Protein AF-S9V8L3-F1 (afdb_monomer_lite)

Radius of gyration: 63.77 Å; chains: 1; bounding box: 145×126×245 Å

Structure (mmCIF, N/CA/C/O backbone):
data_AF-S9V8L3-F1
#
_entry.id   AF-S9V8L3-F1
#
loop_
_atom_site.group_PDB
_atom_site.id
_atom_site.type_symbol
_atom_site.label_atom_id
_atom_site.label_alt_id
_atom_site.label_comp_id
_atom_site.label_asym_id
_atom_site.label_entity_id
_atom_site.label_seq_id
_atom_site.pdbx_PDB_ins_code
_atom_site.Cartn_x
_atom_site.Cartn_y
_atom_site.Cartn_z
_atom_site.occupancy
_atom_site.B_iso_or_equiv
_atom_site.auth_seq_id
_atom_site.auth_comp_id
_atom_site.auth_asym_id
_atom_site.auth_atom_id
_atom_site.pdbx_PDB_model_num
ATOM 1 N N . MET A 1 1 ? -52.171 -8.498 130.594 1.00 60.09 1 MET A N 1
ATOM 2 C CA . MET A 1 1 ? -52.641 -7.481 129.625 1.00 60.09 1 MET A CA 1
ATOM 3 C C . MET A 1 1 ? -51.566 -7.137 128.595 1.00 60.09 1 MET A C 1
ATOM 5 O O . MET A 1 1 ? -51.932 -6.661 127.529 1.00 60.09 1 MET A O 1
ATOM 9 N N . ASP A 1 2 ? -50.291 -7.448 128.848 1.00 73.19 2 ASP A N 1
ATOM 10 C CA . ASP A 1 2 ? -49.177 -7.130 127.939 1.00 73.19 2 ASP A CA 1
ATOM 11 C C . ASP A 1 2 ? -49.149 -7.964 126.644 1.00 73.19 2 ASP A C 1
ATOM 13 O O . ASP A 1 2 ? -48.785 -7.444 125.590 1.00 73.19 2 ASP A O 1
ATOM 17 N N . ASP A 1 3 ? -49.644 -9.205 126.673 1.00 79.44 3 ASP A N 1
ATOM 18 C CA . ASP A 1 3 ? -49.675 -10.078 125.485 1.00 79.44 3 ASP A CA 1
ATOM 19 C C . ASP A 1 3 ? -50.538 -9.516 124.343 1.00 79.44 3 ASP A C 1
ATOM 21 O O . ASP A 1 3 ? -50.217 -9.681 123.167 1.00 79.44 3 ASP A O 1
ATOM 25 N N . ASN A 1 4 ? -51.617 -8.797 124.675 1.00 85.38 4 ASN A N 1
ATOM 26 C CA . ASN A 1 4 ? -52.506 -8.203 123.674 1.00 85.38 4 ASN A CA 1
ATOM 27 C C . ASN A 1 4 ? -51.854 -6.989 122.982 1.00 85.38 4 ASN A C 1
ATOM 29 O O . ASN A 1 4 ? -52.051 -6.763 121.789 1.00 85.38 4 ASN A O 1
ATOM 33 N N . MET A 1 5 ? -51.032 -6.226 123.711 1.00 88.06 5 MET A N 1
ATOM 34 C CA . MET A 1 5 ? -50.281 -5.090 123.165 1.00 88.06 5 MET A CA 1
ATOM 35 C C . MET A 1 5 ? -49.140 -5.566 122.255 1.00 88.06 5 MET A C 1
ATOM 37 O O . MET A 1 5 ? -48.928 -5.001 121.184 1.00 88.06 5 MET A O 1
ATOM 41 N N . TYR A 1 6 ? -48.459 -6.650 122.638 1.00 90.56 6 TYR A N 1
ATOM 42 C CA . TYR A 1 6 ? -47.437 -7.289 121.809 1.00 90.56 6 TYR A CA 1
ATOM 43 C C . TYR A 1 6 ? -48.021 -7.841 120.498 1.00 90.56 6 TYR A C 1
ATOM 45 O O . TYR A 1 6 ? -47.479 -7.574 119.427 1.00 90.56 6 TYR A O 1
ATOM 53 N N . LEU A 1 7 ? -49.173 -8.523 120.557 1.00 92.44 7 LEU A N 1
ATOM 54 C CA . LEU A 1 7 ? -49.862 -9.022 119.363 1.00 92.44 7 LEU A CA 1
ATOM 55 C C . LEU A 1 7 ? -50.299 -7.880 118.430 1.00 92.44 7 LEU A C 1
ATOM 57 O O . LEU A 1 7 ? -50.124 -7.978 117.220 1.00 92.44 7 LEU A O 1
ATOM 61 N N . THR A 1 8 ? -50.812 -6.777 118.986 1.00 91.81 8 THR A N 1
ATOM 62 C CA . THR A 1 8 ? -51.234 -5.603 118.200 1.00 91.81 8 THR A CA 1
ATOM 63 C C . THR A 1 8 ? -50.052 -4.947 117.475 1.00 91.81 8 THR A C 1
ATOM 65 O O . THR A 1 8 ? -50.183 -4.584 116.308 1.00 91.81 8 THR A O 1
ATOM 68 N N . ASN A 1 9 ? -48.883 -4.856 118.123 1.00 93.50 9 ASN A N 1
ATOM 69 C CA . ASN A 1 9 ? -47.655 -4.356 117.493 1.00 93.50 9 ASN A CA 1
ATOM 70 C C . ASN A 1 9 ? -47.146 -5.280 116.378 1.00 93.50 9 ASN A C 1
ATOM 72 O O . ASN A 1 9 ? -46.738 -4.800 115.327 1.00 93.50 9 ASN A O 1
ATOM 76 N N . ILE A 1 10 ? -47.209 -6.602 116.568 1.00 95.25 10 ILE A N 1
ATOM 77 C CA . ILE A 1 10 ? -46.844 -7.560 115.513 1.00 95.25 10 ILE A CA 1
ATOM 78 C C . ILE A 1 10 ? -47.782 -7.424 114.309 1.00 95.25 10 ILE A C 1
ATOM 80 O O . ILE A 1 10 ? -47.334 -7.505 113.166 1.00 95.25 10 ILE A O 1
ATOM 84 N N . VAL A 1 11 ? -49.084 -7.242 114.540 1.00 95.25 11 VAL A N 1
ATOM 85 C CA . VAL A 1 11 ? -50.062 -7.076 113.456 1.00 95.25 11 VAL A CA 1
ATOM 86 C C . VAL A 1 11 ? -49.788 -5.791 112.672 1.00 95.25 11 VAL A C 1
ATOM 88 O O . VAL A 1 11 ? -49.725 -5.851 111.447 1.00 95.25 11 VAL A O 1
ATOM 91 N N . SER A 1 12 ? -49.550 -4.662 113.348 1.00 94.62 12 SER A N 1
ATOM 92 C CA . SER A 1 12 ? -49.260 -3.391 112.669 1.00 94.62 12 SER A CA 1
ATOM 93 C C . SER A 1 12 ? -47.930 -3.411 111.907 1.00 94.62 12 SER A C 1
ATOM 95 O O . SER A 1 12 ? -47.851 -2.881 110.799 1.00 94.62 12 SER A O 1
ATOM 97 N N . GLU A 1 13 ? -46.900 -4.068 112.447 1.00 96.31 13 GLU A N 1
ATOM 98 C CA . GLU A 1 13 ? -45.625 -4.267 111.753 1.00 96.31 13 GLU A CA 1
ATOM 99 C C . GLU A 1 13 ? -45.793 -5.148 110.507 1.00 96.31 13 GLU A C 1
ATOM 101 O O . GLU A 1 13 ? -45.316 -4.789 109.431 1.00 96.31 13 GLU A O 1
ATOM 106 N N . ASN A 1 14 ? -46.535 -6.256 110.609 1.00 96.31 14 ASN A N 1
ATOM 107 C CA . ASN A 1 14 ? -46.834 -7.105 109.454 1.00 96.31 14 ASN A CA 1
ATOM 108 C C . ASN A 1 14 ? -47.638 -6.367 108.378 1.00 96.31 14 ASN A C 1
ATOM 110 O O . ASN A 1 14 ? -47.398 -6.576 107.192 1.00 96.31 14 ASN A O 1
ATOM 114 N N . GLU A 1 15 ? -48.583 -5.511 108.765 1.00 96.31 15 GLU A N 1
ATOM 115 C CA . GLU A 1 15 ? -49.376 -4.723 107.820 1.00 96.31 15 GLU A CA 1
ATOM 116 C C . GLU A 1 15 ? -48.527 -3.640 107.134 1.00 96.31 15 GLU A C 1
ATOM 118 O O . GLU A 1 15 ? -48.609 -3.477 105.919 1.00 96.31 15 GLU A O 1
ATOM 123 N N . SER A 1 16 ? -47.608 -2.997 107.864 1.00 96.69 16 SER A N 1
ATOM 124 C CA . SER A 1 16 ? -46.602 -2.088 107.291 1.00 96.69 16 SER A CA 1
ATOM 125 C C . SER A 1 16 ? -45.673 -2.797 106.298 1.00 96.69 16 SER A C 1
ATOM 127 O O . SER A 1 16 ? -45.453 -2.303 105.192 1.00 96.69 16 SER A O 1
ATOM 129 N N . LEU A 1 17 ? -45.164 -3.984 106.649 1.00 97.38 17 LEU A N 1
ATOM 130 C CA . LEU A 1 17 ? -44.337 -4.792 105.749 1.00 97.38 17 LEU A CA 1
ATOM 131 C C . LEU A 1 17 ? -45.116 -5.235 104.507 1.00 97.38 17 LEU A C 1
ATOM 133 O O . LEU A 1 17 ? -44.565 -5.206 103.410 1.00 97.38 17 LEU A O 1
ATOM 137 N N . ARG A 1 18 ? -46.398 -5.597 104.646 1.00 97.38 18 ARG A N 1
ATOM 138 C CA . ARG A 1 18 ? -47.271 -5.901 103.501 1.00 97.38 18 ARG A CA 1
ATOM 139 C C . ARG A 1 18 ? -47.416 -4.704 102.569 1.00 97.38 18 ARG A C 1
ATOM 141 O O . ARG A 1 18 ? -47.180 -4.869 101.379 1.00 97.38 18 ARG A O 1
ATOM 148 N N . MET A 1 19 ? -47.700 -3.518 103.107 1.00 96.56 19 MET A N 1
ATOM 149 C CA . MET A 1 19 ? -47.793 -2.285 102.315 1.00 96.56 19 MET A CA 1
ATOM 150 C C . MET A 1 19 ? -46.472 -1.955 101.602 1.00 96.56 19 MET A C 1
ATOM 152 O O . MET A 1 19 ? -46.487 -1.546 100.447 1.00 96.56 19 MET A O 1
ATOM 156 N N . GLN A 1 20 ? -45.321 -2.159 102.255 1.00 97.12 20 GLN A N 1
ATOM 157 C CA . GLN A 1 20 ? -44.008 -1.977 101.619 1.00 97.12 20 GLN A CA 1
ATOM 158 C C . GLN A 1 20 ? -43.763 -2.989 100.495 1.00 97.12 20 GLN A C 1
ATOM 160 O O . GLN A 1 20 ? -43.216 -2.625 99.458 1.00 97.12 20 GLN A O 1
ATOM 165 N N . ILE A 1 21 ? -44.163 -4.251 100.681 1.00 97.06 21 ILE A N 1
ATOM 166 C CA . ILE A 1 21 ? -44.086 -5.276 99.633 1.00 97.06 21 ILE A CA 1
ATOM 167 C C . ILE A 1 21 ? -44.990 -4.901 98.455 1.00 97.06 21 ILE A C 1
ATOM 169 O O . ILE A 1 21 ? -44.571 -5.045 97.311 1.00 97.06 21 ILE A O 1
ATOM 173 N N . GLU A 1 22 ? -46.195 -4.393 98.715 1.00 96.81 22 GLU A N 1
ATOM 174 C CA . GLU A 1 22 ? -47.118 -3.924 97.677 1.00 96.81 22 GLU A CA 1
ATOM 175 C C . GLU A 1 22 ? -46.565 -2.718 96.908 1.00 96.81 22 GLU A C 1
ATOM 177 O O . GLU A 1 22 ? -46.539 -2.766 95.684 1.00 96.81 22 GLU A O 1
ATOM 182 N N . ASP A 1 23 ? -46.021 -1.701 97.585 1.00 96.50 23 ASP A N 1
ATOM 183 C CA . ASP A 1 23 ? -45.391 -0.535 96.937 1.00 96.50 23 ASP A CA 1
ATOM 184 C C . ASP A 1 23 ? -44.147 -0.932 96.118 1.00 96.50 23 ASP A C 1
ATOM 186 O O . ASP A 1 23 ? -43.914 -0.432 95.015 1.00 96.50 23 ASP A O 1
ATOM 190 N N . LEU A 1 24 ? -43.343 -1.877 96.620 1.00 96.69 24 LEU A N 1
ATOM 191 C CA . LEU A 1 24 ? -42.215 -2.428 95.867 1.00 96.69 24 LEU A CA 1
ATOM 192 C C . LEU A 1 24 ? -42.676 -3.233 94.649 1.00 96.69 24 LEU A C 1
ATOM 194 O O . LEU A 1 24 ? -42.066 -3.103 93.587 1.00 96.69 24 LEU A O 1
ATOM 198 N N . ASN A 1 25 ? -43.742 -4.025 94.775 1.00 95.81 25 ASN A N 1
ATOM 199 C CA . ASN A 1 25 ? -44.328 -4.755 93.653 1.00 95.81 25 ASN A CA 1
ATOM 200 C C . ASN A 1 25 ? -44.914 -3.794 92.615 1.00 95.81 25 ASN A C 1
ATOM 202 O O . ASN A 1 25 ? -44.633 -3.953 91.432 1.00 95.81 25 ASN A O 1
ATOM 206 N N . GLU A 1 26 ? -45.635 -2.753 93.030 1.00 96.19 26 GLU A N 1
ATOM 207 C CA . GLU A 1 26 ? -46.188 -1.752 92.118 1.00 96.19 26 GLU A CA 1
ATOM 208 C C . GLU A 1 26 ? -45.075 -1.001 91.379 1.00 96.19 26 GLU A C 1
ATOM 210 O O . GLU A 1 26 ? -45.161 -0.804 90.168 1.00 96.19 26 GLU A O 1
ATOM 215 N N . LYS A 1 27 ? -43.976 -0.635 92.052 1.00 96.19 27 LYS A N 1
ATOM 216 C CA . LYS A 1 27 ? -42.798 -0.040 91.392 1.00 96.19 27 LYS A CA 1
ATOM 217 C C . LYS A 1 27 ? -42.132 -1.009 90.421 1.00 96.19 27 LYS A C 1
ATOM 219 O O . LYS A 1 27 ? -41.770 -0.601 89.312 1.00 96.19 27 LYS A O 1
ATOM 224 N N . LEU A 1 28 ? -41.973 -2.272 90.817 1.00 95.81 28 LEU A N 1
ATOM 225 C CA . LEU A 1 28 ? -41.406 -3.317 89.968 1.00 95.81 28 LEU A CA 1
ATOM 226 C C . LEU A 1 28 ? -42.248 -3.505 88.699 1.00 95.81 28 LEU A C 1
ATOM 228 O O . LEU A 1 28 ? -41.690 -3.544 87.603 1.00 95.81 28 LEU A O 1
ATOM 232 N N . GLU A 1 29 ? -43.572 -3.561 88.840 1.00 94.56 29 GLU A N 1
ATOM 233 C CA . GLU A 1 29 ? -44.512 -3.762 87.737 1.00 94.56 29 GLU A CA 1
ATOM 234 C C . GLU A 1 29 ? -44.653 -2.521 86.846 1.00 94.56 29 GLU A C 1
ATOM 236 O O . GLU A 1 29 ? -44.535 -2.625 85.625 1.00 94.56 29 GLU A O 1
ATOM 241 N N . SER A 1 30 ? -44.853 -1.338 87.430 1.00 93.12 30 SER A N 1
ATOM 242 C CA . SER A 1 30 ? -45.132 -0.108 86.674 1.00 93.12 30 SER A CA 1
ATOM 243 C C . SER A 1 30 ? -43.897 0.489 86.002 1.00 93.12 30 SER A C 1
ATOM 245 O O . SER A 1 30 ? -43.986 0.960 84.869 1.00 93.12 30 SER A O 1
ATOM 247 N N . THR A 1 31 ? -42.737 0.473 86.667 1.00 95.06 31 THR A N 1
ATOM 248 C CA . THR A 1 31 ? -41.523 1.125 86.149 1.00 95.06 31 THR A CA 1
ATOM 249 C C . THR A 1 31 ? -40.494 0.121 85.655 1.00 95.06 31 THR A C 1
ATOM 251 O O . THR A 1 31 ? -40.031 0.245 84.524 1.00 95.06 31 THR A O 1
ATOM 254 N N . GLY A 1 32 ? -40.178 -0.905 86.451 1.00 95.94 32 GLY A N 1
ATOM 255 C CA . GLY A 1 32 ? -39.143 -1.883 86.111 1.00 95.94 32 GLY A CA 1
ATOM 256 C C . GLY A 1 32 ? -39.499 -2.717 84.880 1.00 95.94 32 GLY A C 1
ATOM 257 O O . GLY A 1 32 ? -38.751 -2.738 83.901 1.00 95.94 32 GLY A O 1
ATOM 258 N N . LEU A 1 33 ? -40.662 -3.374 84.898 1.00 96.19 33 LEU A N 1
ATOM 259 C CA . LEU A 1 33 ? -41.113 -4.192 83.769 1.00 96.19 33 LEU A CA 1
ATOM 260 C C . LEU A 1 33 ? -41.421 -3.338 82.535 1.00 96.19 33 LEU A C 1
ATOM 262 O O . LEU A 1 33 ? -41.019 -3.714 81.436 1.00 96.19 33 LEU A O 1
ATOM 266 N N . SER A 1 34 ? -42.062 -2.174 82.697 1.00 94.75 34 SER A N 1
ATOM 267 C CA . SER A 1 34 ? -42.350 -1.280 81.565 1.00 94.75 34 SER A CA 1
ATOM 268 C C . SER A 1 34 ? -41.077 -0.786 80.867 1.00 94.75 34 SER A C 1
ATOM 270 O O . SER A 1 34 ? -41.034 -0.768 79.638 1.00 94.75 34 SER A O 1
ATOM 272 N N . GLN A 1 35 ? -40.030 -0.416 81.614 1.00 96.81 35 GLN A N 1
ATOM 273 C CA . GLN A 1 35 ? -38.742 -0.020 81.029 1.00 96.81 35 GLN A CA 1
ATOM 274 C C . GLN A 1 35 ? -38.059 -1.191 80.317 1.00 96.81 35 GLN A C 1
ATOM 276 O O . GLN A 1 35 ? -37.501 -1.010 79.239 1.00 96.81 35 GLN A O 1
ATOM 281 N N . LEU A 1 36 ? -38.131 -2.405 80.876 1.00 97.00 36 LEU A N 1
ATOM 282 C CA . LEU A 1 36 ? -37.598 -3.598 80.214 1.00 97.00 36 LEU A CA 1
ATOM 283 C C . LEU A 1 36 ? -38.331 -3.919 78.906 1.00 97.00 36 LEU A C 1
ATOM 285 O O . LEU A 1 36 ? -37.679 -4.326 77.945 1.00 97.00 36 LEU A O 1
ATOM 289 N N . TYR A 1 37 ? -39.653 -3.728 78.846 1.00 96.94 37 TYR A N 1
ATOM 290 C CA . TYR A 1 37 ? -40.411 -3.883 77.601 1.00 96.94 37 TYR A CA 1
ATOM 291 C C . TYR A 1 37 ? -39.998 -2.842 76.556 1.00 96.94 37 TYR A C 1
ATOM 293 O O . TYR A 1 37 ? -39.694 -3.226 75.431 1.00 96.94 37 TYR A O 1
ATOM 301 N N . GLN A 1 38 ? -39.881 -1.565 76.935 1.00 97.06 38 GLN A N 1
ATOM 302 C CA . GLN A 1 38 ? -39.418 -0.503 76.030 1.00 97.06 38 GLN A CA 1
ATOM 303 C C . GLN A 1 38 ? -38.005 -0.776 75.500 1.00 97.06 38 GLN A C 1
ATOM 305 O O . GLN A 1 38 ? -37.781 -0.755 74.295 1.00 97.06 38 GLN A O 1
ATOM 310 N N . LEU A 1 39 ? -37.062 -1.132 76.377 1.00 97.81 39 LEU A N 1
ATOM 311 C CA . LEU A 1 39 ? -35.697 -1.479 75.971 1.00 97.81 39 LEU A CA 1
ATOM 312 C C . LEU A 1 39 ? -35.649 -2.722 75.074 1.00 97.81 39 LEU A C 1
ATOM 314 O O . LEU A 1 39 ? -34.752 -2.839 74.237 1.00 97.81 39 LEU A O 1
ATOM 318 N N . ARG A 1 40 ? -36.578 -3.673 75.241 1.00 98.00 40 ARG A N 1
ATOM 319 C CA . ARG A 1 40 ? -36.691 -4.827 74.342 1.00 98.00 40 ARG A CA 1
ATOM 320 C C . ARG A 1 40 ? -37.183 -4.395 72.961 1.00 98.00 40 ARG A C 1
ATOM 322 O O . ARG A 1 40 ? -36.559 -4.784 71.980 1.00 98.00 40 ARG A O 1
ATOM 329 N N . GLU A 1 41 ? -38.229 -3.576 72.888 1.00 97.81 41 GLU A N 1
ATOM 330 C CA . GLU A 1 41 ? -38.748 -3.036 71.622 1.00 97.81 41 GLU A CA 1
ATOM 331 C C . GLU A 1 41 ? -37.689 -2.198 70.886 1.00 97.81 41 GLU A C 1
ATOM 333 O O . GLU A 1 41 ? -37.483 -2.372 69.685 1.00 97.81 41 GLU A O 1
ATOM 338 N N . GLU A 1 42 ? -36.947 -1.350 71.603 1.00 98.12 42 GLU A N 1
ATOM 339 C CA . GLU A 1 42 ? -35.836 -0.574 71.040 1.00 98.12 42 GLU A CA 1
ATOM 340 C C . GLU A 1 42 ? -34.701 -1.474 70.529 1.00 98.12 42 GLU A C 1
ATOM 342 O O . GLU A 1 42 ? -34.185 -1.253 69.433 1.00 98.12 42 GLU A O 1
ATOM 347 N N . ASN A 1 43 ? -34.325 -2.524 71.271 1.00 97.19 43 ASN A N 1
ATOM 348 C CA . ASN A 1 43 ? -33.323 -3.490 70.807 1.00 97.19 43 ASN A CA 1
ATOM 349 C C . ASN A 1 43 ? -33.786 -4.258 69.564 1.00 97.19 43 ASN A C 1
ATOM 351 O O . ASN A 1 43 ? -32.983 -4.502 68.661 1.00 97.19 43 ASN A O 1
ATOM 355 N N . GLU A 1 44 ? -35.062 -4.640 69.494 1.00 97.88 44 GLU A N 1
ATOM 356 C CA . GLU A 1 44 ? -35.639 -5.281 68.309 1.00 97.88 44 GLU A CA 1
ATOM 357 C C . GLU A 1 44 ? -35.617 -4.325 67.108 1.00 97.88 44 GLU A C 1
ATOM 359 O O . GLU A 1 44 ? -35.158 -4.712 66.030 1.00 97.88 44 GLU A O 1
ATOM 364 N N . HIS A 1 45 ? -35.999 -3.059 67.300 1.00 98.00 45 HIS A N 1
ATOM 365 C CA . HIS A 1 45 ? -35.915 -2.024 66.268 1.00 98.00 45 HIS A CA 1
ATOM 366 C C . HIS A 1 45 ? -34.476 -1.819 65.770 1.00 98.00 45 HIS A C 1
ATOM 368 O O . HIS A 1 45 ? -34.227 -1.862 64.565 1.00 98.00 45 HIS A O 1
ATOM 374 N N . LEU A 1 46 ? -33.510 -1.656 66.680 1.00 98.12 46 LEU A N 1
ATOM 375 C CA . LEU A 1 46 ? -32.095 -1.494 66.330 1.00 98.12 46 LEU A CA 1
ATOM 376 C C . LEU A 1 46 ? -31.539 -2.729 65.615 1.00 98.12 46 LEU A C 1
ATOM 378 O O . LEU A 1 46 ? -30.760 -2.599 64.674 1.00 98.12 46 LEU A O 1
ATOM 382 N N . THR A 1 47 ? -31.963 -3.932 66.006 1.00 97.88 47 THR A N 1
ATOM 383 C CA . THR A 1 47 ? -31.570 -5.173 65.321 1.00 97.88 47 THR A CA 1
ATOM 384 C C . THR A 1 47 ? -32.071 -5.182 63.876 1.00 97.88 47 THR A C 1
ATOM 386 O O . THR A 1 47 ? -31.326 -5.545 62.960 1.00 97.88 47 THR A O 1
ATOM 389 N N . ILE A 1 48 ? -33.310 -4.736 63.647 1.00 96.81 48 ILE A N 1
ATOM 390 C CA . ILE A 1 48 ? -33.877 -4.596 62.302 1.00 96.81 48 ILE A CA 1
ATOM 391 C C . ILE A 1 48 ? -33.094 -3.547 61.501 1.00 96.81 48 ILE A C 1
ATOM 393 O O . ILE A 1 48 ? -32.692 -3.833 60.374 1.00 96.81 48 ILE A O 1
ATOM 397 N N . GLU A 1 49 ? -32.815 -2.374 62.068 1.00 97.81 49 GLU A N 1
ATOM 398 C CA . GLU A 1 49 ? -32.064 -1.307 61.394 1.00 97.81 49 GLU A CA 1
ATOM 399 C C . GLU A 1 49 ? -30.640 -1.749 61.014 1.00 97.81 49 GLU A C 1
ATOM 401 O O . GLU A 1 49 ? -30.221 -1.583 59.867 1.00 97.81 49 GLU A O 1
ATOM 406 N N . VAL A 1 50 ? -29.923 -2.414 61.926 1.00 97.44 50 VAL A N 1
ATOM 407 C CA . VAL A 1 50 ? -28.591 -2.980 61.655 1.00 97.44 50 VAL A CA 1
ATOM 408 C C . VAL A 1 50 ? -28.653 -4.008 60.527 1.00 97.44 50 VAL A C 1
ATOM 410 O O . VAL A 1 50 ? -27.798 -3.992 59.641 1.00 97.44 50 VAL A O 1
ATOM 413 N N . SER A 1 51 ? -29.674 -4.872 60.510 1.00 96.69 51 SER A N 1
ATOM 414 C CA . SER A 1 51 ? -29.841 -5.851 59.430 1.00 96.69 51 SER A CA 1
ATOM 415 C C . SER A 1 51 ? -30.084 -5.183 58.069 1.00 96.69 51 SER A C 1
ATOM 417 O O . SER A 1 51 ? -29.510 -5.608 57.066 1.00 96.69 51 SER A O 1
ATOM 419 N N . GLN A 1 52 ? -30.854 -4.089 58.027 1.00 97.38 52 GLN A N 1
ATOM 420 C CA . GLN A 1 52 ? -31.100 -3.323 56.803 1.00 97.38 52 GLN A CA 1
ATOM 421 C C . GLN A 1 52 ? -29.833 -2.622 56.305 1.00 97.38 52 GLN A C 1
ATOM 423 O O . GLN A 1 52 ? -29.528 -2.685 55.113 1.00 97.38 52 GLN A O 1
ATOM 428 N N . LEU A 1 53 ? -29.067 -1.996 57.204 1.00 97.38 53 LEU A N 1
ATOM 429 C CA . LEU A 1 53 ? -27.786 -1.375 56.863 1.00 97.38 53 LEU A CA 1
ATOM 430 C C . LEU A 1 53 ? -26.776 -2.406 56.349 1.00 97.38 53 LEU A C 1
ATOM 432 O O . LEU A 1 53 ? -26.018 -2.105 55.428 1.00 97.38 53 LEU A O 1
ATOM 436 N N . HIS A 1 54 ? -26.789 -3.628 56.889 1.00 97.44 54 HIS A N 1
ATOM 437 C CA . HIS A 1 54 ? -25.928 -4.707 56.407 1.00 97.44 54 HIS A CA 1
ATOM 438 C C . HIS A 1 54 ? -26.249 -5.087 54.958 1.00 97.44 54 HIS A C 1
ATOM 440 O O . HIS A 1 54 ? -25.349 -5.118 54.123 1.00 97.44 54 HIS A O 1
ATOM 446 N N . VAL A 1 55 ? -27.533 -5.273 54.632 1.00 96.50 55 VAL A N 1
ATOM 447 C CA . VAL A 1 55 ? -27.976 -5.560 53.256 1.00 96.50 55 VAL A CA 1
ATOM 448 C C . VAL A 1 55 ? -27.602 -4.417 52.309 1.00 96.50 55 VAL A C 1
ATOM 450 O O . VAL A 1 55 ? -27.080 -4.659 51.223 1.00 96.50 55 VAL A O 1
ATOM 453 N N . GLN A 1 56 ? -27.793 -3.161 52.723 1.00 96.81 56 GLN A N 1
ATOM 454 C CA . GLN A 1 56 ? -27.381 -2.010 51.913 1.00 96.81 56 GLN A CA 1
ATOM 455 C C . GLN A 1 56 ? -25.866 -1.985 51.675 1.00 96.81 56 GLN A C 1
ATOM 457 O O . GLN A 1 56 ? -25.420 -1.661 50.573 1.00 96.81 56 GLN A O 1
ATOM 462 N N . LEU A 1 57 ? -25.063 -2.332 52.682 1.00 97.75 57 LEU A N 1
ATOM 463 C CA . LEU A 1 57 ? -23.609 -2.394 52.559 1.00 97.75 57 LEU A CA 1
ATOM 464 C C . LEU A 1 57 ? -23.172 -3.511 51.601 1.00 97.75 57 LEU A C 1
ATOM 466 O O . LEU A 1 57 ? -22.301 -3.286 50.761 1.00 97.75 57 LEU A O 1
ATOM 470 N N . GLU A 1 58 ? -23.810 -4.680 51.662 1.00 97.25 58 GLU A N 1
ATOM 471 C CA . GLU A 1 58 ? -23.591 -5.778 50.713 1.00 97.25 58 GLU A CA 1
ATOM 472 C C . GLU A 1 58 ? -23.952 -5.377 49.274 1.00 97.25 58 GLU A C 1
ATOM 474 O O . GLU A 1 58 ? -23.158 -5.596 48.357 1.00 97.25 58 GLU A O 1
ATOM 479 N N . GLU A 1 59 ? -25.092 -4.710 49.064 1.00 96.69 59 GLU A N 1
ATOM 480 C CA . GLU A 1 59 ? -25.492 -4.200 47.747 1.00 96.69 59 GLU A CA 1
ATOM 481 C C . GLU A 1 59 ? -24.485 -3.186 47.190 1.00 96.69 59 GLU A C 1
ATOM 483 O O . GLU A 1 59 ? -24.141 -3.230 46.005 1.00 96.69 59 GLU A O 1
ATOM 488 N N . ARG A 1 60 ? -23.980 -2.272 48.030 1.00 97.81 60 ARG A N 1
ATOM 489 C CA . ARG A 1 60 ? -22.976 -1.281 47.611 1.00 97.81 60 ARG A CA 1
ATOM 490 C C . ARG A 1 60 ? -21.631 -1.925 47.310 1.00 97.81 60 ARG A C 1
ATOM 492 O O . ARG A 1 60 ? -21.019 -1.567 46.307 1.00 97.81 60 ARG A O 1
ATOM 499 N N . ASN A 1 61 ? -21.205 -2.904 48.103 1.00 97.31 61 ASN A N 1
ATOM 500 C CA . ASN A 1 61 ? -19.997 -3.678 47.818 1.00 97.31 61 ASN A CA 1
ATOM 501 C C . ASN A 1 61 ? -20.115 -4.424 46.486 1.00 97.31 61 ASN A C 1
ATOM 503 O O . ASN A 1 61 ? -19.186 -4.390 45.681 1.00 97.31 61 ASN A O 1
ATOM 507 N N . HIS A 1 62 ? -21.277 -5.015 46.203 1.00 96.94 62 HIS A N 1
ATOM 508 C CA . HIS A 1 62 ? -21.522 -5.670 44.922 1.00 96.94 62 HIS A CA 1
ATOM 509 C C . HIS A 1 62 ? -21.490 -4.681 43.742 1.00 96.94 62 HIS A C 1
ATOM 511 O O . HIS A 1 62 ? -20.904 -4.970 42.699 1.00 96.94 62 HIS A O 1
ATOM 517 N N . GLN A 1 63 ? -22.056 -3.479 43.903 1.00 96.88 63 GLN A N 1
ATOM 518 C CA . GLN A 1 63 ? -21.963 -2.420 42.889 1.00 96.88 63 GLN A CA 1
ATOM 519 C C . GLN A 1 63 ? -20.512 -1.987 42.636 1.00 96.88 63 GLN A C 1
ATOM 521 O O . GLN A 1 63 ? -20.122 -1.821 41.480 1.00 96.88 63 GLN A O 1
ATOM 526 N N . ILE A 1 64 ? -19.706 -1.838 43.692 1.00 97.06 64 ILE A N 1
ATOM 527 C CA . ILE A 1 64 ? -18.274 -1.525 43.576 1.00 97.06 64 ILE A CA 1
ATOM 528 C C . ILE A 1 64 ? -17.548 -2.634 42.811 1.00 97.06 64 ILE A C 1
ATOM 530 O O . ILE A 1 64 ? -16.774 -2.336 41.906 1.00 97.06 64 ILE A O 1
ATOM 534 N N . GLU A 1 65 ? -17.832 -3.902 43.105 1.00 97.19 65 GLU A N 1
ATOM 535 C CA . GLU A 1 65 ? -17.217 -5.034 42.409 1.00 97.19 65 GLU A CA 1
ATOM 536 C C . GLU A 1 65 ? -17.527 -5.023 40.903 1.00 97.19 65 GLU A C 1
ATOM 538 O O . GLU A 1 65 ? -16.617 -5.168 40.082 1.00 97.19 65 GLU A O 1
ATOM 543 N N . ILE A 1 66 ? -18.784 -4.770 40.520 1.00 96.12 66 ILE A N 1
ATOM 544 C CA . ILE A 1 66 ? -19.183 -4.628 39.111 1.00 96.12 66 ILE A CA 1
ATOM 545 C C . ILE A 1 66 ? -18.432 -3.466 38.448 1.00 96.12 66 ILE A C 1
ATOM 547 O O . ILE A 1 66 ? -17.938 -3.609 37.325 1.00 96.12 66 ILE A O 1
ATOM 551 N N . LEU A 1 67 ? -18.311 -2.323 39.131 1.00 96.38 67 LEU A N 1
ATOM 552 C CA . LEU A 1 67 ? -17.570 -1.170 38.616 1.00 96.38 67 LEU A CA 1
ATOM 553 C C . LEU A 1 67 ? -16.081 -1.491 38.440 1.00 96.38 67 LEU A C 1
ATOM 555 O O . LEU A 1 67 ? -15.532 -1.195 37.381 1.00 96.38 67 LEU A O 1
ATOM 559 N N . CYS A 1 68 ? -15.445 -2.169 39.396 1.00 96.19 68 CYS A N 1
ATOM 560 C CA . CYS A 1 68 ? -14.061 -2.631 39.275 1.00 96.19 68 CYS A CA 1
ATOM 561 C C . CYS A 1 68 ? -13.881 -3.592 38.090 1.00 96.19 68 CYS A C 1
ATOM 563 O O . CYS A 1 68 ? -12.955 -3.428 37.297 1.00 96.19 68 CYS A O 1
ATOM 565 N N . GLN A 1 69 ? -14.795 -4.551 37.905 1.00 95.06 69 GLN A N 1
ATOM 566 C CA . GLN A 1 69 ? -14.771 -5.445 36.744 1.00 95.06 69 GLN A CA 1
ATOM 567 C C . GLN A 1 69 ? -14.926 -4.676 35.426 1.00 95.06 69 GLN A C 1
ATOM 569 O O . GLN A 1 69 ? -14.258 -4.999 34.442 1.00 95.06 69 GLN A O 1
ATOM 574 N N . SER A 1 70 ? -15.785 -3.653 35.391 1.00 94.62 70 SER A N 1
ATOM 575 C CA . SER A 1 70 ? -15.937 -2.794 34.214 1.00 94.62 70 SER A CA 1
ATOM 576 C C . SER A 1 70 ? -14.671 -1.979 33.935 1.00 94.62 70 SER A C 1
ATOM 578 O O . SER A 1 70 ? -14.239 -1.912 32.787 1.00 94.62 70 SER A O 1
ATOM 580 N N . ASN A 1 71 ? -14.015 -1.457 34.976 1.00 96.12 71 ASN A N 1
ATOM 581 C CA . ASN A 1 71 ? -12.767 -0.710 34.850 1.00 96.12 71 ASN A CA 1
ATOM 582 C C . ASN A 1 71 ? -11.642 -1.584 34.278 1.00 96.12 71 ASN A C 1
ATOM 584 O O . ASN A 1 71 ? -10.966 -1.175 33.340 1.00 96.12 71 ASN A O 1
ATOM 588 N N . ASN A 1 72 ? -11.531 -2.837 34.729 1.00 93.75 72 ASN A N 1
ATOM 589 C CA . ASN A 1 72 ? -10.574 -3.798 34.169 1.00 93.75 72 ASN A CA 1
ATOM 590 C C . ASN A 1 72 ? -10.825 -4.069 32.673 1.00 93.75 72 ASN A C 1
ATOM 592 O O . ASN A 1 72 ? -9.888 -4.262 31.900 1.00 93.75 72 ASN A O 1
ATOM 596 N N . ARG A 1 73 ? -12.090 -4.065 32.226 1.00 94.44 73 ARG A N 1
ATOM 597 C CA . ARG A 1 73 ? -12.411 -4.180 30.792 1.00 94.44 73 ARG A CA 1
ATOM 598 C C . ARG A 1 73 ? -11.952 -2.946 30.017 1.00 94.44 73 ARG A C 1
ATOM 600 O O . ARG A 1 73 ? -11.408 -3.107 28.929 1.00 94.44 73 ARG A O 1
ATOM 607 N N . PHE A 1 74 ? -12.135 -1.745 30.566 1.00 95.50 74 PHE A N 1
ATOM 608 C CA . PHE A 1 74 ? -11.635 -0.514 29.949 1.00 95.50 74 PHE A CA 1
ATOM 609 C C . PHE A 1 74 ? -10.105 -0.482 29.875 1.00 95.50 74 PHE A C 1
ATOM 611 O O . PHE A 1 74 ? -9.565 -0.084 28.847 1.00 95.50 74 PHE A O 1
ATOM 618 N N . GLU A 1 75 ? -9.401 -0.962 30.900 1.00 95.19 75 GLU A N 1
ATOM 619 C CA . GLU A 1 75 ? -7.940 -1.103 30.867 1.00 95.19 75 GLU A CA 1
ATOM 620 C C . GLU A 1 75 ? -7.483 -2.053 29.754 1.00 95.19 75 GLU A C 1
ATOM 622 O O . GLU A 1 75 ? -6.612 -1.692 28.966 1.00 95.19 75 GLU A O 1
ATOM 627 N N . ASN A 1 76 ? -8.129 -3.213 29.601 1.00 92.75 76 ASN A N 1
ATOM 628 C CA . ASN A 1 76 ? -7.821 -4.145 28.510 1.00 92.75 76 ASN A CA 1
ATOM 629 C C . ASN A 1 76 ? -8.071 -3.532 27.121 1.00 92.75 76 ASN A C 1
ATOM 631 O O . ASN A 1 76 ? -7.285 -3.745 26.194 1.00 92.75 76 ASN A O 1
ATOM 635 N N . ILE A 1 77 ? -9.147 -2.751 26.970 1.00 95.31 77 ILE A N 1
ATOM 636 C CA . ILE A 1 77 ? -9.429 -2.011 25.731 1.00 95.31 77 ILE A CA 1
ATOM 637 C C . ILE A 1 77 ? -8.343 -0.957 25.480 1.00 95.31 77 ILE A C 1
ATOM 639 O O . ILE A 1 77 ? -7.872 -0.837 24.353 1.00 95.31 77 ILE A O 1
ATOM 643 N N . ASN A 1 78 ? -7.902 -0.234 26.512 1.00 95.12 78 ASN A N 1
ATOM 644 C CA . ASN A 1 78 ? -6.831 0.757 26.394 1.00 95.12 78 ASN A CA 1
ATOM 645 C C . ASN A 1 78 ? -5.498 0.123 25.982 1.00 95.12 78 ASN A C 1
ATOM 647 O O . ASN A 1 78 ? -4.814 0.674 25.121 1.00 95.12 78 ASN A O 1
ATOM 651 N N . VAL A 1 79 ? -5.146 -1.039 26.542 1.00 95.12 79 VAL A N 1
ATOM 652 C CA . VAL A 1 79 ? -3.952 -1.798 26.131 1.00 95.12 79 VAL A CA 1
ATOM 653 C C . VAL A 1 79 ? -4.071 -2.217 24.664 1.00 95.12 79 VAL A C 1
ATOM 655 O O . VAL A 1 79 ? -3.175 -1.927 23.875 1.00 95.12 79 VAL A O 1
ATOM 658 N N . SER A 1 80 ? -5.214 -2.784 24.267 1.00 94.88 80 SER A N 1
ATOM 659 C CA . SER A 1 80 ? -5.463 -3.187 22.872 1.00 94.88 80 SER A CA 1
ATOM 660 C C . SER A 1 80 ? -5.384 -1.995 21.903 1.00 94.88 80 SER A C 1
ATOM 662 O O . SER A 1 80 ? -4.857 -2.107 20.798 1.00 94.88 80 SER A O 1
ATOM 664 N N . LEU A 1 81 ? -5.878 -0.821 22.314 1.00 96.56 81 LEU A N 1
ATOM 665 C CA . LEU A 1 81 ? -5.801 0.411 21.528 1.00 96.56 81 LEU A CA 1
ATOM 666 C C . LEU A 1 81 ? -4.356 0.913 21.396 1.00 96.56 81 LEU A C 1
ATOM 668 O O . LEU A 1 81 ? -3.963 1.357 20.318 1.00 96.56 81 LEU A O 1
ATOM 672 N N . GLN A 1 82 ? -3.556 0.836 22.463 1.00 96.12 82 GLN A N 1
ATOM 673 C CA . GLN A 1 82 ? -2.134 1.187 22.415 1.00 96.12 82 GLN A CA 1
ATOM 674 C C . GLN A 1 82 ? -1.346 0.253 21.491 1.00 96.12 82 GLN A C 1
ATOM 676 O O . GLN A 1 82 ? -0.532 0.733 20.703 1.00 96.12 82 GLN A O 1
ATOM 681 N N . GLU A 1 83 ? -1.617 -1.053 21.529 1.00 96.12 83 GLU A N 1
ATOM 682 C CA . GLU A 1 83 ? -1.018 -2.030 20.612 1.00 96.12 83 GLU A CA 1
ATOM 683 C C . GLU A 1 83 ? -1.372 -1.719 19.151 1.00 96.12 83 GLU A C 1
ATOM 685 O O . GLU A 1 83 ? -0.489 -1.689 18.291 1.00 96.12 83 GLU A O 1
ATOM 690 N N . LEU A 1 84 ? -2.639 -1.389 18.874 1.00 97.06 84 LEU A N 1
ATOM 691 C CA . LEU A 1 84 ? -3.085 -0.997 17.536 1.00 97.06 84 LEU A CA 1
ATOM 692 C C . LEU A 1 84 ? -2.404 0.298 17.060 1.00 97.06 84 LEU A C 1
ATOM 694 O O . LEU A 1 84 ? -1.948 0.381 15.920 1.00 97.06 84 LEU A O 1
ATOM 698 N N . LEU A 1 85 ? -2.284 1.307 17.928 1.00 96.69 85 LEU A N 1
ATOM 699 C CA . LEU A 1 85 ? -1.573 2.551 17.612 1.00 96.69 85 LEU A CA 1
ATOM 700 C C . LEU A 1 85 ? -0.087 2.303 17.326 1.00 96.69 85 LEU A C 1
ATOM 702 O O . LEU A 1 85 ? 0.460 2.884 16.386 1.00 96.69 85 LEU A O 1
ATOM 706 N N . GLN A 1 86 ? 0.552 1.413 18.087 1.00 96.62 86 GLN A N 1
ATOM 707 C CA . GLN A 1 86 ? 1.937 1.014 17.858 1.00 96.62 86 GLN A CA 1
ATOM 708 C C . GLN A 1 86 ? 2.098 0.286 16.515 1.00 96.62 86 GLN A C 1
ATOM 710 O O . GLN A 1 86 ? 3.051 0.553 15.779 1.00 96.62 86 GLN A O 1
ATOM 715 N N . GLN A 1 87 ? 1.152 -0.584 16.153 1.00 96.31 87 GLN A N 1
ATOM 716 C CA . GLN A 1 87 ? 1.144 -1.267 14.860 1.00 96.31 87 GLN A CA 1
ATOM 717 C C . GLN A 1 87 ? 0.984 -0.277 13.697 1.00 96.31 87 GLN A C 1
ATOM 719 O O . GLN A 1 87 ? 1.741 -0.343 12.727 1.00 96.31 87 GLN A O 1
ATOM 724 N N . VAL A 1 88 ? 0.067 0.690 13.811 1.00 97.00 88 VAL A N 1
ATOM 725 C CA . VAL A 1 88 ? -0.110 1.760 12.813 1.00 97.00 88 VAL A CA 1
ATOM 726 C C . VAL A 1 88 ? 1.161 2.606 12.681 1.00 97.00 88 VAL A C 1
ATOM 728 O O . VAL A 1 88 ? 1.541 2.976 11.569 1.00 97.00 88 VAL A O 1
ATOM 731 N N . ALA A 1 89 ? 1.851 2.900 13.786 1.00 95.75 89 ALA A N 1
ATOM 732 C CA . ALA A 1 89 ? 3.126 3.614 13.751 1.00 95.75 89 ALA A CA 1
ATOM 733 C C . ALA A 1 89 ? 4.220 2.815 13.017 1.00 95.75 89 ALA A C 1
ATOM 735 O O . ALA A 1 89 ? 4.918 3.388 12.179 1.00 95.75 89 ALA A O 1
ATOM 736 N N . SER A 1 90 ? 4.322 1.501 13.261 1.00 96.38 90 SER A N 1
ATOM 737 C CA . SER A 1 90 ? 5.250 0.608 12.543 1.00 96.38 90 SER A CA 1
ATOM 738 C C . SER A 1 90 ? 4.970 0.590 11.041 1.00 96.38 90 SER A C 1
ATOM 740 O O . SER A 1 90 ? 5.869 0.821 10.237 1.00 96.38 90 SER A O 1
ATOM 742 N N . GLN A 1 91 ? 3.705 0.417 10.650 1.00 97.00 91 GLN A N 1
ATOM 743 C CA . GLN A 1 91 ? 3.305 0.404 9.240 1.00 97.00 91 GLN A CA 1
ATOM 744 C C . GLN A 1 91 ? 3.592 1.738 8.539 1.00 97.00 91 GLN A C 1
ATOM 746 O O . GLN A 1 91 ? 3.993 1.761 7.378 1.00 97.00 91 GLN A O 1
ATOM 751 N N . ARG A 1 92 ? 3.422 2.871 9.234 1.00 96.69 92 ARG A N 1
ATOM 752 C CA . ARG A 1 92 ? 3.782 4.192 8.692 1.00 96.69 92 ARG A CA 1
ATOM 753 C C . ARG A 1 92 ? 5.286 4.336 8.458 1.00 96.69 92 ARG A C 1
ATOM 755 O O . ARG A 1 92 ? 5.661 4.962 7.469 1.00 96.69 92 ARG A O 1
ATOM 762 N N . ALA A 1 93 ? 6.120 3.771 9.330 1.00 95.12 93 ALA A N 1
ATOM 763 C CA . ALA A 1 93 ? 7.569 3.751 9.143 1.00 95.12 93 ALA A CA 1
ATOM 764 C C . ALA A 1 93 ? 7.963 2.869 7.945 1.00 95.12 93 ALA A C 1
ATOM 766 O O . ALA A 1 93 ? 8.661 3.337 7.052 1.00 95.12 93 ALA A O 1
ATOM 767 N N . GLU A 1 94 ? 7.412 1.656 7.848 1.00 96.56 94 GLU A N 1
ATOM 768 C CA . GLU A 1 94 ? 7.647 0.750 6.711 1.00 96.56 94 GLU A CA 1
ATOM 769 C C . GLU A 1 94 ? 7.221 1.375 5.370 1.00 96.56 94 GLU A C 1
ATOM 771 O O . GLU A 1 94 ? 7.935 1.281 4.372 1.00 96.56 94 GLU A O 1
ATOM 776 N N . LEU A 1 95 ? 6.081 2.077 5.333 1.00 95.75 95 LEU A N 1
ATOM 777 C CA . LEU A 1 95 ? 5.644 2.814 4.143 1.00 95.75 95 LEU A CA 1
ATOM 778 C C . LEU A 1 95 ? 6.575 3.982 3.790 1.00 95.75 95 LEU A C 1
ATOM 780 O O . LEU A 1 95 ? 6.718 4.302 2.609 1.00 95.75 95 LEU A O 1
ATOM 784 N N . ALA A 1 96 ? 7.188 4.640 4.776 1.00 95.88 96 ALA A N 1
ATOM 785 C CA . ALA A 1 96 ? 8.169 5.693 4.526 1.00 95.88 96 ALA A CA 1
ATOM 786 C C . ALA A 1 96 ? 9.453 5.120 3.904 1.00 95.88 96 ALA A C 1
ATOM 788 O O . ALA A 1 96 ? 9.948 5.672 2.920 1.00 95.88 96 ALA A O 1
ATOM 789 N N . ASP A 1 97 ? 9.925 3.976 4.400 1.00 96.19 97 ASP A N 1
ATOM 790 C CA . ASP A 1 97 ? 11.090 3.278 3.849 1.00 96.19 97 ASP A CA 1
ATOM 791 C C . ASP A 1 97 ? 10.826 2.789 2.418 1.00 96.19 97 ASP A C 1
ATOM 793 O O . ASP A 1 97 ? 11.646 2.993 1.520 1.00 96.19 97 ASP A O 1
ATOM 797 N N . LEU A 1 98 ? 9.645 2.217 2.156 1.00 96.50 98 LEU A N 1
ATOM 798 C CA . LEU A 1 98 ? 9.248 1.803 0.806 1.00 96.50 98 LEU A CA 1
ATOM 799 C C . LEU A 1 98 ? 9.176 2.984 -0.170 1.00 96.50 98 LEU A C 1
ATOM 801 O O . LEU A 1 98 ? 9.585 2.840 -1.322 1.00 96.50 98 LEU A O 1
ATOM 805 N N . LYS A 1 99 ? 8.707 4.158 0.274 1.00 97.19 99 LYS A N 1
ATOM 806 C CA . LYS A 1 99 ? 8.728 5.381 -0.547 1.00 97.19 99 LYS A CA 1
ATOM 807 C C . LYS A 1 99 ? 10.150 5.800 -0.905 1.00 97.19 99 LYS A C 1
ATOM 809 O O . LYS A 1 99 ? 10.387 6.179 -2.048 1.00 97.19 99 LYS A O 1
ATOM 814 N N . PHE A 1 100 ? 11.086 5.709 0.036 1.00 97.00 100 PHE A N 1
ATOM 815 C CA . PHE A 1 100 ? 12.490 6.018 -0.226 1.00 97.00 100 PHE A CA 1
ATOM 816 C C . PHE A 1 100 ? 13.101 5.051 -1.251 1.00 97.00 100 PHE A C 1
ATOM 818 O O . PHE A 1 100 ? 13.712 5.487 -2.224 1.00 97.00 100 PHE A O 1
ATOM 825 N N . VAL A 1 101 ? 12.866 3.743 -1.094 1.00 96.44 101 VAL A N 1
ATOM 826 C CA . VAL A 1 101 ? 13.327 2.731 -2.062 1.00 96.44 101 VAL A CA 1
ATOM 827 C C . VAL A 1 101 ? 12.724 2.979 -3.445 1.00 96.44 101 VAL A C 1
ATOM 829 O O . VAL A 1 101 ? 13.422 2.865 -4.450 1.00 96.44 101 VAL A O 1
ATOM 832 N N . LEU A 1 102 ? 11.442 3.340 -3.519 1.00 96.94 102 LEU A N 1
ATOM 833 C CA . LEU A 1 102 ? 10.777 3.647 -4.783 1.00 96.94 102 LEU A CA 1
ATOM 834 C C . LEU A 1 102 ? 11.417 4.862 -5.472 1.00 96.94 102 LEU A C 1
ATOM 836 O O . LEU A 1 102 ? 11.738 4.770 -6.654 1.00 96.94 102 LEU A O 1
ATOM 840 N N . GLN A 1 103 ? 11.712 5.935 -4.732 1.00 97.31 103 GLN A N 1
ATOM 841 C CA . GLN A 1 103 ? 12.437 7.100 -5.258 1.00 97.31 103 GLN A CA 1
ATOM 842 C C . GLN A 1 103 ? 13.844 6.741 -5.760 1.00 97.31 103 GLN A C 1
ATOM 844 O O . GLN A 1 103 ? 14.270 7.219 -6.811 1.00 97.31 103 GLN A O 1
ATOM 849 N N . GLU A 1 104 ? 14.567 5.867 -5.054 1.00 97.69 104 GLU A N 1
ATOM 850 C CA . GLU A 1 104 ? 15.879 5.379 -5.497 1.00 97.69 104 GLU A CA 1
ATOM 851 C C . GLU A 1 104 ? 15.772 4.589 -6.813 1.00 97.69 104 GLU A C 1
ATOM 853 O O . GLU A 1 104 ? 16.591 4.757 -7.721 1.00 97.69 104 GLU A O 1
ATOM 858 N N . LYS A 1 105 ? 14.737 3.749 -6.958 1.00 96.81 105 LYS A N 1
ATOM 859 C CA . LYS A 1 105 ? 14.482 3.008 -8.202 1.00 96.81 105 LYS A CA 1
ATOM 860 C C . LYS A 1 105 ? 14.059 3.921 -9.346 1.00 96.81 105 LYS A C 1
ATOM 862 O O . LYS A 1 105 ? 14.541 3.724 -10.458 1.00 96.81 105 LYS A O 1
ATOM 867 N N . GLU A 1 106 ? 13.222 4.922 -9.096 1.00 97.75 106 GLU A N 1
ATOM 868 C CA . GLU A 1 106 ? 12.860 5.934 -10.094 1.00 97.75 106 GLU A CA 1
ATOM 869 C C . GLU A 1 106 ? 14.096 6.702 -10.576 1.00 97.75 106 GLU A C 1
ATOM 871 O O . GLU A 1 106 ? 14.315 6.819 -11.782 1.00 97.75 106 GLU A O 1
ATOM 876 N N . ALA A 1 107 ? 14.967 7.133 -9.658 1.00 97.25 107 ALA A N 1
ATOM 877 C CA . ALA A 1 107 ? 16.231 7.776 -10.006 1.00 97.25 107 ALA A CA 1
ATOM 878 C C . ALA A 1 107 ? 17.138 6.857 -10.848 1.00 97.25 107 ALA A C 1
ATOM 880 O O . ALA A 1 107 ? 17.735 7.302 -11.831 1.00 97.25 107 ALA A O 1
ATOM 881 N N . ALA A 1 108 ? 17.206 5.564 -10.515 1.00 97.19 108 ALA A N 1
ATOM 882 C CA . ALA A 1 108 ? 17.956 4.581 -11.294 1.00 97.19 108 ALA A CA 1
ATOM 883 C C . ALA A 1 108 ? 17.371 4.369 -12.704 1.00 97.19 108 ALA A C 1
ATOM 885 O O . ALA A 1 108 ? 18.127 4.262 -13.670 1.00 97.19 108 ALA A O 1
ATOM 886 N N . ILE A 1 109 ? 16.041 4.344 -12.845 1.00 96.56 109 ILE A N 1
ATOM 887 C CA . ILE A 1 109 ? 15.366 4.246 -14.148 1.00 96.56 109 ILE A CA 1
ATOM 888 C C . ILE A 1 109 ? 15.693 5.469 -15.009 1.00 96.56 109 ILE A C 1
ATOM 890 O O . ILE A 1 109 ? 16.073 5.302 -16.167 1.00 96.56 109 ILE A O 1
ATOM 894 N N . VAL A 1 110 ? 15.619 6.680 -14.449 1.00 97.75 110 VAL A N 1
ATOM 895 C CA . VAL A 1 110 ? 15.972 7.919 -15.163 1.00 97.75 110 VAL A CA 1
ATOM 896 C C . VAL A 1 110 ? 17.435 7.894 -15.619 1.00 97.75 110 VAL A C 1
ATOM 898 O O . VAL A 1 110 ? 17.731 8.237 -16.765 1.00 97.75 110 VAL A O 1
ATOM 901 N N . ALA A 1 111 ? 18.354 7.427 -14.770 1.00 97.81 111 ALA A N 1
ATOM 902 C CA . ALA A 1 111 ? 19.764 7.289 -15.133 1.00 97.81 111 ALA A CA 1
ATOM 903 C C . ALA A 1 111 ? 19.981 6.287 -16.283 1.00 97.81 111 ALA A C 1
ATOM 905 O O . ALA A 1 111 ? 20.727 6.573 -17.221 1.00 97.81 111 ALA A O 1
ATOM 906 N N . LEU A 1 112 ? 19.296 5.138 -16.254 1.00 97.06 112 LEU A N 1
ATOM 907 C CA . LEU A 1 112 ? 19.356 4.142 -17.328 1.00 97.06 112 LEU A CA 1
ATOM 908 C C . LEU A 1 112 ? 18.745 4.659 -18.636 1.00 97.06 112 LEU A C 1
ATOM 910 O O . LEU A 1 112 ? 19.297 4.409 -19.706 1.00 97.06 112 LEU A O 1
ATOM 914 N N . GLN A 1 113 ? 17.648 5.415 -18.571 1.00 97.25 113 GLN A N 1
ATOM 915 C CA . GLN A 1 113 ? 17.053 6.064 -19.742 1.00 97.25 113 GLN A CA 1
ATOM 916 C C . GLN A 1 113 ? 18.007 7.093 -20.361 1.00 97.25 113 GLN A C 1
ATOM 918 O O . GLN A 1 113 ? 18.183 7.106 -21.580 1.00 97.25 113 GLN A O 1
ATOM 923 N N . ALA A 1 114 ? 18.684 7.902 -19.540 1.00 97.00 114 ALA A N 1
ATOM 924 C CA . ALA A 1 114 ? 19.704 8.835 -20.014 1.00 97.00 114 ALA A CA 1
ATOM 925 C C . ALA A 1 114 ? 20.888 8.103 -20.670 1.00 97.00 114 ALA A C 1
ATOM 927 O O . ALA A 1 114 ? 21.374 8.522 -21.722 1.00 97.00 114 ALA A O 1
ATOM 928 N N . GLN A 1 115 ? 21.320 6.974 -20.099 1.00 97.06 115 GLN A N 1
ATOM 929 C CA . GLN A 1 115 ? 22.374 6.142 -20.679 1.00 97.06 115 GLN A CA 1
ATOM 930 C C . GLN A 1 115 ? 21.950 5.519 -22.016 1.00 97.06 115 GLN A C 1
ATOM 932 O O . GLN A 1 115 ? 22.737 5.516 -22.962 1.00 97.06 115 GLN A O 1
ATOM 937 N N . ALA A 1 116 ? 20.712 5.032 -22.124 1.00 95.69 116 ALA A N 1
ATOM 938 C CA . ALA A 1 116 ? 20.166 4.496 -23.368 1.00 95.69 116 ALA A CA 1
ATOM 939 C C . ALA A 1 116 ? 20.066 5.577 -24.458 1.00 95.69 116 ALA A C 1
ATOM 941 O O . ALA A 1 116 ? 20.442 5.327 -25.602 1.00 95.69 116 ALA A O 1
ATOM 942 N N . ALA A 1 117 ? 19.640 6.793 -24.102 1.00 97.19 117 ALA A N 1
ATOM 943 C CA . ALA A 1 117 ? 19.609 7.929 -25.022 1.00 97.19 117 ALA A CA 1
ATOM 944 C C . ALA A 1 117 ? 21.018 8.320 -25.502 1.00 97.19 117 ALA A C 1
ATOM 946 O O . ALA A 1 117 ? 21.226 8.535 -26.696 1.00 97.19 117 ALA A O 1
ATOM 947 N N . ALA A 1 118 ? 22.004 8.347 -24.600 1.00 96.94 118 ALA A N 1
ATOM 948 C CA . ALA A 1 118 ? 23.398 8.605 -24.956 1.00 96.94 118 ALA A CA 1
ATOM 949 C C . ALA A 1 118 ? 23.972 7.512 -25.877 1.00 96.94 118 ALA A C 1
ATOM 951 O O . ALA A 1 118 ? 24.666 7.823 -26.844 1.00 96.94 118 ALA A O 1
ATOM 952 N N . ALA A 1 119 ? 23.652 6.240 -25.620 1.00 96.25 119 ALA A N 1
ATOM 953 C CA . ALA A 1 119 ? 24.053 5.129 -26.480 1.00 96.25 119 ALA A CA 1
ATOM 954 C C . ALA A 1 119 ? 23.400 5.214 -27.871 1.00 96.25 119 ALA A C 1
ATOM 956 O O . ALA A 1 119 ? 24.077 5.013 -28.876 1.00 96.25 119 ALA A O 1
ATOM 957 N N . ALA A 1 120 ? 22.118 5.581 -27.949 1.00 96.19 120 ALA A N 1
ATOM 958 C CA . ALA A 1 120 ? 21.428 5.803 -29.218 1.00 96.19 120 ALA A CA 1
ATOM 959 C C . ALA A 1 120 ? 22.044 6.964 -30.020 1.00 96.19 120 ALA A C 1
ATOM 961 O O . ALA A 1 120 ? 22.236 6.838 -31.228 1.00 96.19 120 ALA A O 1
ATOM 962 N N . GLN A 1 121 ? 22.419 8.066 -29.361 1.00 95.50 121 GLN A N 1
ATOM 963 C CA . GLN A 1 121 ? 23.140 9.166 -30.012 1.00 95.50 121 GLN A CA 1
ATOM 964 C C . GLN A 1 121 ? 24.519 8.733 -30.524 1.00 95.50 121 GLN A C 1
ATOM 966 O O . GLN A 1 121 ? 24.895 9.087 -31.640 1.00 95.50 121 GLN A O 1
ATOM 971 N N . GLN A 1 122 ? 25.266 7.943 -29.745 1.00 94.94 122 GLN A N 1
ATOM 972 C CA . GLN A 1 122 ? 26.539 7.381 -30.205 1.00 94.94 122 GLN A CA 1
ATOM 973 C C . GLN A 1 122 ? 26.343 6.471 -31.420 1.00 94.94 122 GLN A C 1
ATOM 975 O O . GLN A 1 122 ? 27.107 6.570 -32.376 1.00 94.94 122 GLN A O 1
ATOM 980 N N . GLN A 1 123 ? 25.300 5.637 -31.430 1.00 95.00 123 GLN A N 1
ATOM 981 C CA . GLN A 1 123 ? 24.986 4.793 -32.582 1.00 95.00 123 GLN A CA 1
ATOM 982 C C . GLN A 1 123 ? 24.682 5.630 -33.829 1.00 95.00 123 GLN A C 1
ATOM 984 O O . GLN A 1 123 ? 25.252 5.369 -34.881 1.00 95.00 123 GLN A O 1
ATOM 989 N N . GLN A 1 124 ? 23.883 6.695 -33.708 1.00 94.88 124 GLN A N 1
ATOM 990 C CA . GLN A 1 124 ? 23.616 7.610 -34.825 1.00 94.88 124 GLN A CA 1
ATOM 991 C C . GLN A 1 124 ? 24.896 8.263 -35.371 1.00 94.88 124 GLN A C 1
ATOM 993 O O . GLN A 1 124 ? 25.040 8.417 -36.582 1.00 94.88 124 GLN A O 1
ATOM 998 N N . GLN A 1 125 ? 25.850 8.622 -34.505 1.00 95.19 125 GLN A N 1
ATOM 999 C CA . GLN A 1 125 ? 27.158 9.136 -34.931 1.00 95.19 125 GLN A CA 1
ATOM 1000 C C . GLN A 1 125 ? 27.988 8.066 -35.658 1.00 95.19 125 GLN A C 1
ATOM 1002 O O . GLN A 1 125 ? 28.640 8.362 -36.664 1.00 95.19 125 GLN A O 1
ATOM 1007 N N . HIS A 1 126 ? 27.950 6.818 -35.190 1.00 93.94 126 HIS A N 1
ATOM 1008 C CA . HIS A 1 126 ? 28.603 5.698 -35.866 1.00 93.94 126 HIS A CA 1
ATOM 1009 C C . HIS A 1 126 ? 27.974 5.408 -37.234 1.00 93.94 126 HIS A C 1
ATOM 1011 O O . HIS A 1 126 ? 28.699 5.250 -38.211 1.00 93.94 126 HIS A O 1
ATOM 1017 N N . ASP A 1 127 ? 26.649 5.430 -37.340 1.00 94.06 127 ASP A N 1
ATOM 1018 C CA . ASP A 1 127 ? 25.948 5.211 -38.606 1.00 94.06 127 ASP A CA 1
ATOM 1019 C C . ASP A 1 127 ? 26.221 6.356 -39.599 1.00 94.06 127 ASP A C 1
ATOM 1021 O O . ASP A 1 127 ? 26.469 6.112 -40.779 1.00 94.06 127 ASP A O 1
ATOM 1025 N N . ALA A 1 128 ? 26.272 7.606 -39.124 1.00 94.62 128 ALA A N 1
ATOM 1026 C CA . ALA A 1 128 ? 26.629 8.761 -39.949 1.00 94.62 128 ALA A CA 1
ATOM 1027 C C . ALA A 1 128 ? 28.076 8.691 -40.467 1.00 94.62 128 ALA A C 1
ATOM 1029 O O . ALA A 1 128 ? 28.326 8.960 -41.642 1.00 94.62 128 ALA A O 1
ATOM 1030 N N . THR A 1 129 ? 29.030 8.294 -39.619 1.00 94.88 129 THR A N 1
ATOM 1031 C CA . THR A 1 129 ? 30.433 8.114 -40.035 1.00 94.88 129 THR A CA 1
ATOM 1032 C C . THR A 1 129 ? 30.599 6.922 -40.981 1.00 94.88 129 THR A C 1
ATOM 1034 O O . THR A 1 129 ? 31.332 7.021 -41.963 1.00 94.88 129 THR A O 1
ATOM 1037 N N . ALA A 1 130 ? 29.872 5.822 -40.766 1.00 94.00 130 ALA A N 1
ATOM 1038 C CA . ALA A 1 130 ? 29.834 4.696 -41.698 1.00 94.00 130 ALA A CA 1
ATOM 1039 C C . ALA A 1 130 ? 29.256 5.097 -43.067 1.00 94.00 130 ALA A C 1
ATOM 1041 O O . ALA A 1 130 ? 29.803 4.711 -44.103 1.00 94.00 130 ALA A O 1
ATOM 1042 N N . ALA A 1 131 ? 28.195 5.910 -43.093 1.00 93.31 131 ALA A N 1
ATOM 1043 C CA . ALA A 1 131 ? 27.623 6.440 -44.328 1.00 93.31 131 ALA A CA 1
ATOM 1044 C C . ALA A 1 131 ? 28.609 7.355 -45.076 1.00 93.31 131 ALA A C 1
ATOM 1046 O O . ALA A 1 131 ? 28.757 7.219 -46.290 1.00 93.31 131 ALA A O 1
ATOM 1047 N N . GLN A 1 132 ? 29.333 8.226 -44.361 1.00 95.69 132 GLN A N 1
ATOM 1048 C CA . GLN A 1 132 ? 30.392 9.063 -44.940 1.00 95.69 132 GLN A CA 1
ATOM 1049 C C . GLN A 1 132 ? 31.509 8.219 -45.564 1.00 95.69 132 GLN A C 1
ATOM 1051 O O . GLN A 1 132 ? 31.831 8.411 -46.732 1.00 95.69 132 GLN A O 1
ATOM 1056 N N . LEU A 1 133 ? 32.038 7.232 -44.834 1.00 95.19 133 LEU A N 1
ATOM 1057 C CA . LEU A 1 133 ? 33.069 6.325 -45.354 1.00 95.19 133 LEU A CA 1
ATOM 1058 C C . LEU A 1 133 ? 32.580 5.528 -46.570 1.00 95.19 133 LEU A C 1
ATOM 1060 O O . LEU A 1 133 ? 33.340 5.290 -47.505 1.00 95.19 133 LEU A O 1
ATOM 1064 N N . THR A 1 134 ? 31.307 5.129 -46.583 1.00 94.38 134 THR A N 1
ATOM 1065 C CA . THR A 1 134 ? 30.707 4.439 -47.733 1.00 94.38 134 THR A CA 1
ATOM 1066 C C . THR A 1 134 ? 30.650 5.354 -48.958 1.00 94.38 134 THR A C 1
ATOM 1068 O O . THR A 1 134 ? 30.969 4.909 -50.059 1.00 94.38 134 THR A O 1
ATOM 1071 N N . ALA A 1 135 ? 30.303 6.632 -48.780 1.00 93.75 135 ALA A N 1
ATOM 1072 C CA . ALA A 1 135 ? 30.312 7.620 -49.858 1.00 93.75 135 ALA A CA 1
ATOM 1073 C C . ALA A 1 135 ? 31.736 7.896 -50.378 1.00 93.75 135 ALA A C 1
ATOM 1075 O O . ALA A 1 135 ? 31.947 7.915 -51.588 1.00 93.75 135 ALA A O 1
ATOM 1076 N N . GLU A 1 136 ? 32.727 8.027 -49.488 1.00 94.12 136 GLU A N 1
ATOM 1077 C CA . GLU A 1 136 ? 34.139 8.182 -49.871 1.00 94.12 136 GLU A CA 1
ATOM 1078 C C . GLU A 1 136 ? 34.658 6.970 -50.660 1.00 94.12 136 GLU A C 1
ATOM 1080 O O . GLU A 1 136 ? 35.372 7.128 -51.652 1.00 94.12 136 GLU A O 1
ATOM 1085 N N . LEU A 1 137 ? 34.288 5.748 -50.256 1.00 93.25 137 LEU A N 1
ATOM 1086 C CA . LEU A 1 137 ? 34.635 4.533 -50.997 1.00 93.25 137 LEU A CA 1
ATOM 1087 C C . LEU A 1 137 ? 34.001 4.520 -52.392 1.00 93.25 137 LEU A C 1
ATOM 1089 O O . LEU A 1 137 ? 34.700 4.238 -53.362 1.00 93.25 137 LEU A O 1
ATOM 1093 N N . GLN A 1 138 ? 32.722 4.887 -52.512 1.00 94.19 138 GLN A N 1
ATOM 1094 C CA . GLN A 1 138 ? 32.047 5.002 -53.809 1.00 94.19 138 GLN A CA 1
ATOM 1095 C C . GLN A 1 138 ? 32.712 6.044 -54.716 1.00 94.19 138 GLN A C 1
ATOM 1097 O O . GLN A 1 138 ? 32.884 5.802 -55.911 1.00 94.19 138 GLN A O 1
ATOM 1102 N N . GLU A 1 139 ? 33.132 7.183 -54.160 1.00 94.62 139 GLU A N 1
ATOM 1103 C CA . GLU A 1 139 ? 33.867 8.201 -54.910 1.00 94.62 139 GLU A CA 1
ATOM 1104 C C . GLU A 1 139 ? 35.224 7.668 -55.389 1.00 94.62 139 GLU A C 1
ATOM 1106 O O . GLU A 1 139 ? 35.575 7.824 -56.560 1.00 94.62 139 GLU A O 1
ATOM 1111 N N . ARG A 1 140 ? 35.977 6.978 -54.521 1.00 92.31 140 ARG A N 1
ATOM 1112 C CA . ARG A 1 140 ? 37.248 6.349 -54.911 1.00 92.31 140 ARG A CA 1
ATOM 1113 C C . ARG A 1 140 ? 37.063 5.281 -55.983 1.00 92.31 140 ARG A C 1
ATOM 1115 O O . ARG A 1 140 ? 37.885 5.210 -56.896 1.00 92.31 140 ARG A O 1
ATOM 1122 N N . ASP A 1 141 ? 36.012 4.473 -55.902 1.00 92.94 141 ASP A N 1
ATOM 1123 C CA . ASP A 1 141 ? 35.704 3.462 -56.914 1.00 92.94 141 ASP A CA 1
ATOM 1124 C C . ASP A 1 141 ? 35.357 4.108 -58.263 1.00 92.94 141 ASP A C 1
ATOM 1126 O O . ASP A 1 141 ? 35.846 3.657 -59.302 1.00 92.94 141 ASP A O 1
ATOM 1130 N N . ALA A 1 142 ? 34.607 5.216 -58.261 1.00 92.38 142 ALA A N 1
ATOM 1131 C CA . ALA A 1 142 ? 34.334 6.000 -59.466 1.00 92.38 142 ALA A CA 1
ATOM 1132 C C . ALA A 1 142 ? 35.615 6.616 -60.059 1.00 92.38 142 ALA A C 1
ATOM 1134 O O . ALA A 1 142 ? 35.840 6.534 -61.268 1.00 92.38 142 ALA A O 1
ATOM 1135 N N . GLN A 1 143 ? 36.501 7.167 -59.221 1.00 92.31 143 GLN A N 1
ATOM 1136 C CA . GLN A 1 143 ? 37.808 7.681 -59.651 1.00 92.31 143 GLN A CA 1
ATOM 1137 C C . GLN A 1 143 ? 38.689 6.571 -60.251 1.00 92.31 143 GLN A C 1
ATOM 1139 O O . GLN A 1 143 ? 39.343 6.783 -61.273 1.00 92.31 143 GLN A O 1
ATOM 1144 N N . LEU A 1 144 ? 38.697 5.372 -59.655 1.00 91.69 144 LEU A N 1
ATOM 1145 C CA . LEU A 1 144 ? 39.423 4.214 -60.183 1.00 91.69 144 LEU A CA 1
ATOM 1146 C C . LEU A 1 144 ? 38.838 3.719 -61.511 1.00 91.69 144 LEU A C 1
ATOM 1148 O O . LEU A 1 144 ? 39.604 3.346 -62.401 1.00 91.69 144 LEU A O 1
ATOM 1152 N N . ALA A 1 145 ? 37.513 3.720 -61.668 1.00 91.12 145 ALA A N 1
ATOM 1153 C CA . ALA A 1 145 ? 36.858 3.388 -62.931 1.00 91.12 145 ALA A CA 1
ATOM 1154 C C . ALA A 1 145 ? 37.241 4.386 -64.036 1.00 91.12 145 ALA A C 1
ATOM 1156 O O . ALA A 1 145 ? 37.722 3.968 -65.088 1.00 91.12 145 ALA A O 1
ATOM 1157 N N . ALA A 1 146 ? 37.160 5.690 -63.756 1.00 92.50 146 ALA A N 1
ATOM 1158 C CA . ALA A 1 146 ? 37.571 6.739 -64.690 1.00 92.50 146 ALA A CA 1
ATOM 1159 C C . ALA A 1 146 ? 39.062 6.635 -65.068 1.00 92.50 146 ALA A C 1
ATOM 1161 O O . ALA A 1 146 ? 39.428 6.771 -66.235 1.00 92.50 146 ALA A O 1
ATOM 1162 N N . ALA A 1 147 ? 39.938 6.330 -64.104 1.00 91.12 147 ALA A N 1
ATOM 1163 C CA . ALA A 1 147 ? 41.359 6.113 -64.370 1.00 91.12 147 ALA A CA 1
ATOM 1164 C C . ALA A 1 147 ? 41.611 4.888 -65.270 1.00 91.12 147 ALA A C 1
ATOM 1166 O O . ALA A 1 147 ? 42.499 4.927 -66.124 1.00 91.12 147 ALA A O 1
ATOM 1167 N N . ARG A 1 148 ? 40.830 3.808 -65.115 1.00 92.69 148 ARG A N 1
ATOM 1168 C CA . ARG A 1 148 ? 40.898 2.622 -65.989 1.00 92.69 148 ARG A CA 1
ATOM 1169 C C . ARG A 1 148 ? 40.425 2.930 -67.406 1.00 92.69 148 ARG A C 1
ATOM 1171 O O . ARG A 1 148 ? 41.072 2.494 -68.353 1.00 92.69 148 ARG A O 1
ATOM 1178 N N . GLU A 1 149 ? 39.346 3.693 -67.561 1.00 91.38 149 GLU A N 1
ATOM 1179 C CA . GLU A 1 149 ? 38.862 4.137 -68.874 1.00 91.38 149 GLU A CA 1
ATOM 1180 C C . GLU A 1 149 ? 39.887 5.034 -69.578 1.00 91.38 149 GLU A C 1
ATOM 1182 O O . GLU A 1 149 ? 40.203 4.812 -70.748 1.00 91.38 149 GLU A O 1
ATOM 1187 N N . ALA A 1 150 ? 40.485 5.987 -68.857 1.00 89.81 150 ALA A N 1
ATOM 1188 C CA . ALA A 1 150 ? 41.554 6.831 -69.387 1.00 89.81 150 ALA A CA 1
ATOM 1189 C C . ALA A 1 150 ? 42.785 6.007 -69.807 1.00 89.81 150 ALA A C 1
ATOM 1191 O O . ALA A 1 150 ? 43.349 6.236 -70.879 1.00 89.81 150 ALA A O 1
ATOM 1192 N N . ALA A 1 151 ? 43.183 5.013 -69.005 1.00 89.19 151 ALA A N 1
ATOM 1193 C CA . ALA A 1 151 ? 44.266 4.097 -69.357 1.00 89.19 151 ALA A CA 1
ATOM 1194 C C . ALA A 1 151 ? 43.938 3.278 -70.618 1.00 89.19 151 ALA A C 1
ATOM 1196 O O . ALA A 1 151 ? 44.766 3.203 -71.525 1.00 89.19 151 ALA A O 1
ATOM 1197 N N . ALA A 1 152 ? 42.720 2.739 -70.728 1.00 90.25 152 ALA A N 1
ATOM 1198 C CA . ALA A 1 152 ? 42.267 2.014 -71.915 1.00 90.25 152 ALA A CA 1
ATOM 1199 C C . ALA A 1 152 ? 42.253 2.905 -73.172 1.00 90.25 152 ALA A C 1
ATOM 1201 O O . ALA A 1 152 ? 42.661 2.464 -74.247 1.00 90.25 152 ALA A O 1
ATOM 1202 N N . HIS A 1 153 ? 41.851 4.175 -73.042 1.00 89.50 153 HIS A N 1
ATOM 1203 C CA . HIS A 1 153 ? 41.905 5.146 -74.136 1.00 89.50 153 HIS A CA 1
ATOM 1204 C C . HIS A 1 153 ? 43.352 5.438 -74.563 1.00 89.50 153 HIS A C 1
ATOM 1206 O O . HIS A 1 153 ? 43.643 5.513 -75.761 1.00 89.50 153 HIS A O 1
ATOM 1212 N N . HIS A 1 154 ? 44.272 5.597 -73.611 1.00 88.00 154 HIS A N 1
ATOM 1213 C CA . HIS A 1 154 ? 45.690 5.779 -73.918 1.00 88.00 154 HIS A CA 1
ATOM 1214 C C . HIS A 1 154 ? 46.295 4.550 -74.606 1.00 88.00 154 HIS A C 1
ATOM 1216 O O . HIS A 1 154 ? 47.041 4.709 -75.571 1.00 88.00 154 HIS A O 1
ATOM 1222 N N . GLU A 1 155 ? 45.944 3.335 -74.177 1.00 88.44 155 GLU A N 1
ATOM 1223 C CA . GLU A 1 155 ? 46.353 2.106 -74.866 1.00 88.44 155 GLU A CA 1
ATOM 1224 C C . GLU A 1 155 ? 45.799 2.030 -76.293 1.00 88.44 155 GLU A C 1
ATOM 1226 O O . GLU A 1 155 ? 46.527 1.657 -77.209 1.00 88.44 155 GLU A O 1
ATOM 1231 N N . ALA A 1 156 ? 44.533 2.399 -76.511 1.00 87.62 156 ALA A N 1
ATOM 1232 C CA . ALA A 1 156 ? 43.937 2.426 -77.845 1.00 87.62 156 ALA A CA 1
ATOM 1233 C C . ALA A 1 156 ? 44.646 3.433 -78.766 1.00 87.62 156 ALA A C 1
ATOM 1235 O O . ALA A 1 156 ? 45.020 3.076 -79.881 1.00 87.62 156 ALA A O 1
ATOM 1236 N N . GLN A 1 157 ? 44.922 4.646 -78.274 1.00 86.81 157 GLN A N 1
ATOM 1237 C CA . GLN A 1 157 ? 45.726 5.640 -78.996 1.00 86.81 157 GLN A CA 1
ATOM 1238 C C . GLN A 1 157 ? 47.140 5.133 -79.294 1.00 86.81 157 GLN A C 1
ATOM 1240 O O . GLN A 1 157 ? 47.696 5.436 -80.347 1.00 86.81 157 GLN A O 1
ATOM 1245 N N . HIS A 1 158 ? 47.750 4.388 -78.369 1.00 85.00 158 HIS A N 1
ATOM 1246 C CA . HIS A 1 158 ? 49.063 3.795 -78.595 1.00 85.00 158 HIS A CA 1
ATOM 1247 C C . HIS A 1 158 ? 49.008 2.751 -79.711 1.00 85.00 158 HIS A C 1
ATOM 1249 O O . HIS A 1 158 ? 49.827 2.811 -80.621 1.00 85.00 158 HIS A O 1
ATOM 1255 N N . ARG A 1 159 ? 48.005 1.862 -79.701 1.00 86.94 159 ARG A N 1
ATOM 1256 C CA . ARG A 1 159 ? 47.790 0.872 -80.769 1.00 86.94 159 ARG A CA 1
ATOM 1257 C C . ARG A 1 159 ? 47.530 1.534 -82.120 1.00 86.94 159 ARG A C 1
ATOM 1259 O O . ARG A 1 159 ? 48.064 1.080 -83.122 1.00 86.94 159 ARG A O 1
ATOM 1266 N N . GLU A 1 160 ? 46.753 2.613 -82.158 1.00 89.44 160 GLU A N 1
ATOM 1267 C CA . GLU A 1 160 ? 46.511 3.386 -83.382 1.00 89.44 160 GLU A CA 1
ATOM 1268 C C . GLU A 1 160 ? 47.807 4.020 -83.906 1.00 89.44 160 GLU A C 1
ATOM 1270 O O . GLU A 1 160 ? 48.124 3.897 -85.086 1.00 89.44 160 GLU A O 1
ATOM 1275 N N . LYS A 1 161 ? 48.615 4.625 -83.025 1.00 85.62 161 LYS A N 1
ATOM 1276 C CA . LYS A 1 161 ? 49.942 5.146 -83.388 1.00 85.62 161 LYS A CA 1
ATOM 1277 C C . LYS A 1 161 ? 50.885 4.042 -83.863 1.00 85.62 161 LYS A C 1
ATOM 1279 O O . LYS A 1 161 ? 51.627 4.258 -84.813 1.00 85.62 161 LYS A O 1
ATOM 1284 N N . GLU A 1 162 ? 50.865 2.870 -83.233 1.00 87.69 162 GLU A N 1
ATOM 1285 C CA . GLU A 1 162 ? 51.638 1.703 -83.670 1.00 87.69 162 GLU A CA 1
ATOM 1286 C C . GLU A 1 162 ? 51.190 1.212 -85.049 1.00 87.69 162 GLU A C 1
ATOM 1288 O O . GLU A 1 162 ? 52.037 0.942 -85.896 1.00 87.69 162 GLU A O 1
ATOM 1293 N N . GLN A 1 163 ? 49.882 1.150 -85.312 1.00 87.94 163 GLN A N 1
ATOM 1294 C CA . GLN A 1 163 ? 49.336 0.804 -86.626 1.00 87.94 163 GLN A CA 1
ATOM 1295 C C . GLN A 1 163 ? 49.699 1.846 -87.687 1.00 87.94 163 GLN A C 1
ATOM 1297 O O . GLN A 1 163 ? 50.135 1.469 -88.769 1.00 87.94 163 GLN A O 1
ATOM 1302 N N . ALA A 1 164 ? 49.604 3.139 -87.373 1.00 86.06 164 ALA A N 1
ATOM 1303 C CA . ALA A 1 164 ? 50.030 4.212 -88.268 1.00 86.06 164 ALA A CA 1
ATOM 1304 C C . ALA A 1 164 ? 51.536 4.137 -88.565 1.00 86.06 164 ALA A C 1
ATOM 1306 O O . ALA A 1 164 ? 51.957 4.317 -89.704 1.00 86.06 164 ALA A O 1
ATOM 1307 N N . LEU A 1 165 ? 52.363 3.817 -87.562 1.00 84.56 165 LEU A N 1
ATOM 1308 C CA . LEU A 1 165 ? 53.795 3.574 -87.754 1.00 84.56 165 LEU A CA 1
ATOM 1309 C C . LEU A 1 165 ? 54.065 2.334 -88.614 1.00 84.56 165 LEU A C 1
ATOM 1311 O O . LEU A 1 165 ? 55.019 2.342 -89.388 1.00 84.56 165 LEU A O 1
ATOM 1315 N N . LEU A 1 166 ? 53.260 1.275 -88.488 1.00 85.75 166 LEU A N 1
ATOM 1316 C CA . LEU A 1 166 ? 53.351 0.096 -89.351 1.00 85.75 166 LEU A CA 1
ATOM 1317 C C . LEU A 1 166 ? 52.956 0.426 -90.793 1.00 85.75 166 LEU A C 1
ATOM 1319 O O . LEU A 1 166 ? 53.716 0.089 -91.692 1.00 85.75 166 LEU A O 1
ATOM 1323 N N . GLN A 1 167 ? 51.862 1.158 -91.011 1.00 85.38 167 GLN A N 1
ATOM 1324 C CA . GLN A 1 167 ? 51.453 1.628 -92.339 1.00 85.38 167 GLN A CA 1
ATOM 1325 C C . GLN A 1 167 ? 52.524 2.516 -92.975 1.00 85.38 167 GLN A C 1
ATOM 1327 O O . GLN A 1 167 ? 52.932 2.262 -94.098 1.00 85.38 167 GLN A O 1
ATOM 1332 N N . LEU A 1 168 ? 53.075 3.483 -92.237 1.00 82.88 168 LEU A N 1
ATOM 1333 C CA . LEU A 1 168 ? 54.202 4.301 -92.703 1.00 82.88 168 LEU A CA 1
ATOM 1334 C C . LEU A 1 168 ? 55.437 3.458 -93.049 1.00 82.88 168 LEU A C 1
ATOM 1336 O O . LEU A 1 168 ? 56.165 3.786 -93.983 1.00 82.88 168 LEU A O 1
ATOM 1340 N N . ARG A 1 169 ? 55.704 2.375 -92.306 1.00 83.75 169 ARG A N 1
ATOM 1341 C CA . ARG A 1 169 ? 56.793 1.434 -92.618 1.00 83.75 169 ARG A CA 1
ATOM 1342 C C . ARG A 1 169 ? 56.500 0.608 -93.866 1.00 83.75 169 ARG A C 1
ATOM 1344 O O . ARG A 1 169 ? 57.424 0.379 -94.638 1.00 83.75 169 ARG A O 1
ATOM 1351 N N . GLU A 1 170 ? 55.261 0.173 -94.064 1.00 81.94 170 GLU A N 1
ATOM 1352 C CA . GLU A 1 170 ? 54.816 -0.533 -95.269 1.00 81.94 170 GLU A CA 1
ATOM 1353 C C . GLU A 1 170 ? 54.866 0.390 -96.490 1.00 81.94 170 GLU A C 1
ATOM 1355 O O . GLU A 1 170 ? 55.480 0.026 -97.484 1.00 81.94 170 GLU A O 1
ATOM 1360 N N . GLU A 1 171 ? 54.364 1.621 -96.388 1.00 79.44 171 GLU A N 1
ATOM 1361 C CA . GLU A 1 171 ? 54.472 2.653 -97.423 1.00 79.44 171 GLU A CA 1
ATOM 1362 C C . GLU A 1 171 ? 55.933 3.000 -97.725 1.00 79.44 171 GLU A C 1
ATOM 1364 O O . GLU A 1 171 ? 56.304 3.134 -98.886 1.00 79.44 171 GLU A O 1
ATOM 1369 N N . ALA A 1 172 ? 56.804 3.104 -96.716 1.00 77.12 172 ALA A N 1
ATOM 1370 C CA . ALA A 1 172 ? 58.237 3.302 -96.929 1.00 77.12 172 ALA A CA 1
ATOM 1371 C C . ALA A 1 172 ? 58.902 2.074 -97.582 1.00 77.12 172 ALA A C 1
ATOM 1373 O O . ALA A 1 172 ? 59.798 2.223 -98.418 1.00 77.12 172 ALA A O 1
ATOM 1374 N N . ALA A 1 173 ? 58.466 0.857 -97.244 1.00 75.88 173 ALA A N 1
ATOM 1375 C CA . ALA A 1 173 ? 58.917 -0.379 -97.879 1.00 75.88 173 ALA A CA 1
ATOM 1376 C C . ALA A 1 173 ? 58.428 -0.480 -99.338 1.00 75.88 173 ALA A C 1
ATOM 1378 O O . ALA A 1 173 ? 59.179 -0.886 -100.221 1.00 75.88 173 ALA A O 1
ATOM 1379 N N . GLU A 1 174 ? 57.201 -0.053 -99.630 1.00 78.25 174 GLU A N 1
ATOM 1380 C CA . GLU A 1 174 ? 56.653 0.029 -100.985 1.00 78.25 174 GLU A CA 1
ATOM 1381 C C . GLU A 1 174 ? 57.321 1.135 -101.796 1.00 78.25 174 GLU A C 1
ATOM 1383 O O . GLU A 1 174 ? 57.723 0.897 -102.931 1.00 78.25 174 GLU A O 1
ATOM 1388 N N . GLN A 1 175 ? 57.531 2.317 -101.216 1.00 73.19 175 GLN A N 1
ATOM 1389 C CA . GLN A 1 175 ? 58.282 3.397 -101.848 1.00 73.19 175 GLN A CA 1
ATOM 1390 C C . GLN A 1 175 ? 59.721 2.978 -102.128 1.00 73.19 175 GLN A C 1
ATOM 1392 O O . GLN A 1 175 ? 60.223 3.303 -103.195 1.00 73.19 175 GLN A O 1
ATOM 1397 N N . SER A 1 176 ? 60.377 2.227 -101.239 1.00 69.31 176 SER A N 1
ATOM 1398 C CA . SER A 1 176 ? 61.720 1.690 -101.494 1.00 69.31 176 SER A CA 1
ATOM 1399 C C . SER A 1 176 ? 61.730 0.551 -102.518 1.00 69.31 176 SER A C 1
ATOM 1401 O O . SER A 1 176 ? 62.669 0.494 -103.310 1.00 69.31 176 SER A O 1
ATOM 1403 N N . ARG A 1 177 ? 60.683 -0.284 -102.614 1.00 69.12 177 ARG A N 1
ATOM 1404 C CA . ARG A 1 177 ? 60.505 -1.235 -103.733 1.00 69.12 177 ARG A CA 1
ATOM 1405 C C . ARG A 1 177 ? 60.276 -0.517 -105.061 1.00 69.12 177 ARG A C 1
ATOM 1407 O O . ARG A 1 177 ? 60.948 -0.846 -106.027 1.00 69.12 177 ARG A O 1
ATOM 1414 N N . LEU A 1 178 ? 59.425 0.509 -105.097 1.00 66.00 178 LEU A N 1
ATOM 1415 C CA . LEU A 1 178 ? 59.203 1.364 -106.270 1.00 66.00 178 LEU A CA 1
ATOM 1416 C C . LEU A 1 178 ? 60.458 2.170 -106.636 1.00 66.00 178 LEU A C 1
ATOM 1418 O O . LEU A 1 178 ? 60.703 2.420 -107.815 1.00 66.00 178 LEU A O 1
ATOM 1422 N N . ARG A 1 179 ? 61.274 2.564 -105.648 1.00 63.12 179 ARG A N 1
ATOM 1423 C CA . ARG A 1 179 ? 62.586 3.190 -105.861 1.00 63.12 179 ARG A CA 1
ATOM 1424 C C . ARG A 1 179 ? 63.570 2.185 -106.454 1.00 63.12 179 ARG A C 1
ATOM 1426 O O . ARG A 1 179 ? 64.160 2.505 -107.471 1.00 63.12 179 ARG A O 1
ATOM 1433 N N . CYS A 1 180 ? 63.636 0.955 -105.937 1.00 56.91 180 CYS A N 1
ATOM 1434 C CA . CYS A 1 180 ? 64.420 -0.136 -106.529 1.00 56.91 180 CYS A CA 1
ATOM 1435 C C . CYS A 1 180 ? 63.944 -0.498 -107.949 1.00 56.91 180 CYS A C 1
ATOM 1437 O O . CYS A 1 180 ? 64.764 -0.754 -108.822 1.00 56.91 180 CYS A O 1
ATOM 1439 N N . GLU A 1 181 ? 62.636 -0.490 -108.223 1.00 56.88 181 GLU A N 1
ATOM 1440 C CA . GLU A 1 181 ? 62.076 -0.739 -109.561 1.00 56.88 181 GLU A CA 1
ATOM 1441 C C . GLU A 1 181 ? 62.362 0.417 -110.537 1.00 56.88 181 GLU A C 1
ATOM 1443 O O . GLU A 1 181 ? 62.649 0.172 -111.710 1.00 56.88 181 GLU A O 1
ATOM 1448 N N . ARG A 1 182 ? 62.367 1.673 -110.064 1.00 53.25 182 ARG A N 1
ATOM 1449 C CA . ARG A 1 182 ? 62.814 2.844 -110.843 1.00 53.25 182 ARG 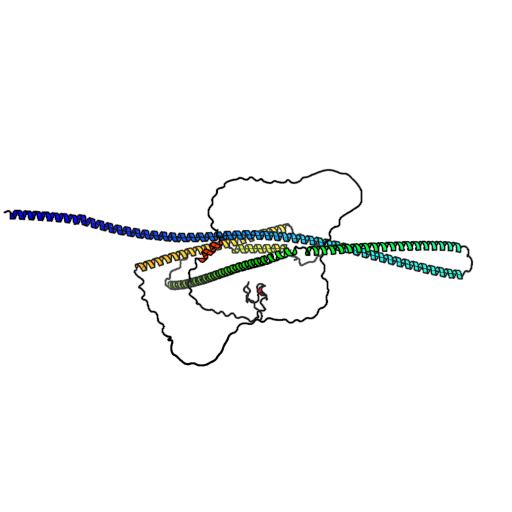A CA 1
ATOM 1450 C C . ARG A 1 182 ? 64.331 2.845 -111.062 1.00 53.25 182 ARG A C 1
ATOM 1452 O O . ARG A 1 182 ? 64.775 3.116 -112.173 1.00 53.25 182 ARG A O 1
ATOM 1459 N N . GLU A 1 183 ? 65.121 2.463 -110.064 1.00 49.53 183 GLU A N 1
ATOM 1460 C CA . GLU A 1 183 ? 66.584 2.331 -110.142 1.00 49.53 183 GLU A CA 1
ATOM 1461 C C . GLU A 1 183 ? 67.017 1.151 -111.038 1.00 49.53 183 GLU A C 1
ATOM 1463 O O . GLU A 1 183 ? 68.055 1.229 -111.693 1.00 49.53 183 GLU A O 1
ATOM 1468 N N . HIS A 1 184 ? 66.189 0.108 -111.182 1.00 44.38 184 HIS A N 1
ATOM 1469 C CA . HIS A 1 184 ? 66.393 -0.967 -112.163 1.00 44.38 184 HIS A CA 1
ATOM 1470 C C . HIS A 1 184 ? 65.940 -0.617 -113.597 1.00 44.38 184 HIS A C 1
ATOM 1472 O O . HIS A 1 184 ? 66.403 -1.261 -114.539 1.00 44.38 184 HIS A O 1
ATOM 1478 N N . ALA A 1 185 ? 65.084 0.395 -113.795 1.00 40.56 185 ALA A N 1
ATOM 1479 C CA . ALA A 1 185 ? 64.616 0.836 -115.118 1.00 40.56 185 ALA A CA 1
ATOM 1480 C C . ALA A 1 185 ? 65.401 2.029 -115.698 1.00 40.56 185 ALA A C 1
ATOM 1482 O O . ALA A 1 185 ? 65.368 2.260 -116.907 1.00 40.56 185 ALA A O 1
ATOM 1483 N N . THR A 1 186 ? 66.141 2.772 -114.877 1.00 42.25 186 THR A N 1
ATOM 1484 C CA . THR A 1 186 ? 66.979 3.886 -115.334 1.00 42.25 186 THR A CA 1
ATOM 1485 C C . THR A 1 186 ? 68.350 3.815 -114.683 1.00 42.25 186 THR A C 1
ATOM 1487 O O . THR A 1 186 ? 68.591 4.379 -113.619 1.00 42.25 186 THR A O 1
ATOM 1490 N N . GLY A 1 187 ? 69.269 3.126 -115.355 1.00 32.72 187 GLY A N 1
ATOM 1491 C CA . GLY A 1 187 ? 70.686 3.254 -115.065 1.00 32.72 187 GLY A CA 1
ATOM 1492 C C . GLY A 1 187 ? 71.204 4.648 -115.436 1.00 32.72 187 GLY A C 1
ATOM 1493 O O . GLY A 1 187 ? 71.038 5.090 -116.569 1.00 32.72 187 GLY A O 1
ATOM 1494 N N . ALA A 1 188 ? 71.908 5.246 -114.471 1.00 36.84 188 ALA A N 1
ATOM 1495 C CA . ALA A 1 188 ? 72.956 6.261 -114.607 1.00 36.84 188 ALA A CA 1
ATOM 1496 C C . ALA A 1 188 ? 72.552 7.706 -114.966 1.00 36.84 188 ALA A C 1
ATOM 1498 O O . ALA A 1 188 ? 72.525 8.078 -116.135 1.00 36.84 188 ALA A O 1
ATOM 1499 N N . ALA A 1 189 ? 72.399 8.552 -113.935 1.00 39.88 189 ALA A N 1
ATOM 1500 C CA . ALA A 1 189 ? 73.184 9.789 -113.751 1.00 39.88 189 ALA A CA 1
ATOM 1501 C C . ALA A 1 189 ? 72.624 10.645 -112.595 1.00 39.88 189 ALA A C 1
ATOM 1503 O O . ALA A 1 189 ? 71.747 11.465 -112.832 1.00 39.88 189 ALA A O 1
ATOM 1504 N N . ALA A 1 190 ? 73.152 10.483 -111.373 1.00 36.81 190 ALA A N 1
ATOM 1505 C CA . ALA A 1 190 ? 73.215 11.543 -110.343 1.00 36.81 190 ALA A CA 1
ATOM 1506 C C . ALA A 1 190 ? 74.011 11.099 -109.092 1.00 36.81 190 ALA A C 1
ATOM 1508 O O . ALA A 1 190 ? 73.628 11.373 -107.961 1.00 36.81 190 ALA A O 1
ATOM 1509 N N . ALA A 1 191 ? 75.146 10.417 -109.266 1.00 45.62 191 ALA A N 1
ATOM 1510 C CA . ALA A 1 191 ? 76.037 10.092 -108.151 1.00 45.62 191 ALA A CA 1
ATOM 1511 C C . ALA A 1 191 ? 77.051 11.231 -107.935 1.00 45.62 191 ALA A C 1
ATOM 1513 O O . ALA A 1 191 ? 78.198 11.130 -108.364 1.00 45.62 191 ALA A O 1
ATOM 1514 N N . ALA A 1 192 ? 76.601 12.335 -107.329 1.00 48.00 192 ALA A N 1
ATOM 1515 C CA . ALA A 1 192 ? 77.478 13.343 -106.715 1.00 48.00 192 ALA A CA 1
ATOM 1516 C C . ALA A 1 192 ? 76.758 14.221 -105.667 1.00 48.00 192 ALA A C 1
ATOM 1518 O O . ALA A 1 192 ? 77.390 14.590 -104.684 1.00 48.00 192 ALA A O 1
ATOM 1519 N N . ASP A 1 193 ? 75.446 14.471 -105.801 1.00 49.53 193 ASP A N 1
ATOM 1520 C CA . ASP A 1 193 ? 74.671 15.268 -104.822 1.00 49.53 193 ASP A CA 1
ATOM 1521 C C . ASP A 1 193 ? 73.941 14.418 -103.755 1.00 49.53 193 ASP A C 1
ATOM 1523 O O . ASP A 1 193 ? 73.573 14.923 -102.694 1.00 49.53 193 ASP A O 1
ATOM 1527 N N . GLU A 1 194 ? 73.781 13.105 -103.971 1.00 51.62 194 GLU A N 1
ATOM 1528 C CA . GLU A 1 194 ? 73.127 12.203 -103.005 1.00 51.62 194 GLU A CA 1
ATOM 1529 C C . GLU A 1 194 ? 74.010 11.863 -101.792 1.00 51.62 194 GLU A C 1
ATOM 1531 O O . GLU A 1 194 ? 73.483 11.523 -100.735 1.00 51.62 194 GLU A O 1
ATOM 1536 N N . VAL A 1 195 ? 75.337 12.018 -101.884 1.00 53.84 195 VAL A N 1
ATOM 1537 C CA . VAL A 1 195 ? 76.261 11.733 -100.767 1.00 53.84 195 VAL A CA 1
ATOM 1538 C C . VAL A 1 195 ? 76.164 12.807 -99.676 1.00 53.84 195 VAL A C 1
ATOM 1540 O O . VAL A 1 195 ? 76.134 12.462 -98.501 1.00 53.84 195 VAL A O 1
ATOM 1543 N N . ALA A 1 196 ? 75.984 14.084 -100.034 1.00 54.94 196 ALA A N 1
ATOM 1544 C CA . ALA A 1 196 ? 75.804 15.163 -99.056 1.00 54.94 196 ALA A CA 1
ATOM 1545 C C . ALA A 1 196 ? 74.422 15.116 -98.371 1.00 54.94 196 ALA A C 1
ATOM 1547 O O . ALA A 1 196 ? 74.304 15.377 -97.173 1.00 54.94 196 ALA A O 1
ATOM 1548 N N . ALA A 1 197 ? 73.370 14.734 -99.107 1.00 57.19 197 ALA A N 1
ATOM 1549 C CA . ALA A 1 197 ? 72.034 14.537 -98.543 1.00 57.19 197 ALA A CA 1
ATOM 1550 C C . ALA A 1 197 ? 71.953 13.272 -97.669 1.00 57.19 197 ALA A C 1
ATOM 1552 O O . ALA A 1 197 ? 71.284 13.285 -96.634 1.00 57.19 197 ALA A O 1
ATOM 1553 N N . HIS A 1 198 ? 72.667 12.200 -98.034 1.00 57.62 198 HIS A N 1
ATOM 1554 C CA . HIS A 1 198 ? 72.789 11.008 -97.198 1.00 57.62 198 HIS A CA 1
ATOM 1555 C C . HIS A 1 198 ? 73.668 11.235 -95.966 1.00 57.62 198 HIS A C 1
ATOM 1557 O O . HIS A 1 198 ? 73.314 10.723 -94.912 1.00 57.62 198 HIS A O 1
ATOM 1563 N N . GLU A 1 199 ? 74.726 12.048 -96.031 1.00 59.72 199 GLU A N 1
ATOM 1564 C CA . GLU A 1 199 ? 75.499 12.454 -94.847 1.00 59.72 199 GLU A CA 1
ATOM 1565 C C . GLU A 1 199 ? 74.675 13.329 -93.891 1.00 59.72 199 GLU A C 1
ATOM 1567 O O . GLU A 1 199 ? 74.707 13.104 -92.682 1.00 59.72 199 GLU A O 1
ATOM 1572 N N . ALA A 1 200 ? 73.861 14.259 -94.407 1.00 61.69 200 ALA A N 1
ATOM 1573 C CA . ALA A 1 200 ? 72.940 15.050 -93.588 1.00 61.69 200 ALA A CA 1
ATOM 1574 C C . ALA A 1 200 ? 71.821 14.191 -92.968 1.00 61.69 200 ALA A C 1
ATOM 1576 O O . ALA A 1 200 ? 71.509 14.338 -91.788 1.00 61.69 200 ALA A O 1
ATOM 1577 N N . ALA A 1 201 ? 71.253 13.245 -93.722 1.00 66.19 201 ALA A N 1
ATOM 1578 C CA . ALA A 1 201 ? 70.244 12.318 -93.212 1.00 66.19 201 ALA A CA 1
ATOM 1579 C C . ALA A 1 201 ? 70.822 11.306 -92.207 1.00 66.19 201 ALA A C 1
ATOM 1581 O O . ALA A 1 201 ? 70.140 10.946 -91.248 1.00 66.19 201 ALA A O 1
ATOM 1582 N N . LEU A 1 202 ? 72.076 10.873 -92.389 1.00 69.00 202 LEU A N 1
ATOM 1583 C CA . LEU A 1 202 ? 72.794 10.024 -91.437 1.00 69.00 202 LEU A CA 1
ATOM 1584 C C . LEU A 1 202 ? 73.133 10.807 -90.161 1.00 69.00 202 LEU A C 1
ATOM 1586 O O . LEU A 1 202 ? 72.993 10.263 -89.070 1.00 69.00 202 LEU A O 1
ATOM 1590 N N . ALA A 1 203 ? 73.499 12.087 -90.276 1.00 69.19 203 ALA A N 1
ATOM 1591 C CA . ALA A 1 203 ? 73.705 12.973 -89.132 1.00 69.19 203 ALA A CA 1
ATOM 1592 C C . ALA A 1 203 ? 72.402 13.213 -88.347 1.00 69.19 203 ALA A C 1
ATOM 1594 O O . ALA A 1 203 ? 72.411 13.135 -87.121 1.00 69.19 203 ALA A O 1
ATOM 1595 N N . ASP A 1 204 ? 71.269 13.410 -89.029 1.00 72.56 204 ASP A N 1
ATOM 1596 C CA . ASP A 1 204 ? 69.947 13.536 -88.398 1.00 72.56 204 ASP A CA 1
ATOM 1597 C C . ASP A 1 204 ? 69.434 12.218 -87.797 1.00 72.56 204 ASP A C 1
ATOM 1599 O O . ASP A 1 204 ? 68.704 12.225 -86.801 1.00 72.56 204 ASP A O 1
ATOM 1603 N N . ALA A 1 205 ? 69.781 11.076 -88.395 1.00 73.88 205 ALA A N 1
ATOM 1604 C CA . ALA A 1 205 ? 69.467 9.756 -87.854 1.00 73.88 205 ALA A CA 1
ATOM 1605 C C . ALA A 1 205 ? 70.312 9.455 -86.609 1.00 73.88 205 ALA A C 1
ATOM 1607 O O . ALA A 1 205 ? 69.758 9.045 -85.592 1.00 73.88 205 ALA A O 1
ATOM 1608 N N . LEU A 1 206 ? 71.614 9.758 -86.643 1.00 77.81 206 LEU A N 1
ATOM 1609 C CA . LEU A 1 206 ? 72.507 9.660 -85.486 1.00 77.81 206 LEU A CA 1
ATOM 1610 C C . LEU A 1 206 ? 72.094 10.630 -84.375 1.00 77.81 206 LEU A C 1
ATOM 1612 O O . LEU A 1 206 ? 72.086 10.249 -83.210 1.00 77.81 206 LEU A O 1
ATOM 1616 N N . ALA A 1 207 ? 71.669 11.854 -84.701 1.00 74.94 207 ALA A N 1
ATOM 1617 C CA . ALA A 1 207 ? 71.143 12.796 -83.713 1.00 74.94 207 ALA A CA 1
ATOM 1618 C C . ALA A 1 207 ? 69.852 12.277 -83.054 1.00 74.94 207 ALA A C 1
ATOM 1620 O O . ALA A 1 207 ? 69.666 12.439 -81.846 1.00 74.94 207 ALA A O 1
ATOM 1621 N N . ARG A 1 208 ? 68.977 11.612 -83.821 1.00 79.06 208 ARG A N 1
ATOM 1622 C CA . ARG A 1 208 ? 67.768 10.961 -83.297 1.00 79.06 208 ARG A CA 1
ATOM 1623 C C . ARG A 1 208 ? 68.077 9.725 -82.459 1.00 79.06 208 ARG A C 1
ATOM 1625 O O . ARG A 1 208 ? 67.435 9.555 -81.427 1.00 79.06 208 ARG A O 1
ATOM 1632 N N . GLU A 1 209 ? 69.051 8.904 -82.841 1.00 78.38 209 GLU A N 1
ATOM 1633 C CA . GLU A 1 209 ? 69.498 7.775 -82.017 1.00 78.38 209 GLU A CA 1
ATOM 1634 C C . GLU A 1 209 ? 70.144 8.251 -80.719 1.00 78.38 209 GLU A C 1
ATOM 1636 O O . GLU A 1 209 ? 69.760 7.776 -79.657 1.00 78.38 209 GLU A O 1
ATOM 1641 N N . VAL A 1 210 ? 71.015 9.262 -80.761 1.00 79.81 210 VAL A N 1
ATOM 1642 C CA . VAL A 1 210 ? 71.611 9.858 -79.555 1.00 79.81 210 VAL A CA 1
ATOM 1643 C C . VAL A 1 210 ? 70.535 10.482 -78.660 1.00 79.81 210 VAL A C 1
ATOM 1645 O O . VAL A 1 210 ? 70.590 10.340 -77.438 1.00 79.81 210 VAL A O 1
ATOM 1648 N N . ALA A 1 211 ? 69.517 11.134 -79.231 1.00 78.62 211 ALA A N 1
ATOM 1649 C CA . ALA A 1 211 ? 68.386 11.658 -78.465 1.00 78.62 211 ALA A CA 1
ATOM 1650 C C . ALA A 1 211 ? 67.513 10.541 -77.864 1.00 78.62 211 ALA A C 1
ATOM 1652 O O . ALA A 1 211 ? 67.088 10.651 -76.714 1.00 78.62 211 ALA A O 1
ATOM 1653 N N . ALA A 1 212 ? 67.273 9.456 -78.602 1.00 80.50 212 ALA A N 1
ATOM 1654 C CA . ALA A 1 212 ? 66.520 8.299 -78.125 1.00 80.50 212 ALA A CA 1
ATOM 1655 C C . ALA A 1 212 ? 67.287 7.522 -77.045 1.00 80.50 212 ALA A C 1
ATOM 1657 O O . ALA A 1 212 ? 66.696 7.090 -76.058 1.00 80.50 212 ALA A O 1
ATOM 1658 N N . GLU A 1 213 ? 68.603 7.386 -77.187 1.00 82.94 213 GLU A N 1
ATOM 1659 C CA . GLU A 1 213 ? 69.478 6.742 -76.213 1.00 82.94 213 GLU A CA 1
ATOM 1660 C C . GLU A 1 213 ? 69.600 7.592 -74.945 1.00 82.94 213 GLU A C 1
ATOM 1662 O O . GLU A 1 213 ? 69.480 7.068 -73.837 1.00 82.94 213 GLU A O 1
ATOM 1667 N N . LYS A 1 214 ? 69.676 8.922 -75.082 1.00 86.00 214 LYS A N 1
ATOM 1668 C CA . LYS A 1 214 ? 69.560 9.854 -73.955 1.00 86.00 214 LYS A CA 1
ATOM 1669 C C . LYS A 1 214 ? 68.206 9.729 -73.246 1.00 86.00 214 LYS A C 1
ATOM 1671 O O . LYS A 1 214 ? 68.181 9.589 -72.027 1.00 86.00 214 LYS A O 1
ATOM 1676 N N . ALA A 1 215 ? 67.094 9.699 -73.983 1.00 83.25 215 ALA A N 1
ATOM 1677 C CA . ALA A 1 215 ? 65.761 9.510 -73.404 1.00 83.25 215 ALA A CA 1
ATOM 1678 C C . ALA A 1 215 ? 65.615 8.139 -72.718 1.00 83.25 215 ALA A C 1
ATOM 1680 O O . ALA A 1 215 ? 64.978 8.026 -71.671 1.00 83.25 215 ALA A O 1
ATOM 1681 N N . ARG A 1 216 ? 66.248 7.092 -73.261 1.00 86.56 216 ARG A N 1
ATOM 1682 C CA . ARG A 1 216 ? 66.283 5.755 -72.656 1.00 86.56 216 ARG A CA 1
ATOM 1683 C C . ARG A 1 216 ? 67.093 5.741 -71.360 1.00 86.56 216 ARG A C 1
ATOM 1685 O O . ARG A 1 216 ? 66.647 5.138 -70.388 1.00 86.56 216 ARG A O 1
ATOM 1692 N N . MET A 1 217 ? 68.227 6.439 -71.318 1.00 86.50 217 MET A N 1
ATOM 1693 C CA . MET A 1 217 ? 69.028 6.615 -70.103 1.00 86.50 217 MET A CA 1
ATOM 1694 C C . MET A 1 217 ? 68.277 7.421 -69.035 1.00 86.50 217 MET A C 1
ATOM 1696 O O . MET A 1 217 ? 68.295 7.045 -67.865 1.00 86.50 217 MET A O 1
ATOM 1700 N N . GLU A 1 218 ? 67.555 8.475 -69.421 1.00 88.31 218 GLU A N 1
ATOM 1701 C CA . GLU A 1 218 ? 66.703 9.258 -68.515 1.00 88.31 218 GLU A CA 1
ATOM 1702 C C . GLU A 1 218 ? 65.524 8.428 -67.979 1.00 88.31 218 GLU A C 1
ATOM 1704 O O . GLU A 1 218 ? 65.255 8.441 -66.777 1.00 88.31 218 GLU A O 1
ATOM 1709 N N . ALA A 1 219 ? 64.869 7.629 -68.828 1.00 83.00 219 ALA A N 1
ATOM 1710 C CA . ALA A 1 219 ? 63.816 6.707 -68.406 1.00 83.00 219 ALA A CA 1
ATOM 1711 C C . ALA A 1 219 ? 64.349 5.606 -67.473 1.00 83.00 219 ALA A C 1
ATOM 1713 O O . ALA A 1 219 ? 63.696 5.255 -66.489 1.00 83.00 219 ALA A O 1
ATOM 1714 N N . GLN A 1 220 ? 65.552 5.088 -67.736 1.00 89.75 220 GLN A N 1
ATOM 1715 C CA . GLN A 1 220 ? 66.211 4.105 -66.879 1.00 89.75 220 GLN A CA 1
ATOM 1716 C C . GLN A 1 220 ? 66.619 4.713 -65.530 1.00 89.75 220 GLN A C 1
ATOM 1718 O O . GLN A 1 220 ? 66.420 4.077 -64.495 1.00 89.75 220 GLN A O 1
ATOM 1723 N N . ALA A 1 221 ? 67.098 5.959 -65.511 1.00 88.12 221 ALA A N 1
ATOM 1724 C CA . ALA A 1 221 ? 67.373 6.698 -64.282 1.00 88.12 221 ALA A CA 1
ATOM 1725 C C . ALA A 1 221 ? 66.088 6.972 -63.477 1.00 88.12 221 ALA A C 1
ATOM 1727 O O . ALA A 1 221 ? 66.066 6.779 -62.260 1.00 88.12 221 ALA A O 1
ATOM 1728 N N . ALA A 1 222 ? 64.988 7.342 -64.140 1.00 86.94 222 ALA A N 1
ATOM 1729 C CA . ALA A 1 222 ? 63.689 7.537 -63.496 1.00 86.94 222 ALA A CA 1
ATOM 1730 C C . ALA A 1 222 ? 63.123 6.226 -62.922 1.00 86.94 222 ALA A C 1
ATOM 1732 O O . ALA A 1 222 ? 62.566 6.214 -61.820 1.00 86.94 222 ALA A O 1
ATOM 1733 N N . LEU A 1 223 ? 63.295 5.105 -63.632 1.00 89.00 223 LEU A N 1
ATOM 1734 C CA . LEU A 1 223 ? 62.931 3.782 -63.129 1.00 89.00 223 LEU A CA 1
ATOM 1735 C C . LEU A 1 223 ? 63.751 3.437 -61.881 1.00 89.00 223 LEU A C 1
ATOM 1737 O O . LEU A 1 223 ? 63.159 3.055 -60.874 1.00 89.00 223 LEU A O 1
ATOM 1741 N N . GLN A 1 224 ? 65.072 3.653 -61.915 1.00 91.12 224 GLN A N 1
ATOM 1742 C CA . GLN A 1 224 ? 65.965 3.435 -60.772 1.00 91.12 224 GLN A CA 1
ATOM 1743 C C . GLN A 1 224 ? 65.547 4.264 -59.551 1.00 91.12 224 GLN A C 1
ATOM 1745 O O . GLN A 1 224 ? 65.438 3.711 -58.454 1.00 91.12 224 GLN A O 1
ATOM 1750 N N . GLN A 1 225 ? 65.223 5.547 -59.738 1.00 89.88 225 GLN A N 1
ATOM 1751 C CA . GLN A 1 225 ? 64.707 6.408 -58.669 1.00 89.88 225 GLN A CA 1
ATOM 1752 C C . GLN A 1 225 ? 63.380 5.895 -58.094 1.00 89.88 225 GLN A C 1
ATOM 1754 O O . GLN A 1 225 ? 63.202 5.878 -56.876 1.00 89.88 225 GLN A O 1
ATOM 1759 N N . ARG A 1 226 ? 62.451 5.418 -58.935 1.00 88.94 226 ARG A N 1
ATOM 1760 C CA . ARG A 1 226 ? 61.180 4.839 -58.463 1.00 88.94 226 ARG A CA 1
ATOM 1761 C C . ARG A 1 226 ? 61.386 3.537 -57.692 1.00 88.94 226 ARG A C 1
ATOM 1763 O O . ARG A 1 226 ? 60.725 3.346 -56.671 1.00 88.94 226 ARG A O 1
ATOM 1770 N N . THR A 1 227 ? 62.303 2.667 -58.120 1.00 89.38 227 THR A N 1
ATOM 1771 C CA . THR A 1 227 ? 62.669 1.463 -57.351 1.00 89.38 227 THR A CA 1
ATOM 1772 C C . THR A 1 227 ? 63.283 1.818 -56.002 1.00 89.38 227 THR A C 1
ATOM 1774 O O . THR A 1 227 ? 62.840 1.274 -54.994 1.00 89.38 227 THR A O 1
ATOM 1777 N N . GLN A 1 228 ? 64.196 2.792 -55.946 1.00 90.00 228 GLN A N 1
ATOM 1778 C CA . GLN A 1 228 ? 64.780 3.266 -54.685 1.00 90.00 228 GLN A CA 1
ATOM 1779 C C . GLN A 1 228 ? 63.717 3.864 -53.749 1.00 90.00 228 GLN A C 1
ATOM 1781 O O . GLN A 1 228 ? 63.719 3.587 -52.552 1.00 90.00 228 GLN A O 1
ATOM 1786 N N . ALA A 1 229 ? 62.754 4.624 -54.281 1.00 89.06 229 ALA A N 1
ATOM 1787 C CA . ALA A 1 229 ? 61.638 5.150 -53.495 1.00 89.06 229 ALA A CA 1
ATOM 1788 C C . ALA A 1 229 ? 60.729 4.033 -52.945 1.00 89.06 229 ALA A C 1
ATOM 1790 O O . ALA A 1 229 ? 60.305 4.087 -51.789 1.00 89.06 229 ALA A O 1
ATOM 1791 N N . CYS A 1 230 ? 60.458 2.992 -53.741 1.00 86.31 230 CYS A N 1
ATOM 1792 C CA . CYS A 1 230 ? 59.692 1.827 -53.289 1.00 86.31 230 CYS A CA 1
ATOM 1793 C C . CYS A 1 230 ? 60.438 1.032 -52.208 1.00 86.31 230 CYS A C 1
ATOM 1795 O O . CYS A 1 230 ? 59.822 0.577 -51.244 1.00 86.31 230 CYS A O 1
ATOM 1797 N N . GLU A 1 231 ? 61.754 0.876 -52.338 1.00 89.75 231 GLU A N 1
ATOM 1798 C CA . GLU A 1 231 ? 62.596 0.236 -51.323 1.00 89.75 231 GLU A CA 1
ATOM 1799 C C . GLU A 1 231 ? 62.629 1.046 -50.023 1.00 89.75 231 GLU A C 1
ATOM 1801 O O . GLU A 1 231 ? 62.449 0.473 -48.949 1.00 89.75 231 GLU A O 1
ATOM 1806 N N . ALA A 1 232 ? 62.743 2.373 -50.106 1.00 87.75 232 ALA A N 1
ATOM 1807 C CA . ALA A 1 232 ? 62.680 3.254 -48.942 1.00 87.75 232 ALA A CA 1
ATOM 1808 C C . ALA A 1 232 ? 61.323 3.167 -48.217 1.00 87.75 232 ALA A C 1
ATOM 1810 O O . ALA A 1 232 ? 61.274 3.095 -46.987 1.00 87.75 232 ALA A O 1
ATOM 1811 N N . LEU A 1 233 ? 60.209 3.107 -48.958 1.00 88.50 233 LEU A N 1
ATOM 1812 C CA . LEU A 1 233 ? 58.880 2.904 -48.369 1.00 88.50 233 LEU A CA 1
ATOM 1813 C C . LEU A 1 233 ? 58.752 1.529 -47.703 1.00 88.50 233 LEU A C 1
ATOM 1815 O O . LEU A 1 233 ? 58.234 1.443 -46.591 1.00 88.50 233 LEU A O 1
ATOM 1819 N N . ARG A 1 234 ? 59.276 0.464 -48.325 1.00 89.69 234 ARG A N 1
ATOM 1820 C CA . ARG A 1 234 ? 59.301 -0.880 -47.721 1.00 89.69 234 ARG A CA 1
ATOM 1821 C C . ARG A 1 234 ? 60.101 -0.908 -46.422 1.00 89.69 234 ARG A C 1
ATOM 1823 O O . ARG A 1 234 ? 59.628 -1.479 -45.443 1.00 89.69 234 ARG A O 1
ATOM 1830 N N . GLN A 1 235 ? 61.266 -0.262 -46.388 1.00 91.62 235 GLN A N 1
ATOM 1831 C CA . GLN A 1 235 ? 62.075 -0.141 -45.173 1.00 91.62 235 GLN A CA 1
ATOM 1832 C C . GLN A 1 235 ? 61.329 0.621 -44.071 1.00 91.62 235 GLN A C 1
ATOM 1834 O O . GLN A 1 235 ? 61.344 0.200 -42.916 1.00 91.62 235 GLN A O 1
ATOM 1839 N N . ARG A 1 236 ? 60.606 1.691 -44.422 1.00 89.62 236 ARG A N 1
ATOM 1840 C CA . ARG A 1 236 ? 59.799 2.460 -43.466 1.00 89.62 236 ARG A CA 1
ATOM 1841 C C . ARG A 1 236 ? 58.627 1.646 -42.909 1.00 89.62 236 ARG A C 1
ATOM 1843 O O . ARG A 1 236 ? 58.412 1.661 -41.702 1.00 89.62 236 ARG A O 1
ATOM 1850 N N . CYS A 1 237 ? 57.924 0.885 -43.749 1.00 86.06 237 CYS A N 1
ATOM 1851 C CA . CYS A 1 237 ? 56.874 -0.032 -43.297 1.00 86.06 237 CYS A CA 1
ATOM 1852 C C . CYS A 1 237 ? 57.429 -1.138 -42.384 1.00 86.06 237 CYS A C 1
ATOM 1854 O O . CYS A 1 237 ? 56.837 -1.430 -41.344 1.00 86.06 237 CYS A O 1
ATOM 1856 N N . ALA A 1 238 ? 58.583 -1.717 -42.728 1.00 89.31 238 ALA A N 1
ATOM 1857 C CA . ALA A 1 238 ? 59.249 -2.713 -41.892 1.00 89.31 238 ALA A CA 1
ATOM 1858 C C . ALA A 1 238 ? 59.645 -2.138 -40.519 1.00 89.31 238 ALA A C 1
ATOM 1860 O O . ALA A 1 238 ? 59.414 -2.786 -39.500 1.00 89.31 238 ALA A O 1
ATOM 1861 N N . ALA A 1 239 ? 60.153 -0.901 -40.473 1.00 87.56 239 ALA A N 1
ATOM 1862 C CA . ALA A 1 239 ? 60.466 -0.213 -39.221 1.00 87.56 239 ALA A CA 1
ATOM 1863 C C . ALA A 1 239 ? 59.214 0.006 -38.352 1.00 87.56 239 ALA A C 1
ATOM 1865 O O . ALA A 1 239 ? 59.229 -0.314 -37.167 1.00 87.56 239 ALA A O 1
ATOM 1866 N N . THR A 1 240 ? 58.101 0.458 -38.942 1.00 86.69 240 THR A N 1
ATOM 1867 C CA . THR A 1 240 ? 56.846 0.645 -38.190 1.00 86.69 240 THR A CA 1
ATOM 1868 C C . THR A 1 240 ? 56.264 -0.668 -37.664 1.00 86.69 240 THR A C 1
ATOM 1870 O O . THR A 1 240 ? 55.715 -0.701 -36.566 1.00 86.69 240 THR A O 1
ATOM 1873 N N . LEU A 1 241 ? 56.408 -1.772 -38.408 1.00 89.06 241 LEU A N 1
ATOM 1874 C CA . LEU A 1 241 ? 55.984 -3.092 -37.936 1.00 89.06 241 LEU A CA 1
ATOM 1875 C C . LEU A 1 241 ? 56.831 -3.555 -36.744 1.00 89.06 241 LEU A C 1
ATOM 1877 O O . LEU A 1 241 ? 56.268 -4.008 -35.748 1.00 89.06 241 LEU A O 1
ATOM 1881 N N . ALA A 1 242 ? 58.151 -3.359 -36.798 1.00 87.44 242 ALA A N 1
ATOM 1882 C CA . ALA A 1 242 ? 59.044 -3.676 -35.686 1.00 87.44 242 ALA A CA 1
ATOM 1883 C C . ALA A 1 242 ? 58.726 -2.848 -34.422 1.00 87.44 242 ALA A C 1
ATOM 1885 O O . ALA A 1 242 ? 58.736 -3.385 -33.314 1.00 87.44 242 ALA A O 1
ATOM 1886 N N . GLU A 1 243 ? 58.377 -1.564 -34.565 1.00 88.38 243 GLU A N 1
ATOM 1887 C CA . GLU A 1 243 ? 57.938 -0.721 -33.441 1.00 88.38 243 GLU A CA 1
ATOM 1888 C C . GLU A 1 243 ? 56.632 -1.226 -32.809 1.00 88.38 243 GLU A C 1
ATOM 1890 O O . GLU A 1 243 ? 56.514 -1.294 -31.582 1.00 88.38 243 GLU A O 1
ATOM 1895 N N . VAL A 1 244 ? 55.655 -1.632 -33.626 1.00 83.50 244 VAL A N 1
ATOM 1896 C CA . VAL A 1 244 ? 54.385 -2.197 -33.140 1.00 83.50 244 VAL A CA 1
ATOM 1897 C C . VAL A 1 244 ? 54.613 -3.517 -32.403 1.00 83.50 244 VAL A C 1
ATOM 1899 O O . VAL A 1 244 ? 54.013 -3.749 -31.350 1.00 83.50 244 VAL A O 1
ATOM 1902 N N . GLU A 1 245 ? 55.496 -4.376 -32.908 1.00 89.12 245 GLU A N 1
ATOM 1903 C CA . GLU A 1 245 ? 55.874 -5.620 -32.234 1.00 89.12 245 GLU A CA 1
ATOM 1904 C C . GLU A 1 245 ? 56.596 -5.354 -30.908 1.00 89.12 245 GLU A C 1
ATOM 1906 O O . GLU A 1 245 ? 56.275 -5.980 -29.895 1.00 89.12 245 GLU A O 1
ATOM 1911 N N . GLN A 1 246 ? 57.491 -4.365 -30.866 1.00 89.44 246 GLN A N 1
ATOM 1912 C CA . GLN A 1 246 ? 58.169 -3.956 -29.638 1.00 89.44 246 GLN A CA 1
ATOM 1913 C C . GLN A 1 246 ? 57.184 -3.404 -28.594 1.00 89.44 246 GLN A C 1
ATOM 1915 O O . GLN A 1 246 ? 57.308 -3.702 -27.402 1.00 89.44 246 GLN A O 1
ATOM 1920 N N . LEU A 1 247 ? 56.180 -2.631 -29.018 1.00 85.56 247 LEU A N 1
ATOM 1921 C CA . LEU A 1 247 ? 55.122 -2.139 -28.134 1.00 85.56 247 LEU A CA 1
ATOM 1922 C C . LEU A 1 247 ? 54.236 -3.275 -27.619 1.00 85.56 247 LEU A C 1
ATOM 1924 O O . LEU A 1 247 ? 53.944 -3.303 -26.424 1.00 85.56 247 LEU A O 1
ATOM 1928 N N . ARG A 1 248 ? 53.870 -4.245 -28.466 1.00 86.50 248 ARG A N 1
ATOM 1929 C CA . ARG A 1 248 ? 53.142 -5.451 -28.032 1.00 86.50 248 ARG A CA 1
ATOM 1930 C C . ARG A 1 248 ? 53.939 -6.258 -27.012 1.00 86.50 248 ARG A C 1
ATOM 1932 O O . ARG A 1 248 ? 53.377 -6.643 -25.990 1.00 86.50 248 ARG A O 1
ATOM 1939 N N . ALA A 1 249 ? 55.238 -6.449 -27.235 1.00 83.44 249 ALA A N 1
ATOM 1940 C CA . ALA A 1 249 ? 56.111 -7.137 -26.287 1.00 83.44 249 ALA A CA 1
ATOM 1941 C C . ALA A 1 249 ? 56.200 -6.391 -24.943 1.00 83.44 249 ALA A C 1
ATOM 1943 O O . ALA A 1 249 ? 56.122 -7.015 -23.887 1.00 83.44 249 ALA A O 1
ATOM 1944 N N . ARG A 1 250 ? 56.287 -5.053 -24.957 1.00 85.88 250 ARG A N 1
ATOM 1945 C CA . ARG A 1 250 ? 56.251 -4.231 -23.733 1.00 85.88 250 ARG A CA 1
ATOM 1946 C C . ARG A 1 250 ? 54.916 -4.320 -22.999 1.00 85.88 250 ARG A C 1
ATOM 1948 O O . ARG A 1 250 ? 54.907 -4.342 -21.773 1.00 85.88 250 ARG A O 1
ATOM 1955 N N . LEU A 1 251 ? 53.803 -4.388 -23.726 1.00 79.38 251 LEU A N 1
ATOM 1956 C CA . LEU A 1 251 ? 52.467 -4.516 -23.145 1.00 79.38 251 LEU A CA 1
ATOM 1957 C C . LEU A 1 251 ? 52.287 -5.890 -22.489 1.00 79.38 251 LEU A C 1
ATOM 1959 O O . LEU A 1 251 ? 51.875 -5.957 -21.336 1.00 79.38 251 LEU A O 1
ATOM 1963 N N . GLN A 1 252 ? 52.734 -6.959 -23.151 1.00 80.56 252 GLN A N 1
ATOM 1964 C CA . GLN A 1 252 ? 52.761 -8.308 -22.578 1.00 80.56 252 GLN A CA 1
ATOM 1965 C C . GLN A 1 252 ? 53.691 -8.407 -21.362 1.00 80.56 252 GLN A C 1
ATOM 1967 O O . GLN A 1 252 ? 53.340 -9.038 -20.369 1.00 80.56 252 GLN A O 1
ATOM 1972 N N . GLN A 1 253 ? 54.854 -7.747 -21.386 1.00 79.75 253 GLN A N 1
ATOM 1973 C CA . GLN A 1 253 ? 55.741 -7.672 -20.220 1.00 79.75 253 GLN A CA 1
ATOM 1974 C C . GLN A 1 253 ? 55.126 -6.860 -19.073 1.00 79.75 253 GLN A C 1
ATOM 1976 O O . GLN A 1 253 ? 55.293 -7.235 -17.917 1.00 79.75 253 GLN A O 1
ATOM 1981 N N . ALA A 1 254 ? 54.383 -5.787 -19.358 1.00 72.62 254 ALA A N 1
ATOM 1982 C CA . ALA A 1 254 ? 53.674 -5.007 -18.345 1.00 72.62 254 ALA A CA 1
ATOM 1983 C C . ALA A 1 254 ? 52.474 -5.769 -17.752 1.00 72.62 254 ALA A C 1
ATOM 1985 O O . ALA A 1 254 ? 52.206 -5.658 -16.556 1.00 72.62 254 ALA A O 1
ATOM 1986 N N . GLU A 1 255 ? 51.771 -6.567 -18.555 1.00 71.06 255 GLU A N 1
ATOM 1987 C CA . GLU A 1 255 ? 50.710 -7.471 -18.099 1.00 71.06 255 GLU A CA 1
ATOM 1988 C C . GLU A 1 255 ? 51.277 -8.622 -17.257 1.00 71.06 255 GLU A C 1
ATOM 1990 O O . GLU A 1 255 ? 50.762 -8.899 -16.174 1.00 71.06 255 GLU A O 1
ATOM 1995 N N . ALA A 1 256 ? 52.396 -9.218 -17.677 1.00 67.00 256 ALA A N 1
ATOM 1996 C CA . ALA A 1 256 ? 53.104 -10.235 -16.903 1.00 67.00 256 ALA A CA 1
ATOM 1997 C C . ALA A 1 256 ? 53.688 -9.670 -15.593 1.00 67.00 256 ALA A C 1
ATOM 1999 O O . ALA A 1 256 ? 53.595 -10.314 -14.551 1.00 67.00 256 ALA A O 1
ATOM 2000 N N . ALA A 1 257 ? 54.217 -8.442 -15.601 1.00 63.53 257 ALA A N 1
ATOM 2001 C CA . ALA A 1 257 ? 54.696 -7.761 -14.397 1.00 63.53 257 ALA A CA 1
ATOM 2002 C C . ALA A 1 257 ? 53.550 -7.376 -13.444 1.00 63.53 257 ALA A C 1
ATOM 2004 O O . ALA A 1 257 ? 53.719 -7.443 -12.229 1.00 63.53 257 ALA A O 1
ATOM 2005 N N . LYS A 1 258 ? 52.358 -7.041 -13.963 1.00 60.41 258 LYS A N 1
ATOM 2006 C CA . LYS A 1 258 ? 51.145 -6.869 -13.143 1.00 60.41 258 LYS A CA 1
ATOM 2007 C C . LYS A 1 258 ? 50.666 -8.189 -12.532 1.00 60.41 258 LYS A C 1
ATOM 2009 O O . LYS A 1 258 ? 50.190 -8.175 -11.401 1.00 60.41 258 LYS A O 1
ATOM 2014 N N . ALA A 1 259 ? 50.834 -9.312 -13.230 1.00 55.69 259 ALA A N 1
ATOM 2015 C CA . ALA A 1 259 ? 50.508 -10.644 -12.719 1.00 55.69 259 ALA A CA 1
ATOM 2016 C C . ALA A 1 259 ? 51.547 -11.197 -11.717 1.00 55.69 259 ALA A C 1
ATOM 2018 O O . ALA A 1 259 ? 51.214 -12.072 -10.923 1.00 55.69 259 ALA A O 1
ATOM 2019 N N . ALA A 1 260 ? 52.779 -10.677 -11.717 1.00 54.91 260 ALA A N 1
ATOM 2020 C CA . ALA A 1 260 ? 53.894 -11.151 -10.890 1.00 54.91 260 ALA A CA 1
ATOM 2021 C C . ALA A 1 260 ? 54.317 -10.165 -9.778 1.00 54.91 260 ALA A C 1
ATOM 2023 O O . ALA A 1 260 ? 55.490 -10.105 -9.410 1.00 54.91 260 ALA A O 1
ATOM 2024 N N . THR A 1 261 ? 53.383 -9.382 -9.226 1.00 52.59 261 THR A N 1
ATOM 2025 C CA . THR A 1 261 ? 53.629 -8.611 -7.991 1.00 52.59 261 THR A CA 1
ATOM 2026 C C . THR A 1 261 ? 53.126 -9.379 -6.760 1.00 52.59 261 THR A C 1
ATOM 2028 O O . THR A 1 261 ? 52.111 -10.074 -6.850 1.00 52.59 261 THR A O 1
ATOM 2031 N N . PRO A 1 262 ? 53.773 -9.248 -5.584 1.00 51.47 262 PRO A N 1
ATOM 2032 C CA . PRO A 1 262 ? 53.414 -9.951 -4.344 1.00 51.47 262 PRO A CA 1
ATOM 2033 C C . PRO A 1 262 ? 52.135 -9.390 -3.681 1.00 51.47 262 PRO A C 1
ATOM 2035 O O . PRO A 1 262 ? 52.033 -9.290 -2.463 1.00 51.47 262 PRO A O 1
ATOM 2038 N N . ALA A 1 263 ? 51.147 -8.997 -4.488 1.00 47.50 263 ALA A N 1
ATOM 2039 C CA . ALA A 1 263 ? 49.790 -8.664 -4.066 1.00 47.50 263 ALA A CA 1
ATOM 2040 C C . ALA A 1 263 ? 48.841 -9.878 -4.156 1.00 47.50 263 ALA A C 1
ATOM 2042 O O . ALA A 1 263 ? 47.734 -9.833 -3.619 1.00 47.50 263 ALA A O 1
ATOM 2043 N N . ALA A 1 264 ? 49.271 -10.977 -4.790 1.00 47.62 264 ALA A N 1
ATOM 2044 C CA . ALA A 1 264 ? 48.494 -12.213 -4.880 1.00 47.62 264 ALA A CA 1
ATOM 2045 C C . ALA A 1 264 ? 48.295 -12.897 -3.509 1.00 47.62 264 ALA A C 1
ATOM 2047 O O . ALA A 1 264 ? 47.204 -13.399 -3.240 1.00 47.62 264 ALA A O 1
ATOM 2048 N N . ASP A 1 265 ? 49.271 -12.805 -2.596 1.00 49.62 265 ASP A N 1
ATOM 2049 C CA . ASP A 1 265 ? 49.164 -13.391 -1.248 1.00 49.62 265 ASP A CA 1
ATOM 2050 C C . ASP A 1 265 ? 48.212 -12.603 -0.324 1.00 49.62 265 ASP A C 1
ATOM 2052 O O . ASP A 1 265 ? 47.512 -13.182 0.508 1.00 49.62 265 ASP A O 1
ATOM 2056 N N . ALA A 1 266 ? 48.088 -11.283 -0.513 1.00 51.69 266 ALA A N 1
ATOM 2057 C CA . ALA A 1 266 ? 47.119 -10.460 0.219 1.00 51.69 266 ALA A CA 1
ATOM 2058 C C . ALA A 1 266 ? 45.678 -10.661 -0.290 1.00 51.69 266 ALA A C 1
ATOM 2060 O O . ALA A 1 266 ? 44.716 -10.610 0.479 1.00 51.69 266 ALA A O 1
ATOM 2061 N N . ILE A 1 267 ? 45.519 -10.942 -1.585 1.00 53.81 267 ILE A N 1
ATOM 2062 C CA . ILE A 1 267 ? 44.218 -11.194 -2.209 1.00 53.81 267 ILE A CA 1
ATOM 2063 C C . ILE A 1 267 ? 43.691 -12.590 -1.837 1.00 53.81 267 ILE A C 1
ATOM 2065 O O . ILE A 1 267 ? 42.490 -12.745 -1.620 1.00 53.81 267 ILE A O 1
ATOM 2069 N N . GLN A 1 268 ? 44.556 -13.590 -1.647 1.00 50.81 268 GLN A N 1
ATOM 2070 C CA . GLN A 1 268 ? 44.130 -14.928 -1.223 1.00 50.81 268 GLN A CA 1
ATOM 2071 C C . GLN A 1 268 ? 43.614 -14.960 0.235 1.00 50.81 268 GLN A C 1
ATOM 2073 O O . GLN A 1 268 ? 42.638 -15.655 0.523 1.00 50.81 268 GLN A O 1
ATOM 2078 N N . MET A 1 269 ? 44.154 -14.116 1.125 1.00 53.16 269 MET A N 1
ATOM 2079 C CA . MET A 1 269 ? 43.607 -13.867 2.475 1.00 53.16 269 MET A CA 1
ATOM 2080 C C . MET A 1 269 ? 42.269 -13.098 2.459 1.00 53.16 269 MET A C 1
ATOM 2082 O O . MET A 1 269 ? 41.377 -13.366 3.270 1.00 53.16 269 MET A O 1
ATOM 2086 N N . LEU A 1 270 ? 42.079 -12.181 1.505 1.00 55.62 270 LEU A N 1
ATOM 2087 C CA . LEU A 1 270 ? 40.808 -11.469 1.320 1.00 55.62 270 LEU A CA 1
ATOM 2088 C C . LEU A 1 270 ? 39.722 -12.349 0.680 1.00 55.62 270 LEU A C 1
ATOM 2090 O O . LEU A 1 270 ? 38.550 -12.197 1.005 1.00 55.62 270 LEU A O 1
ATOM 2094 N N . PHE A 1 271 ? 40.069 -13.316 -0.173 1.00 52.41 271 PHE A N 1
ATOM 2095 C CA . PHE A 1 271 ? 39.093 -14.274 -0.707 1.00 52.41 271 PHE A CA 1
ATOM 2096 C C . PHE A 1 271 ? 38.677 -15.348 0.307 1.00 52.41 271 PHE A C 1
ATOM 2098 O O . PHE A 1 271 ? 37.524 -15.778 0.269 1.00 52.41 271 PHE A O 1
ATOM 2105 N N . ALA A 1 272 ? 39.547 -15.730 1.248 1.00 54.81 272 ALA A N 1
ATOM 2106 C CA . ALA A 1 272 ? 39.171 -16.616 2.352 1.00 54.81 272 ALA A CA 1
ATOM 2107 C C . ALA A 1 272 ? 38.113 -15.960 3.261 1.00 54.81 272 ALA A C 1
ATOM 2109 O O . ALA A 1 272 ? 37.043 -16.531 3.477 1.00 54.81 272 ALA A O 1
ATOM 2110 N N . THR A 1 273 ? 38.336 -14.706 3.664 1.00 57.94 273 THR A N 1
ATOM 2111 C CA . THR A 1 273 ? 37.383 -13.925 4.478 1.00 57.94 273 THR A CA 1
ATOM 2112 C C . THR A 1 273 ? 36.100 -13.555 3.717 1.00 57.94 273 THR A C 1
ATOM 2114 O O . THR A 1 273 ? 35.016 -13.527 4.298 1.00 57.94 273 THR A O 1
ATOM 2117 N N . ASN A 1 274 ? 36.165 -13.365 2.395 1.00 59.00 274 ASN A N 1
ATOM 2118 C CA . ASN A 1 274 ? 34.985 -13.103 1.560 1.00 59.00 274 ASN A CA 1
ATOM 2119 C C . ASN A 1 274 ? 34.162 -14.379 1.268 1.00 59.00 274 ASN A C 1
ATOM 2121 O O . ASN A 1 274 ? 32.955 -14.304 1.033 1.00 59.00 274 ASN A O 1
ATOM 2125 N N . SER A 1 275 ? 34.772 -15.569 1.322 1.00 68.62 275 SER A N 1
ATOM 2126 C CA . SER A 1 275 ? 34.045 -16.841 1.200 1.00 68.62 275 SER A CA 1
ATOM 2127 C C . SER A 1 275 ? 33.202 -17.149 2.443 1.00 68.62 275 SER A C 1
ATOM 2129 O O . SER A 1 275 ? 32.039 -17.532 2.306 1.00 68.62 275 SER A O 1
ATOM 2131 N N . GLU A 1 276 ? 33.734 -16.874 3.638 1.00 74.50 276 GLU A N 1
ATOM 2132 C CA . GLU A 1 276 ? 33.002 -16.974 4.904 1.00 74.50 276 GLU A CA 1
ATOM 2133 C C . GLU A 1 276 ? 31.916 -15.900 5.005 1.00 74.50 276 GLU A C 1
ATOM 2135 O O . GLU A 1 276 ? 30.775 -16.212 5.342 1.00 74.50 276 GLU A O 1
ATOM 2140 N N . ALA A 1 277 ? 32.212 -14.659 4.603 1.00 70.31 277 ALA A N 1
ATOM 2141 C CA . ALA A 1 277 ? 31.209 -13.596 4.541 1.00 70.31 277 ALA A CA 1
ATOM 2142 C C . ALA A 1 277 ? 30.072 -13.928 3.558 1.00 70.31 277 ALA A C 1
ATOM 2144 O O . ALA A 1 277 ? 28.902 -13.711 3.869 1.00 70.31 277 ALA A O 1
ATOM 2145 N N . LYS A 1 278 ? 30.373 -14.523 2.393 1.00 73.38 278 LYS A N 1
ATOM 2146 C CA . LYS A 1 278 ? 29.344 -15.021 1.465 1.00 73.38 278 LYS A CA 1
ATOM 2147 C C . LYS A 1 278 ? 28.554 -16.195 2.034 1.00 73.38 278 LYS A C 1
ATOM 2149 O O . LYS A 1 278 ? 27.362 -16.288 1.751 1.00 73.38 278 LYS A O 1
ATOM 2154 N N . ALA A 1 279 ? 29.183 -17.093 2.789 1.00 79.62 279 ALA A N 1
ATOM 2155 C CA . ALA A 1 279 ? 28.492 -18.207 3.431 1.00 79.62 279 ALA A CA 1
ATOM 2156 C C . ALA A 1 279 ? 27.528 -17.709 4.519 1.00 79.62 279 ALA A C 1
ATOM 2158 O O . ALA A 1 279 ? 26.366 -18.107 4.513 1.00 79.62 279 ALA A O 1
ATOM 2159 N N . LEU A 1 280 ? 27.964 -16.767 5.360 1.00 78.38 280 LEU A N 1
ATOM 2160 C CA . LEU A 1 280 ? 27.126 -16.116 6.370 1.00 78.38 280 LEU A CA 1
ATOM 2161 C C . LEU A 1 280 ? 25.999 -15.294 5.744 1.00 78.38 280 LEU A C 1
ATOM 2163 O O . LEU A 1 280 ? 24.861 -15.377 6.190 1.00 78.38 280 LEU A O 1
ATOM 2167 N N . LEU A 1 281 ? 26.273 -14.556 4.665 1.00 76.19 281 LEU A N 1
ATOM 2168 C CA . LEU A 1 281 ? 25.233 -13.828 3.939 1.00 76.19 281 LEU A CA 1
ATOM 2169 C C . LEU A 1 281 ? 24.201 -14.793 3.339 1.00 76.19 281 LEU A C 1
ATOM 2171 O O . LEU A 1 281 ? 23.004 -14.555 3.445 1.00 76.19 281 LEU A O 1
ATOM 2175 N N . ARG A 1 282 ? 24.643 -15.907 2.741 1.00 85.25 282 ARG A N 1
ATOM 2176 C CA . ARG A 1 282 ? 23.736 -16.949 2.233 1.00 85.25 282 ARG A CA 1
ATOM 2177 C C . ARG A 1 282 ? 22.921 -17.574 3.355 1.00 85.25 282 ARG A C 1
ATOM 2179 O O . ARG A 1 282 ? 21.733 -17.781 3.155 1.00 85.25 282 ARG A O 1
ATOM 2186 N N . GLN A 1 283 ? 23.530 -17.835 4.508 1.00 89.81 283 GLN A N 1
ATOM 2187 C CA . GLN A 1 283 ? 22.836 -18.360 5.678 1.00 89.81 283 GLN A CA 1
ATOM 2188 C C . GLN A 1 283 ? 21.779 -17.374 6.185 1.00 89.81 283 GLN A C 1
ATOM 2190 O O . GLN A 1 283 ? 20.630 -17.768 6.335 1.00 89.81 283 GLN A O 1
ATOM 2195 N N . HIS A 1 284 ? 22.116 -16.092 6.343 1.00 83.00 284 HIS A N 1
ATOM 2196 C CA . HIS A 1 284 ? 21.161 -15.067 6.766 1.00 83.00 284 HIS A CA 1
ATOM 2197 C C . HIS A 1 284 ? 20.038 -14.845 5.757 1.00 83.00 284 HIS A C 1
ATOM 2199 O O . HIS A 1 284 ? 18.889 -14.690 6.152 1.00 83.00 284 HIS A O 1
ATOM 2205 N N . VAL A 1 285 ? 20.335 -14.873 4.455 1.00 86.19 285 VAL A N 1
ATOM 2206 C CA . VAL A 1 285 ? 19.296 -14.820 3.419 1.00 86.19 285 VAL A CA 1
ATOM 2207 C C . VAL A 1 285 ? 18.403 -16.058 3.502 1.00 86.19 285 VAL A C 1
ATOM 2209 O O . VAL A 1 285 ? 17.191 -15.937 3.371 1.00 86.19 285 VAL A O 1
ATOM 2212 N N . HIS A 1 286 ? 18.965 -17.240 3.760 1.00 90.69 286 HIS A N 1
ATOM 2213 C CA . HIS A 1 286 ? 18.181 -18.465 3.891 1.00 90.69 286 HIS A CA 1
ATOM 2214 C C . HIS A 1 286 ? 17.302 -18.464 5.147 1.00 90.69 286 HIS A C 1
ATOM 2216 O O . HIS A 1 286 ? 16.132 -18.820 5.061 1.00 90.69 286 HIS A O 1
ATOM 2222 N N . GLU A 1 287 ? 17.830 -18.005 6.282 1.00 90.38 287 GLU A N 1
ATOM 2223 C CA . GLU A 1 287 ? 17.085 -17.823 7.531 1.00 90.38 287 GLU A CA 1
ATOM 2224 C C . GLU A 1 287 ? 15.980 -16.771 7.370 1.00 90.38 287 GLU A C 1
ATOM 2226 O O . GLU A 1 287 ? 14.838 -17.036 7.732 1.00 90.38 287 GLU A O 1
ATOM 2231 N N . ALA A 1 288 ? 16.271 -15.630 6.739 1.00 84.88 288 ALA A N 1
ATOM 2232 C CA . ALA A 1 288 ? 15.275 -14.596 6.461 1.00 84.88 288 ALA A CA 1
ATOM 2233 C C . ALA A 1 288 ? 14.179 -15.089 5.501 1.00 84.88 288 ALA A C 1
ATOM 2235 O O . ALA A 1 288 ? 12.999 -14.792 5.696 1.00 84.88 288 ALA A O 1
ATOM 2236 N N . CYS A 1 289 ? 14.536 -15.874 4.478 1.00 87.75 289 CYS A N 1
ATOM 2237 C CA . CYS A 1 289 ? 13.559 -16.517 3.601 1.00 87.75 289 CYS A CA 1
ATOM 2238 C C . CYS A 1 289 ? 12.709 -17.543 4.360 1.00 87.75 289 CYS A C 1
ATOM 2240 O O . CYS A 1 289 ? 11.490 -17.521 4.221 1.00 87.75 289 CYS A O 1
ATOM 2242 N N . ALA A 1 290 ? 13.319 -18.390 5.192 1.00 90.12 290 ALA A N 1
ATOM 2243 C CA . ALA A 1 290 ? 12.603 -19.379 5.992 1.00 90.12 290 ALA A CA 1
ATOM 2244 C C . ALA A 1 290 ? 11.649 -18.722 7.004 1.00 90.12 290 ALA A C 1
ATOM 2246 O O . ALA A 1 290 ? 10.520 -19.179 7.168 1.00 90.12 290 ALA A O 1
ATOM 2247 N N . GLU A 1 291 ? 12.062 -17.625 7.645 1.00 90.19 291 GLU A N 1
ATOM 2248 C CA . GLU A 1 291 ? 11.214 -16.863 8.564 1.00 90.19 291 GLU A CA 1
ATOM 2249 C C . GLU A 1 291 ? 10.039 -16.207 7.830 1.00 90.19 291 GLU A C 1
ATOM 2251 O O . GLU A 1 291 ? 8.894 -16.286 8.282 1.00 90.19 291 GLU A O 1
ATOM 2256 N N . ARG A 1 292 ? 10.292 -15.605 6.662 1.00 91.31 292 ARG A N 1
ATOM 2257 C CA . ARG A 1 292 ? 9.234 -15.036 5.820 1.00 91.31 292 ARG A CA 1
ATOM 2258 C C . ARG A 1 292 ? 8.233 -16.104 5.381 1.00 91.31 292 ARG A C 1
ATOM 2260 O O . ARG A 1 292 ? 7.029 -15.877 5.470 1.00 91.31 292 ARG A O 1
ATOM 2267 N N . ASP A 1 293 ? 8.712 -17.260 4.934 1.00 89.81 293 ASP A N 1
ATOM 2268 C CA . ASP A 1 293 ? 7.857 -18.353 4.475 1.00 89.81 293 ASP A CA 1
ATOM 2269 C C . ASP A 1 293 ? 7.049 -18.956 5.643 1.00 89.81 293 ASP A C 1
ATOM 2271 O O . ASP A 1 293 ? 5.869 -19.268 5.479 1.00 89.81 293 ASP A O 1
ATOM 2275 N N . ALA A 1 294 ? 7.624 -19.025 6.850 1.00 91.81 294 ALA A N 1
ATOM 2276 C CA . ALA A 1 294 ? 6.904 -19.414 8.064 1.00 91.81 294 ALA A CA 1
ATOM 2277 C C . ALA A 1 294 ? 5.792 -18.414 8.433 1.00 91.81 294 ALA A C 1
ATOM 2279 O O . ALA A 1 294 ? 4.673 -18.833 8.734 1.00 91.81 294 ALA A O 1
ATOM 2280 N N . ARG A 1 295 ? 6.056 -17.100 8.350 1.00 91.69 295 ARG A N 1
ATOM 2281 C CA . ARG A 1 295 ? 5.036 -16.055 8.569 1.00 91.69 295 ARG A CA 1
ATOM 2282 C C . ARG A 1 295 ? 3.918 -16.123 7.528 1.00 91.69 295 ARG A C 1
ATOM 2284 O O . ARG A 1 295 ? 2.748 -16.012 7.885 1.00 91.69 295 ARG A O 1
ATOM 2291 N N . LEU A 1 296 ? 4.254 -16.355 6.257 1.00 90.12 296 LEU A N 1
ATOM 2292 C CA . LEU A 1 296 ? 3.260 -16.534 5.195 1.00 90.12 296 LEU A CA 1
ATOM 2293 C C . LEU A 1 296 ? 2.395 -17.778 5.432 1.00 90.12 296 LEU A C 1
ATOM 2295 O O . LEU A 1 296 ? 1.176 -17.704 5.298 1.00 90.12 296 LEU A O 1
ATOM 2299 N N . LEU A 1 297 ? 2.988 -18.905 5.836 1.00 92.06 297 LEU A N 1
ATOM 2300 C CA . LEU A 1 297 ? 2.231 -20.107 6.200 1.00 92.06 297 LEU A CA 1
ATOM 2301 C C . LEU A 1 297 ? 1.310 -19.869 7.400 1.00 92.06 297 LEU A C 1
ATOM 2303 O O . LEU A 1 297 ? 0.170 -20.333 7.395 1.00 92.06 297 LEU A O 1
ATOM 2307 N N . GLN A 1 298 ? 1.769 -19.121 8.406 1.00 93.38 298 GLN A N 1
ATOM 2308 C CA . GLN A 1 298 ? 0.934 -18.731 9.538 1.00 93.38 298 GLN A CA 1
ATOM 2309 C C . GLN A 1 298 ? -0.268 -17.890 9.080 1.00 93.38 298 GLN A C 1
ATOM 2311 O O . GLN A 1 298 ? -1.400 -18.226 9.423 1.00 93.38 298 GLN A O 1
ATOM 2316 N N . GLN A 1 299 ? -0.052 -16.877 8.238 1.00 88.75 299 GLN A N 1
ATOM 2317 C CA . GLN A 1 299 ? -1.135 -16.057 7.683 1.00 88.75 299 GLN A CA 1
ATOM 2318 C C . GLN A 1 299 ? -2.117 -16.876 6.835 1.00 88.75 299 GLN A C 1
ATOM 2320 O O . GLN A 1 299 ? -3.327 -16.678 6.922 1.00 88.75 299 GLN A O 1
ATOM 2325 N N . VAL A 1 300 ? -1.627 -17.825 6.031 1.00 92.12 300 VAL A N 1
ATOM 2326 C CA . VAL A 1 300 ? -2.487 -18.735 5.257 1.00 92.12 300 VAL A CA 1
ATOM 2327 C C . VAL A 1 300 ? -3.353 -19.590 6.186 1.00 92.12 300 VAL A C 1
ATOM 2329 O O . VAL A 1 300 ? -4.545 -19.748 5.924 1.00 92.12 300 VAL A O 1
ATOM 2332 N N . ASN A 1 301 ? -2.797 -20.092 7.291 1.00 91.44 301 ASN A N 1
ATOM 2333 C CA . ASN A 1 301 ? -3.547 -20.872 8.276 1.00 91.44 301 ASN A CA 1
ATOM 2334 C C . ASN A 1 301 ? -4.589 -20.024 9.024 1.00 91.44 301 ASN A C 1
ATOM 2336 O O . ASN A 1 301 ? -5.721 -20.472 9.206 1.00 91.44 301 ASN A O 1
ATOM 2340 N N . GLU A 1 302 ? -4.243 -18.797 9.417 1.00 90.88 302 GLU A N 1
ATOM 2341 C CA . GLU A 1 302 ? -5.174 -17.849 10.045 1.00 90.88 302 GLU A CA 1
ATOM 2342 C C . GLU A 1 302 ? -6.323 -17.485 9.092 1.00 90.88 302 GLU A C 1
ATOM 2344 O O . GLU A 1 302 ? -7.494 -17.549 9.472 1.00 90.88 302 GLU A O 1
ATOM 2349 N N . ASN A 1 303 ? -6.017 -17.214 7.820 1.00 86.69 303 ASN A N 1
ATOM 2350 C CA . ASN A 1 303 ? -7.020 -16.956 6.787 1.00 86.69 303 ASN A CA 1
ATOM 2351 C C . ASN A 1 303 ? -7.911 -18.180 6.524 1.00 86.69 303 ASN A C 1
ATOM 2353 O O . ASN A 1 303 ? -9.126 -18.039 6.386 1.00 86.69 303 ASN A O 1
ATOM 2357 N N . ALA A 1 304 ? -7.344 -19.389 6.502 1.00 91.00 304 ALA A N 1
ATOM 2358 C CA . ALA A 1 304 ? -8.115 -20.624 6.373 1.00 91.00 304 ALA A CA 1
ATOM 2359 C C . ALA A 1 304 ? -9.053 -20.849 7.577 1.00 91.00 304 ALA A C 1
ATOM 2361 O O . ALA A 1 304 ? -10.198 -21.282 7.402 1.00 91.00 304 ALA A O 1
ATOM 2362 N N . ALA A 1 305 ? -8.608 -20.512 8.791 1.00 90.62 305 ALA A N 1
ATOM 2363 C CA . ALA A 1 305 ? -9.431 -20.572 9.997 1.00 90.62 305 ALA A CA 1
ATOM 2364 C C . ALA A 1 305 ? -10.567 -19.534 9.970 1.00 90.62 305 ALA A C 1
ATOM 2366 O O . ALA A 1 305 ? -11.710 -19.865 10.293 1.00 90.62 305 ALA A O 1
ATOM 2367 N N . LEU A 1 306 ? -10.287 -18.304 9.523 1.00 91.12 306 LEU A N 1
ATOM 2368 C CA . LEU A 1 306 ? -11.301 -17.262 9.333 1.00 91.12 306 LEU A CA 1
ATOM 2369 C C . LEU A 1 306 ? -12.344 -17.670 8.288 1.00 91.12 306 LEU A C 1
ATOM 2371 O O . LEU A 1 306 ? -13.538 -17.578 8.564 1.00 91.12 306 LEU A O 1
ATOM 2375 N N . LEU A 1 307 ? -11.918 -18.193 7.134 1.00 90.19 307 LEU A N 1
ATOM 2376 C CA . LEU A 1 307 ? -12.822 -18.717 6.104 1.00 90.19 307 LEU A CA 1
ATOM 2377 C C . LEU A 1 307 ? -13.703 -19.849 6.646 1.00 90.19 307 LEU A C 1
ATOM 2379 O O . LEU A 1 307 ? -14.910 -19.853 6.412 1.00 90.19 307 LEU A O 1
ATOM 2383 N N . SER A 1 308 ? -13.130 -20.766 7.430 1.00 92.88 308 SER A N 1
ATOM 2384 C CA . SER A 1 308 ? -13.884 -21.848 8.078 1.00 92.88 308 SER A CA 1
ATOM 2385 C C . SER A 1 308 ? -14.921 -21.309 9.071 1.00 92.88 308 SER A C 1
ATOM 2387 O O . SER A 1 308 ? -16.049 -21.800 9.125 1.00 92.88 308 SER A O 1
ATOM 2389 N N . ARG A 1 309 ? -14.579 -20.257 9.826 1.00 92.94 309 ARG A N 1
ATOM 2390 C CA . ARG A 1 309 ? -15.501 -19.592 10.757 1.00 92.94 309 ARG A CA 1
ATOM 2391 C C . ARG A 1 309 ? -16.615 -18.839 10.030 1.00 92.94 309 ARG A C 1
ATOM 2393 O O . ARG A 1 309 ? -17.761 -18.910 10.462 1.00 92.94 309 ARG A O 1
ATOM 2400 N N . MET A 1 310 ? -16.311 -18.164 8.920 1.00 88.88 310 MET A N 1
ATOM 2401 C CA . MET A 1 310 ? -17.336 -17.527 8.087 1.00 88.88 310 MET A CA 1
ATOM 2402 C C . MET A 1 310 ? -18.280 -18.556 7.467 1.00 88.88 310 MET A C 1
ATOM 2404 O O . MET A 1 310 ? -19.485 -18.332 7.458 1.00 88.88 310 MET A O 1
ATOM 2408 N N . ALA A 1 311 ? -17.765 -19.700 7.009 1.00 91.50 311 ALA A N 1
ATOM 2409 C CA . ALA A 1 311 ? -18.595 -20.781 6.484 1.00 91.50 311 ALA A CA 1
ATOM 2410 C C . ALA A 1 311 ? -19.555 -21.342 7.550 1.00 91.50 311 ALA A C 1
ATOM 2412 O O . ALA A 1 311 ? -20.721 -21.594 7.251 1.00 91.50 311 ALA A O 1
ATOM 2413 N N . LEU A 1 312 ? -19.100 -21.481 8.802 1.00 92.38 312 LEU A N 1
ATOM 2414 C CA . LEU A 1 312 ? -19.963 -21.861 9.927 1.00 92.38 312 LEU A CA 1
ATOM 2415 C C . LEU A 1 312 ? -21.043 -20.811 10.205 1.00 92.38 312 LEU A C 1
ATOM 2417 O O . LEU A 1 312 ? -22.215 -21.165 10.291 1.00 92.38 312 LEU A O 1
ATOM 2421 N N . LEU A 1 313 ? -20.675 -19.528 10.274 1.00 89.44 313 LEU A N 1
ATOM 2422 C CA . LEU A 1 313 ? -21.640 -18.439 10.460 1.00 89.44 313 LEU A CA 1
ATOM 2423 C C . LEU A 1 313 ? -22.665 -18.385 9.320 1.00 89.44 313 LEU A C 1
ATOM 2425 O O . LEU A 1 313 ? -23.851 -18.165 9.559 1.00 89.44 313 LEU A O 1
ATOM 2429 N N . GLN A 1 314 ? -22.234 -18.636 8.083 1.00 90.94 314 GLN A N 1
ATOM 2430 C CA . GLN A 1 314 ? -23.128 -18.715 6.935 1.00 90.94 314 GLN A CA 1
ATOM 2431 C C . GLN A 1 314 ? -24.093 -19.902 7.066 1.00 90.94 314 GLN A C 1
ATOM 2433 O O . GLN A 1 314 ? -25.299 -19.714 6.912 1.00 90.94 314 GLN A O 1
ATOM 2438 N N . ALA A 1 315 ? -23.609 -21.087 7.445 1.00 90.88 315 ALA A N 1
ATOM 2439 C CA . ALA A 1 315 ? -24.458 -22.255 7.683 1.00 90.88 315 ALA A CA 1
ATOM 2440 C C . ALA A 1 315 ? -25.464 -22.031 8.832 1.00 90.88 315 ALA A C 1
ATOM 2442 O O . ALA A 1 315 ? -26.636 -22.400 8.714 1.00 90.88 315 ALA A O 1
ATOM 2443 N N . GLU A 1 316 ? -25.044 -21.382 9.920 1.00 92.88 316 GLU A N 1
ATOM 2444 C CA . GLU A 1 316 ? -25.926 -20.985 11.024 1.00 92.88 316 GLU A CA 1
ATOM 2445 C C . GLU A 1 316 ? -26.985 -19.977 10.565 1.00 92.88 316 GLU A C 1
ATOM 2447 O O . GLU A 1 316 ? -28.165 -20.129 10.889 1.00 92.88 316 GLU A O 1
ATOM 2452 N N . SER A 1 317 ? -26.595 -18.988 9.754 1.00 88.56 317 SER A N 1
ATOM 2453 C CA . SER A 1 317 ? -27.519 -18.001 9.189 1.00 88.56 317 SER A CA 1
ATOM 2454 C C . SER A 1 317 ? -28.569 -18.657 8.286 1.00 88.56 317 SER A C 1
ATOM 2456 O O . SER A 1 317 ? -29.762 -18.383 8.419 1.00 88.56 317 SER A O 1
ATOM 2458 N N . GLU A 1 318 ? -28.166 -19.605 7.436 1.00 92.19 318 GLU A N 1
ATOM 2459 C CA . GLU A 1 318 ? -29.074 -20.362 6.575 1.00 92.19 318 GLU A CA 1
ATOM 2460 C C . GLU A 1 318 ? -30.026 -21.240 7.393 1.00 92.19 318 GLU A C 1
ATOM 2462 O O . GLU A 1 318 ? -31.214 -21.346 7.070 1.00 92.19 318 GLU A O 1
ATOM 2467 N N . HIS A 1 319 ? -29.534 -21.850 8.474 1.00 92.38 319 HIS A N 1
ATOM 2468 C CA . HIS A 1 319 ? -30.359 -22.618 9.399 1.00 92.38 319 HIS A CA 1
ATOM 2469 C C . HIS A 1 319 ? -31.389 -21.729 10.113 1.00 92.38 319 HIS A C 1
ATOM 2471 O O . HIS A 1 319 ? -32.564 -22.095 10.194 1.00 92.38 319 HIS A O 1
ATOM 2477 N N . LEU A 1 320 ? -30.995 -20.537 10.572 1.00 90.94 320 LEU A N 1
ATOM 2478 C CA . LEU A 1 320 ? -31.909 -19.563 11.174 1.00 90.94 320 LEU A CA 1
ATOM 2479 C C . LEU A 1 320 ? -32.961 -19.073 10.176 1.00 90.94 320 LEU A C 1
ATOM 2481 O O . LEU A 1 320 ? -34.137 -19.018 10.528 1.00 90.94 320 LEU A O 1
ATOM 2485 N N . VAL A 1 321 ? -32.582 -18.796 8.924 1.00 91.69 321 VAL A N 1
ATOM 2486 C CA . VAL A 1 321 ? -33.526 -18.423 7.856 1.00 91.69 321 VAL A CA 1
ATOM 2487 C C . VAL A 1 321 ? -34.508 -19.559 7.568 1.00 91.69 321 VAL A C 1
ATOM 2489 O O . VAL A 1 321 ? -35.709 -19.312 7.446 1.00 91.69 321 VAL A O 1
ATOM 2492 N N . LYS A 1 322 ? -34.043 -20.814 7.504 1.00 92.00 322 LYS A N 1
ATOM 2493 C CA . LYS A 1 322 ? -34.924 -21.988 7.362 1.00 92.00 322 LYS A CA 1
ATOM 2494 C C . LYS A 1 322 ? -35.881 -22.116 8.547 1.00 92.00 322 LYS A C 1
ATOM 2496 O O . LYS A 1 322 ? -37.067 -22.356 8.333 1.00 92.00 322 LYS A O 1
ATOM 2501 N N . LYS A 1 323 ? -35.401 -21.905 9.776 1.00 92.44 323 LYS A N 1
ATOM 2502 C CA . LYS A 1 323 ? -36.222 -21.936 10.994 1.00 92.44 323 LYS A CA 1
ATOM 2503 C C . LYS A 1 323 ? -37.264 -20.813 11.011 1.00 92.44 323 LYS A C 1
ATOM 2505 O O . LYS A 1 323 ? -38.410 -21.067 11.364 1.00 92.44 323 LYS A O 1
ATOM 2510 N N . LEU A 1 324 ? -36.898 -19.607 10.575 1.00 90.81 324 LEU A N 1
ATOM 2511 C CA . LEU A 1 324 ? -37.812 -18.472 10.413 1.00 90.81 324 LEU A CA 1
ATOM 2512 C C . LEU A 1 324 ? -38.888 -18.754 9.363 1.00 90.81 324 LEU A C 1
ATOM 2514 O O . LEU A 1 324 ? -40.062 -18.530 9.634 1.00 90.81 324 LEU A O 1
ATOM 2518 N N . LYS A 1 325 ? -38.516 -19.304 8.201 1.00 90.44 325 LYS A N 1
ATOM 2519 C CA . LYS A 1 325 ? -39.488 -19.721 7.177 1.00 90.44 325 LYS A CA 1
ATOM 2520 C C . LYS A 1 325 ? -40.424 -20.811 7.696 1.00 90.44 325 LYS A C 1
ATOM 2522 O O . LYS A 1 325 ? -41.627 -20.717 7.490 1.00 90.44 325 LYS A O 1
ATOM 2527 N N . ALA A 1 326 ? -39.903 -21.813 8.405 1.00 89.12 326 ALA A N 1
ATOM 2528 C CA . ALA A 1 326 ? -40.728 -22.849 9.023 1.00 89.12 326 ALA A CA 1
ATOM 2529 C C . ALA A 1 326 ? -41.710 -22.255 10.048 1.00 89.12 326 ALA A C 1
ATOM 2531 O O . ALA A 1 326 ? -42.892 -22.577 10.003 1.00 89.12 326 ALA A O 1
ATOM 2532 N N . ALA A 1 327 ? -41.246 -21.332 10.899 1.00 88.31 327 ALA A N 1
ATOM 2533 C CA . ALA A 1 327 ? -42.086 -20.626 11.865 1.00 88.31 327 ALA A CA 1
ATOM 2534 C C . ALA A 1 327 ? -43.156 -19.743 11.193 1.00 88.31 327 ALA A C 1
ATOM 2536 O O . ALA A 1 327 ? -44.290 -19.678 11.662 1.00 88.31 327 ALA A O 1
ATOM 2537 N N . GLN A 1 328 ? -42.828 -19.090 10.073 1.00 85.81 328 GLN A N 1
ATOM 2538 C CA . GLN A 1 328 ? -43.792 -18.333 9.270 1.00 85.81 328 GLN A CA 1
ATOM 2539 C C . GLN A 1 328 ? -44.843 -19.245 8.633 1.00 85.81 328 GLN A C 1
ATOM 2541 O O . GLN A 1 328 ? -46.017 -18.896 8.629 1.00 85.81 328 GLN A O 1
ATOM 2546 N N . HIS A 1 329 ? -44.455 -20.423 8.140 1.00 84.06 329 HIS A N 1
ATOM 2547 C CA . HIS A 1 329 ? -45.409 -21.398 7.612 1.00 84.06 329 HIS A CA 1
ATOM 2548 C C . HIS A 1 329 ? -46.321 -21.971 8.704 1.00 84.06 329 HIS A C 1
ATOM 2550 O O . HIS A 1 329 ? -47.510 -22.146 8.451 1.00 84.06 329 HIS A O 1
ATOM 2556 N N . THR A 1 330 ? -45.813 -22.213 9.918 1.00 82.69 330 THR A N 1
ATOM 2557 C CA . THR A 1 330 ? -46.659 -22.637 11.047 1.00 82.69 330 THR A CA 1
ATOM 2558 C C . THR A 1 330 ? -47.589 -21.521 11.514 1.00 82.69 330 THR A C 1
ATOM 2560 O O . THR A 1 330 ? -48.765 -21.783 11.730 1.00 82.69 330 THR A O 1
ATOM 2563 N N . ALA A 1 331 ? -47.110 -20.274 11.588 1.00 78.69 331 ALA A N 1
ATOM 2564 C CA . ALA A 1 331 ? -47.947 -19.124 11.935 1.00 78.69 331 ALA A CA 1
ATOM 2565 C C . ALA A 1 331 ? -49.036 -18.874 10.878 1.00 78.69 331 ALA A C 1
ATOM 2567 O O . ALA A 1 331 ? -50.196 -18.685 11.222 1.00 78.69 331 ALA A O 1
ATOM 2568 N N . ALA A 1 332 ? -48.698 -18.972 9.589 1.00 75.75 332 ALA A N 1
ATOM 2569 C CA . ALA A 1 332 ? -49.670 -18.864 8.504 1.00 75.75 332 ALA A CA 1
ATOM 2570 C C . ALA A 1 332 ? -50.701 -20.005 8.525 1.00 75.75 332 ALA A C 1
ATOM 2572 O O . ALA A 1 332 ? -51.864 -19.775 8.207 1.00 75.75 332 ALA A O 1
ATOM 2573 N N . ALA A 1 333 ? -50.311 -21.222 8.919 1.00 72.19 333 ALA A N 1
ATOM 2574 C CA . ALA A 1 333 ? -51.248 -22.332 9.097 1.00 72.19 333 ALA A CA 1
ATOM 2575 C C . ALA A 1 333 ? -52.186 -22.118 10.303 1.00 72.19 333 ALA A C 1
ATOM 2577 O O . ALA A 1 333 ? -53.373 -22.439 10.221 1.00 72.19 333 ALA A O 1
ATOM 2578 N N . GLU A 1 334 ? -51.688 -21.541 11.400 1.00 72.12 334 GLU A N 1
ATOM 2579 C CA . GLU A 1 334 ? -52.506 -21.168 12.563 1.00 72.12 334 GLU A CA 1
ATOM 2580 C C . GLU A 1 334 ? -53.462 -20.003 12.260 1.00 72.12 334 GLU A C 1
ATOM 2582 O O . GLU A 1 334 ? -54.626 -20.046 12.669 1.00 72.12 334 GLU A O 1
ATOM 2587 N N . ASP A 1 335 ? -53.028 -19.008 11.486 1.00 66.38 335 ASP A N 1
ATOM 2588 C CA . ASP A 1 335 ? -53.886 -17.904 11.047 1.00 66.38 335 ASP A CA 1
ATOM 2589 C C . ASP A 1 335 ? -54.928 -18.357 10.014 1.00 66.38 335 ASP A C 1
ATOM 2591 O O . ASP A 1 335 ? -56.074 -17.912 10.072 1.00 66.38 335 ASP A O 1
ATOM 2595 N N . TYR A 1 336 ? -54.604 -19.311 9.132 1.00 63.47 336 TYR A N 1
ATOM 2596 C CA . TYR A 1 336 ? -55.589 -19.910 8.220 1.00 63.47 336 TYR A CA 1
ATOM 2597 C C . TYR A 1 336 ? -56.634 -20.757 8.970 1.00 63.47 336 TYR A C 1
ATOM 2599 O O . TYR A 1 336 ? -57.800 -20.782 8.586 1.00 63.47 336 TYR A O 1
ATOM 2607 N N . SER A 1 337 ? -56.243 -21.390 10.083 1.00 56.97 337 SER A N 1
ATOM 2608 C CA . SER A 1 337 ? -57.149 -22.102 10.998 1.00 56.97 337 SER A CA 1
ATOM 2609 C C . SER A 1 337 ? -58.072 -21.146 11.778 1.00 56.97 337 SER A C 1
ATOM 2611 O O . SER A 1 337 ? -59.256 -21.433 11.974 1.00 56.97 337 SER A O 1
ATOM 2613 N N . LYS A 1 338 ? -57.580 -19.960 12.167 1.00 55.97 338 LYS A N 1
ATOM 2614 C CA . LYS A 1 338 ? -58.393 -18.918 12.826 1.00 55.97 338 LYS A CA 1
ATOM 2615 C C . LYS A 1 338 ? -59.278 -18.118 11.864 1.00 55.97 338 LYS A C 1
ATOM 2617 O O . LYS A 1 338 ? -60.365 -17.699 12.262 1.00 55.97 338 LYS A O 1
ATOM 2622 N N . ALA A 1 339 ? -58.875 -17.941 10.607 1.00 48.91 339 ALA A N 1
ATOM 2623 C CA . ALA A 1 339 ? -59.633 -17.178 9.612 1.00 48.91 339 ALA A CA 1
ATOM 2624 C C . ALA A 1 339 ? -60.921 -17.875 9.125 1.00 48.91 339 ALA A C 1
ATOM 2626 O O . ALA A 1 339 ? -61.773 -17.227 8.521 1.00 48.91 339 ALA A O 1
ATOM 2627 N N . THR A 1 340 ? -61.134 -19.158 9.439 1.00 49.88 340 THR A N 1
ATOM 2628 C CA . THR A 1 340 ? -62.397 -19.859 9.142 1.00 49.88 340 THR A CA 1
ATOM 2629 C C . THR A 1 340 ? -63.555 -19.580 10.112 1.00 49.88 340 THR A C 1
ATOM 2631 O O . THR A 1 340 ? -64.632 -20.135 9.903 1.00 49.88 340 THR A O 1
ATOM 2634 N N . PHE A 1 341 ? -63.406 -18.724 11.138 1.00 46.62 341 PHE A N 1
ATOM 2635 C CA . PHE A 1 341 ? -64.478 -18.515 12.133 1.00 46.62 341 PHE A CA 1
ATOM 2636 C C . PHE A 1 341 ? -65.082 -17.105 12.237 1.00 46.62 341 PHE A C 1
ATOM 2638 O O . PHE A 1 341 ? -66.022 -16.915 13.002 1.00 46.62 341 PHE A O 1
ATOM 2645 N N . THR A 1 342 ? -64.657 -16.107 11.460 1.00 42.44 342 THR A N 1
ATOM 2646 C CA . THR A 1 342 ? -65.314 -14.785 11.529 1.00 42.44 342 THR A CA 1
ATOM 2647 C C . THR A 1 342 ? -65.428 -14.122 10.167 1.00 42.44 342 THR A C 1
ATOM 2649 O O . THR A 1 342 ? -64.487 -13.514 9.666 1.00 42.44 342 THR A O 1
ATOM 2652 N N . SER A 1 343 ? -66.629 -14.208 9.594 1.00 44.03 343 SER A N 1
ATOM 2653 C CA . SER A 1 343 ? -67.093 -13.348 8.510 1.00 44.03 343 SER A CA 1
ATOM 2654 C C . SER A 1 343 ? -67.226 -11.904 9.012 1.00 44.03 343 SER A C 1
ATOM 2656 O O . SER A 1 343 ? -68.050 -11.632 9.886 1.00 44.03 343 SER A O 1
ATOM 2658 N N . GLY A 1 344 ? -66.458 -10.974 8.449 1.00 44.47 344 GLY A N 1
ATOM 2659 C CA . GLY A 1 344 ? -66.575 -9.543 8.733 1.00 44.47 344 GLY A CA 1
ATOM 2660 C C . GLY A 1 344 ? -65.872 -8.706 7.665 1.00 44.47 344 GLY A C 1
ATOM 2661 O O . GLY A 1 344 ? -64.717 -8.956 7.355 1.00 44.47 344 GLY A O 1
ATOM 2662 N N . ALA A 1 345 ? -66.616 -7.768 7.078 1.00 49.34 345 ALA A N 1
ATOM 2663 C CA . ALA A 1 345 ? -66.343 -6.988 5.866 1.00 49.34 345 ALA A CA 1
ATOM 2664 C C . ALA A 1 345 ? -64.976 -6.260 5.781 1.00 49.34 345 ALA A C 1
ATOM 2666 O O . ALA A 1 345 ? -64.427 -5.861 6.808 1.00 49.34 345 ALA A O 1
ATOM 2667 N N . PRO A 1 346 ? -64.463 -5.988 4.559 1.00 44.28 346 PRO A N 1
ATOM 2668 C CA . PRO A 1 346 ? -63.219 -5.255 4.370 1.00 44.28 346 PRO A CA 1
ATOM 2669 C C . PRO A 1 346 ? -63.449 -3.736 4.417 1.00 44.28 346 PRO A C 1
ATOM 2671 O O . PRO A 1 346 ? -64.305 -3.198 3.714 1.00 44.28 346 PRO A O 1
ATOM 2674 N N . VAL A 1 347 ? -62.633 -3.039 5.210 1.00 41.78 347 VAL A N 1
ATOM 2675 C CA . VAL A 1 347 ? -62.474 -1.580 5.165 1.00 41.78 347 VAL A CA 1
ATOM 2676 C C . VAL A 1 347 ? -61.176 -1.277 4.426 1.00 41.78 347 VAL A C 1
ATOM 2678 O O . VAL A 1 347 ? -60.100 -1.718 4.824 1.00 41.78 347 VAL A O 1
ATOM 2681 N N . ALA A 1 348 ? -61.298 -0.539 3.325 1.00 44.31 348 ALA A N 1
ATOM 2682 C CA . ALA A 1 348 ? -60.182 -0.028 2.548 1.00 44.31 348 ALA A CA 1
ATOM 2683 C C . ALA A 1 348 ? -59.468 1.089 3.323 1.00 44.31 348 ALA A C 1
ATOM 2685 O O . ALA A 1 348 ? -60.092 2.084 3.692 1.00 44.31 348 ALA A O 1
ATOM 2686 N N . VAL A 1 349 ? -58.158 0.946 3.528 1.00 39.84 349 VAL A N 1
ATOM 2687 C CA . VAL A 1 349 ? -57.283 2.032 3.983 1.00 39.84 349 VAL A CA 1
ATOM 2688 C C . VAL A 1 349 ? -56.256 2.283 2.888 1.00 39.84 349 VAL A C 1
ATOM 2690 O O . VAL A 1 349 ? -55.373 1.468 2.630 1.00 39.84 349 VAL A O 1
ATOM 2693 N N . ALA A 1 350 ? -56.445 3.410 2.210 1.00 46.34 350 ALA A N 1
ATOM 2694 C CA . ALA A 1 350 ? -55.500 4.012 1.290 1.00 46.34 350 ALA A CA 1
ATOM 2695 C C . ALA A 1 350 ? -54.431 4.789 2.074 1.00 46.34 350 ALA A C 1
ATOM 2697 O O . ALA A 1 350 ? -54.740 5.389 3.102 1.00 46.34 350 ALA A O 1
ATOM 2698 N N . GLY A 1 351 ? -53.210 4.838 1.537 1.00 46.38 351 GLY A N 1
ATOM 2699 C CA . GLY A 1 351 ? -52.206 5.831 1.927 1.00 46.38 351 GLY A CA 1
ATOM 2700 C C . GLY A 1 351 ? -50.881 5.241 2.393 1.00 46.38 351 GLY A C 1
ATOM 2701 O O . GLY A 1 351 ? -50.597 5.217 3.584 1.00 46.38 351 GLY A O 1
ATOM 2702 N N . ALA A 1 352 ? -50.043 4.828 1.445 1.00 38.16 352 ALA A N 1
ATOM 2703 C CA . ALA A 1 352 ? -48.600 4.772 1.646 1.00 38.16 352 ALA A CA 1
ATOM 2704 C C . ALA A 1 352 ? -47.941 5.367 0.397 1.00 38.16 352 ALA A C 1
ATOM 2706 O O . ALA A 1 352 ? -47.989 4.777 -0.683 1.00 38.16 352 ALA A O 1
ATOM 2707 N N . GLU A 1 353 ? -47.412 6.581 0.541 1.00 43.53 353 GLU A N 1
ATOM 2708 C CA . GLU A 1 353 ? -46.612 7.247 -0.482 1.00 43.53 353 GLU A CA 1
ATOM 2709 C C . GLU A 1 353 ? -45.291 6.485 -0.692 1.00 43.53 353 GLU A C 1
ATOM 2711 O O . GLU A 1 353 ? -44.645 6.100 0.288 1.00 43.53 353 GLU A O 1
ATOM 2716 N N . PRO A 1 354 ? -44.860 6.250 -1.943 1.00 44.62 354 PRO A N 1
ATOM 2717 C CA . PRO A 1 354 ? -43.573 5.635 -2.207 1.00 44.62 354 PRO A CA 1
ATOM 2718 C C . PRO A 1 354 ? -42.464 6.676 -2.020 1.00 44.62 354 PRO A C 1
ATOM 2720 O O . PRO A 1 354 ? -42.395 7.677 -2.732 1.00 44.62 354 PRO A O 1
ATOM 2723 N N . HIS A 1 355 ? -41.569 6.421 -1.066 1.00 42.34 355 HIS A N 1
ATOM 2724 C CA . HIS A 1 355 ? -40.298 7.130 -0.967 1.00 42.34 355 HIS A CA 1
ATOM 2725 C C . HIS A 1 355 ? -39.533 7.002 -2.289 1.00 42.34 355 HIS A C 1
ATOM 2727 O O . HIS A 1 355 ? -39.277 5.895 -2.763 1.00 42.34 355 HIS A O 1
ATOM 2733 N N . GLY A 1 356 ? -39.188 8.153 -2.871 1.00 46.84 356 GLY A N 1
ATOM 2734 C CA . GLY A 1 356 ? -38.466 8.268 -4.131 1.00 46.84 356 GLY A CA 1
ATOM 2735 C C . GLY A 1 356 ? -37.133 7.531 -4.099 1.00 46.84 356 GLY A C 1
ATOM 2736 O O . GLY A 1 356 ? -36.153 7.999 -3.522 1.00 46.84 356 GLY A O 1
ATOM 2737 N N . THR A 1 357 ? -37.091 6.385 -4.766 1.00 48.28 357 THR A N 1
ATOM 2738 C CA . THR A 1 357 ? -35.860 5.801 -5.281 1.00 48.28 357 THR A CA 1
ATOM 2739 C C . THR A 1 357 ? -35.326 6.748 -6.348 1.00 48.28 357 THR A C 1
ATOM 2741 O O . THR A 1 357 ? -35.945 6.892 -7.399 1.00 48.28 357 THR A O 1
ATOM 2744 N N . LEU A 1 358 ? -34.210 7.431 -6.074 1.00 51.28 358 LEU A N 1
ATOM 2745 C CA . LEU A 1 358 ? -33.466 8.135 -7.116 1.00 51.28 358 LEU A CA 1
ATOM 2746 C C . LEU A 1 358 ? -33.170 7.142 -8.249 1.00 51.28 358 LEU A C 1
ATOM 2748 O O . LEU A 1 358 ? -32.520 6.120 -8.028 1.00 51.28 358 LEU A O 1
ATOM 2752 N N . ASP A 1 359 ? -33.659 7.446 -9.450 1.00 47.62 359 ASP A N 1
ATOM 2753 C CA . ASP A 1 359 ? -33.494 6.636 -10.656 1.00 47.62 359 ASP A CA 1
ATOM 2754 C C . ASP A 1 359 ? -32.021 6.606 -11.108 1.00 47.62 359 ASP A C 1
ATOM 2756 O O . ASP A 1 359 ? -31.612 7.270 -12.062 1.00 47.62 359 ASP A O 1
ATOM 2760 N N . CYS A 1 360 ? -31.193 5.781 -10.460 1.00 55.59 360 CYS A N 1
ATOM 2761 C CA . CYS A 1 360 ? -29.819 5.494 -10.892 1.00 55.59 360 CYS A CA 1
ATOM 2762 C C . CYS A 1 360 ? -29.753 4.909 -12.319 1.00 55.59 360 CYS A C 1
ATOM 2764 O O . CYS A 1 360 ? -28.692 4.900 -12.948 1.00 55.59 360 CYS A O 1
ATOM 2766 N N . VAL A 1 361 ? -30.880 4.420 -12.843 1.00 58.06 361 VAL A N 1
ATOM 2767 C CA . VAL A 1 361 ? -30.997 3.853 -14.192 1.00 58.06 361 VAL A CA 1
ATOM 2768 C C . VAL A 1 361 ? -30.851 4.936 -15.270 1.00 58.06 361 VAL A C 1
ATOM 2770 O O . VAL A 1 361 ? -30.223 4.689 -16.301 1.00 58.06 361 VAL A O 1
ATOM 2773 N N . ASP A 1 362 ? -31.340 6.154 -15.019 1.00 71.19 362 ASP A N 1
ATOM 2774 C CA . ASP A 1 362 ? -31.368 7.224 -16.024 1.00 71.19 362 ASP A CA 1
ATOM 2775 C C . ASP A 1 362 ? -29.985 7.879 -16.221 1.00 71.19 362 ASP A C 1
ATOM 2777 O O . ASP A 1 362 ? -29.595 8.249 -17.332 1.00 71.19 362 ASP A O 1
ATOM 2781 N N . TYR A 1 363 ? -29.172 7.932 -15.160 1.00 68.06 363 TYR A N 1
ATOM 2782 C CA . TYR A 1 363 ? -27.798 8.443 -15.226 1.00 68.06 363 TYR A CA 1
ATOM 2783 C C . TYR A 1 363 ? -26.870 7.513 -16.022 1.00 68.06 363 TYR A C 1
ATOM 2785 O O . TYR A 1 363 ? -26.102 7.958 -16.878 1.00 68.06 363 TYR A O 1
ATOM 2793 N N . LYS A 1 364 ? -26.994 6.197 -15.813 1.00 71.69 364 LYS A N 1
ATOM 2794 C CA . LYS A 1 364 ? -26.166 5.191 -16.493 1.00 71.69 364 LYS A CA 1
ATOM 2795 C C . LYS A 1 364 ? -26.445 5.134 -18.000 1.00 71.69 364 LYS A C 1
ATOM 2797 O O . LYS A 1 364 ? -25.509 5.011 -18.790 1.00 71.69 364 LYS A O 1
ATOM 2802 N N . SER A 1 365 ? -27.708 5.300 -18.405 1.00 78.38 365 SER A N 1
ATOM 2803 C CA . SER A 1 365 ? -28.088 5.439 -19.820 1.00 78.38 365 SER A CA 1
ATOM 2804 C C . SER A 1 365 ? -27.523 6.710 -20.458 1.00 78.38 365 SER A C 1
ATOM 2806 O O . SER A 1 365 ? -27.020 6.657 -21.581 1.00 78.38 365 SER A O 1
ATOM 2808 N N . LYS A 1 366 ? -27.529 7.846 -19.744 1.00 79.62 366 LYS A N 1
ATOM 2809 C CA . LYS A 1 366 ? -26.936 9.101 -20.240 1.00 79.62 366 LYS A CA 1
ATOM 2810 C C . LYS A 1 366 ? -25.423 8.987 -20.449 1.00 79.62 366 LYS A C 1
ATOM 2812 O O . LYS A 1 366 ? -24.926 9.432 -21.482 1.00 79.62 366 LYS A O 1
ATOM 2817 N N . MET A 1 367 ? -24.700 8.341 -19.534 1.00 76.88 367 MET A N 1
ATOM 2818 C CA . MET A 1 367 ? -23.247 8.148 -19.663 1.00 76.88 367 MET A CA 1
ATOM 2819 C C . MET A 1 367 ? -22.883 7.155 -20.771 1.00 76.88 367 MET A C 1
ATOM 2821 O O . MET A 1 367 ? -21.955 7.405 -21.539 1.00 76.88 367 MET A O 1
ATOM 2825 N N . ALA A 1 368 ? -23.656 6.077 -20.938 1.00 79.88 368 ALA A N 1
ATOM 2826 C CA . ALA A 1 368 ? -23.491 5.162 -22.068 1.00 79.88 368 ALA A CA 1
ATOM 2827 C C . ALA A 1 368 ? -23.718 5.870 -23.422 1.00 79.88 368 ALA A C 1
ATOM 2829 O O . ALA A 1 368 ? -22.971 5.648 -24.379 1.00 79.88 368 ALA A O 1
ATOM 2830 N N . GLY A 1 369 ? -24.696 6.780 -23.490 1.00 84.81 369 GLY A N 1
ATOM 2831 C CA . GLY A 1 369 ? -24.921 7.642 -24.652 1.00 84.81 369 GLY A CA 1
ATOM 2832 C C . GLY A 1 369 ? -23.752 8.596 -24.929 1.00 84.81 369 GLY A C 1
ATOM 2833 O O . GLY A 1 369 ? -23.288 8.687 -26.065 1.00 84.81 369 GLY A O 1
ATOM 2834 N N . LYS A 1 370 ? -23.215 9.264 -23.897 1.00 83.69 370 LYS A N 1
ATOM 2835 C CA . LYS A 1 370 ? -22.031 10.133 -24.036 1.00 83.69 370 LYS A CA 1
ATOM 2836 C C . LYS A 1 370 ? -20.805 9.357 -24.526 1.00 83.69 370 LYS A C 1
ATOM 2838 O O . LYS A 1 370 ? -20.140 9.806 -25.454 1.00 83.69 370 LYS A O 1
ATOM 2843 N N . ARG A 1 371 ? -20.547 8.176 -23.954 1.00 85.44 371 ARG A N 1
ATOM 2844 C CA . ARG A 1 371 ? -19.425 7.305 -24.331 1.00 85.44 371 ARG A CA 1
ATOM 2845 C C . ARG A 1 371 ? -19.492 6.886 -25.793 1.00 85.44 371 ARG A C 1
ATOM 2847 O O . ARG A 1 371 ? -18.541 7.101 -26.529 1.00 85.44 371 ARG A O 1
ATOM 2854 N N . THR A 1 372 ? -20.631 6.351 -26.225 1.00 85.62 372 THR A N 1
ATOM 2855 C CA . THR A 1 372 ? -20.819 5.914 -27.619 1.00 85.62 372 THR A CA 1
ATOM 2856 C C . THR A 1 372 ? -20.735 7.078 -28.607 1.00 85.62 372 THR A C 1
ATOM 2858 O O . THR A 1 372 ? -20.200 6.923 -29.701 1.00 85.62 372 THR A O 1
ATOM 2861 N N . THR A 1 373 ? -21.201 8.268 -28.215 1.00 86.75 373 THR A N 1
ATOM 2862 C CA . THR A 1 373 ? -21.080 9.483 -29.034 1.00 86.75 373 THR A CA 1
ATOM 2863 C C . THR A 1 373 ? -19.625 9.937 -29.160 1.00 86.75 373 THR A C 1
ATOM 2865 O O . THR A 1 373 ? -19.195 10.295 -30.254 1.00 86.75 373 THR A O 1
ATOM 2868 N N . MET A 1 374 ? -18.858 9.897 -28.069 1.00 88.00 374 MET A N 1
ATOM 2869 C CA . MET A 1 374 ? -17.445 10.272 -28.075 1.00 88.00 374 MET A CA 1
ATOM 2870 C C . MET A 1 374 ? -16.586 9.245 -28.827 1.00 88.00 374 MET A C 1
ATOM 2872 O O . MET A 1 374 ? -15.818 9.635 -29.701 1.00 88.00 374 MET A O 1
ATOM 2876 N N . GLU A 1 375 ? -16.795 7.945 -28.600 1.00 85.44 375 GLU A N 1
ATOM 2877 C CA . GLU A 1 375 ? -16.145 6.862 -29.356 1.00 85.44 375 GLU A CA 1
ATOM 2878 C C . GLU A 1 375 ? -16.421 6.990 -30.863 1.00 85.44 375 GLU A C 1
ATOM 2880 O O . GLU A 1 375 ? -15.507 6.842 -31.673 1.00 85.44 375 GLU A O 1
ATOM 2885 N N . LYS A 1 376 ? -17.654 7.352 -31.247 1.00 87.31 376 LYS A N 1
ATOM 2886 C CA . LYS A 1 376 ? -18.012 7.613 -32.645 1.00 87.31 376 LYS A CA 1
ATOM 2887 C C . LYS A 1 376 ? -17.293 8.836 -33.218 1.00 87.31 376 LYS A C 1
ATOM 2889 O O . LYS A 1 376 ? -16.759 8.742 -34.313 1.00 87.31 376 LYS A O 1
ATOM 2894 N N . ARG A 1 377 ? -17.221 9.958 -32.493 1.00 83.81 377 ARG A N 1
ATOM 2895 C CA . ARG A 1 377 ? -16.505 11.164 -32.960 1.00 83.81 377 ARG A CA 1
ATOM 2896 C C . ARG A 1 377 ? -15.004 10.934 -33.101 1.00 83.81 377 ARG A C 1
ATOM 2898 O O . ARG A 1 377 ? -14.413 11.396 -34.069 1.00 83.81 377 ARG A O 1
ATOM 2905 N N . VAL A 1 378 ? -14.398 10.199 -32.170 1.00 84.56 378 VAL A N 1
ATOM 2906 C CA . VAL A 1 378 ? -12.987 9.799 -32.257 1.00 84.56 378 VAL A CA 1
ATOM 2907 C C . VAL A 1 378 ? -12.768 8.880 -33.460 1.00 84.56 378 VAL A C 1
ATO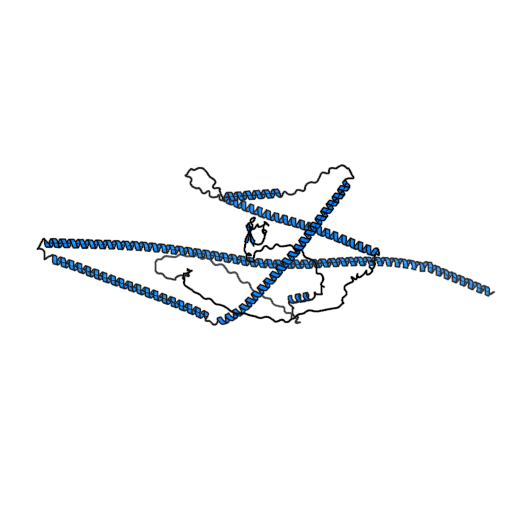M 2909 O O . VAL A 1 378 ? -11.803 9.068 -34.196 1.00 84.56 378 VAL A O 1
ATOM 2912 N N . ALA A 1 379 ? -13.671 7.926 -33.707 1.00 83.75 379 ALA A N 1
ATOM 2913 C CA . ALA A 1 379 ? -13.601 7.054 -34.878 1.00 83.75 379 ALA A CA 1
ATOM 2914 C C . ALA A 1 379 ? -13.773 7.827 -36.197 1.00 83.75 379 ALA A C 1
ATOM 2916 O O . ALA A 1 379 ? -12.973 7.634 -37.107 1.00 83.75 379 ALA A O 1
ATOM 2917 N N . ASP A 1 380 ? -14.746 8.737 -36.277 1.00 82.12 380 ASP A N 1
ATOM 2918 C CA . ASP A 1 380 ? -14.987 9.591 -37.448 1.00 82.12 380 ASP A CA 1
ATOM 2919 C C . ASP A 1 380 ? -13.794 10.537 -37.712 1.00 82.12 380 ASP A C 1
ATOM 2921 O O . ASP A 1 380 ? -13.478 10.834 -38.864 1.00 82.12 380 ASP A O 1
ATOM 2925 N N . PHE A 1 381 ? -13.094 10.976 -36.657 1.00 80.94 381 PHE A N 1
ATOM 2926 C CA . PHE A 1 381 ? -11.891 11.809 -36.753 1.00 80.94 381 PHE A CA 1
ATOM 2927 C C . PHE A 1 381 ? -10.643 11.019 -37.182 1.00 80.94 381 PHE A C 1
ATOM 2929 O O . PHE A 1 381 ? -9.852 11.506 -37.988 1.00 80.94 381 PHE A O 1
ATOM 2936 N N . LEU A 1 382 ? -10.450 9.803 -36.656 1.00 80.50 382 LEU A N 1
ATOM 2937 C CA . LEU A 1 382 ? -9.305 8.940 -36.986 1.00 80.50 382 LEU A CA 1
ATOM 2938 C C . LEU A 1 382 ? -9.457 8.241 -38.343 1.00 80.50 382 LEU A C 1
ATOM 2940 O O . LEU A 1 382 ? -8.458 7.936 -38.994 1.00 80.50 382 LEU A O 1
ATOM 2944 N N . PHE A 1 383 ? -10.695 7.998 -38.770 1.00 79.88 383 PHE A N 1
ATOM 2945 C CA . PHE A 1 383 ? -11.032 7.330 -40.021 1.00 79.88 383 PHE A CA 1
ATOM 2946 C C . PHE A 1 383 ? -12.040 8.172 -40.810 1.00 79.88 383 PHE A C 1
ATOM 2948 O O . PHE A 1 383 ? -13.203 7.775 -40.930 1.00 79.88 383 PHE A O 1
ATOM 2955 N N . PRO A 1 384 ? -11.624 9.318 -41.383 1.00 70.00 384 PRO A N 1
ATOM 2956 C CA . PRO A 1 384 ? -12.465 10.039 -42.324 1.00 70.00 384 PRO A CA 1
ATOM 2957 C C . PRO A 1 384 ? -12.753 9.095 -43.494 1.00 70.00 384 PRO A C 1
ATOM 2959 O O . PRO A 1 384 ? -11.864 8.745 -44.270 1.00 70.00 384 PRO A O 1
ATOM 2962 N N . LEU A 1 385 ? -13.985 8.592 -43.546 1.00 52.88 385 LEU A N 1
ATOM 2963 C CA . LEU A 1 385 ? -14.399 7.530 -44.451 1.00 52.88 385 LEU A CA 1
ATOM 2964 C C . LEU A 1 385 ? -14.014 7.866 -45.899 1.00 52.88 385 LEU A C 1
ATOM 2966 O O . LEU A 1 385 ? -14.524 8.812 -46.493 1.00 52.88 385 LEU A O 1
ATOM 2970 N N . THR A 1 386 ? -13.193 7.013 -46.509 1.00 53.12 386 THR A N 1
ATOM 2971 C CA . THR A 1 386 ? -12.925 6.960 -47.956 1.00 53.12 386 THR A CA 1
ATOM 2972 C C . THR A 1 386 ? -14.126 6.432 -48.758 1.00 53.12 386 THR A C 1
ATOM 2974 O O . THR A 1 386 ? -13.977 5.884 -49.850 1.00 53.12 386 THR A O 1
ATOM 2977 N N . THR A 1 387 ? -15.350 6.583 -48.248 1.00 49.38 387 THR A N 1
ATOM 2978 C CA . THR A 1 387 ? -16.572 6.142 -48.923 1.00 49.38 387 THR A CA 1
ATOM 2979 C C . THR A 1 387 ? -17.119 7.238 -49.830 1.00 49.38 387 THR A C 1
ATOM 2981 O O . THR A 1 387 ? -18.148 7.846 -49.554 1.00 49.38 387 THR A O 1
ATOM 2984 N N . THR A 1 388 ? -16.454 7.442 -50.962 1.00 51.09 388 THR A N 1
ATOM 2985 C CA . THR A 1 388 ? -17.095 7.914 -52.195 1.00 51.09 388 THR A CA 1
ATOM 2986 C C . THR A 1 388 ? -16.837 6.887 -53.289 1.00 51.09 388 THR A C 1
ATOM 2988 O O . THR A 1 388 ? -16.018 7.056 -54.187 1.00 51.09 388 THR A O 1
ATOM 2991 N N . SER A 1 389 ? -17.560 5.769 -53.215 1.00 53.16 389 SER A N 1
ATOM 2992 C CA . SER A 1 389 ? -17.737 4.906 -54.376 1.00 53.16 389 SER A CA 1
ATOM 2993 C C . SER A 1 389 ? -18.724 5.573 -55.337 1.00 53.16 389 SER A C 1
ATOM 2995 O O . SER A 1 389 ? -19.909 5.679 -55.023 1.00 53.16 389 SER A O 1
ATOM 2997 N N . GLY A 1 390 ? -18.239 5.954 -56.519 1.00 53.31 390 GLY A N 1
ATOM 2998 C CA . GLY A 1 390 ? -19.069 6.100 -57.716 1.00 53.31 390 GLY A CA 1
ATOM 2999 C C . GLY A 1 390 ? -19.196 7.516 -58.268 1.00 53.31 390 GLY A C 1
ATOM 3000 O O . GLY A 1 390 ? -20.175 8.197 -58.001 1.00 53.31 390 GLY A O 1
ATOM 3001 N N . ALA A 1 391 ? -18.245 7.922 -59.105 1.00 48.38 391 ALA A N 1
ATOM 3002 C CA . ALA A 1 391 ? -18.461 8.190 -60.533 1.00 48.38 391 ALA A CA 1
ATOM 3003 C C . ALA A 1 391 ? -17.240 8.943 -61.073 1.00 48.38 391 ALA A C 1
ATOM 3005 O O . ALA A 1 391 ? -16.861 9.999 -60.578 1.00 48.38 391 ALA A O 1
ATOM 3006 N N . ALA A 1 392 ? -16.606 8.344 -62.074 1.00 54.53 392 ALA A N 1
ATOM 3007 C CA . ALA A 1 392 ? -15.424 8.859 -62.732 1.00 54.53 392 ALA A CA 1
ATOM 3008 C C . ALA A 1 392 ? -15.675 10.224 -63.387 1.00 54.53 392 ALA A C 1
ATOM 3010 O O . ALA A 1 392 ? -16.501 10.327 -64.286 1.00 54.53 392 ALA A O 1
ATOM 3011 N N . THR A 1 393 ? -14.857 11.209 -63.031 1.00 48.22 393 THR A N 1
ATOM 3012 C CA . THR A 1 393 ? -14.264 12.145 -63.992 1.00 48.22 393 THR A CA 1
ATOM 3013 C C . THR A 1 393 ? -12.851 12.437 -63.510 1.00 48.22 393 THR A C 1
ATOM 3015 O O . THR A 1 393 ? -12.658 12.945 -62.407 1.00 48.22 393 THR A O 1
ATOM 3018 N N . ALA A 1 394 ? -11.875 12.020 -64.315 1.00 56.44 394 ALA A N 1
ATOM 3019 C CA . ALA A 1 394 ? -10.476 12.382 -64.157 1.00 56.44 394 ALA A CA 1
ATOM 3020 C C . ALA A 1 394 ? -10.330 13.914 -64.162 1.00 56.44 394 ALA A C 1
ATOM 3022 O O . ALA A 1 394 ? -11.130 14.598 -64.794 1.00 56.44 394 ALA A O 1
ATOM 3023 N N . ASP A 1 395 ? -9.303 14.404 -63.474 1.00 53.59 395 ASP A N 1
ATOM 3024 C CA . ASP A 1 395 ? -8.906 15.814 -63.339 1.00 53.59 395 ASP A CA 1
ATOM 3025 C C . ASP A 1 395 ? -9.563 16.606 -62.198 1.00 53.59 395 ASP A C 1
ATOM 3027 O O . ASP A 1 395 ? -10.263 17.597 -62.394 1.00 53.59 395 ASP A O 1
ATOM 3031 N N . ALA A 1 396 ? -9.218 16.235 -60.961 1.00 53.75 396 ALA A N 1
ATOM 3032 C CA . ALA A 1 396 ? -9.125 17.196 -59.863 1.00 53.75 396 ALA A CA 1
ATOM 3033 C C . ALA A 1 396 ? -7.931 16.838 -58.954 1.00 53.75 396 ALA A C 1
ATOM 3035 O O . ALA A 1 396 ? -7.774 15.669 -58.592 1.00 53.75 396 ALA A O 1
ATOM 3036 N N . PRO A 1 397 ? -7.063 17.802 -58.592 1.00 52.19 397 PRO A N 1
ATOM 3037 C CA . PRO A 1 397 ? -5.901 17.541 -57.752 1.00 52.19 397 PRO A CA 1
ATOM 3038 C C . PRO A 1 397 ? -6.344 17.127 -56.346 1.00 52.19 397 PRO A C 1
ATOM 3040 O O . PRO A 1 397 ? -7.205 17.766 -55.742 1.00 52.19 397 PRO A O 1
ATOM 3043 N N . ALA A 1 398 ? -5.734 16.055 -55.838 1.00 56.41 398 ALA A N 1
ATOM 3044 C CA . ALA A 1 398 ? -5.932 15.512 -54.500 1.00 56.41 398 ALA A CA 1
ATOM 3045 C C . ALA A 1 398 ? -5.582 16.555 -53.423 1.00 56.41 398 ALA A C 1
ATOM 3047 O O . ALA A 1 398 ? -4.457 16.628 -52.930 1.00 56.41 398 ALA A O 1
ATOM 3048 N N . GLY A 1 399 ? -6.559 17.387 -53.072 1.00 50.44 399 GLY A N 1
ATOM 3049 C CA . GLY A 1 399 ? -6.507 18.254 -51.909 1.00 50.44 399 GLY A CA 1
ATOM 3050 C C . GLY A 1 399 ? -6.667 17.400 -50.663 1.00 50.44 399 GLY A C 1
ATOM 3051 O O . GLY A 1 399 ? -7.784 17.059 -50.285 1.00 50.44 399 GLY A O 1
ATOM 3052 N N . VAL A 1 400 ? -5.548 17.049 -50.031 1.00 56.28 400 VAL A N 1
ATOM 3053 C CA . VAL A 1 400 ? -5.530 16.592 -48.641 1.00 56.28 400 VAL A CA 1
ATOM 3054 C C . VAL A 1 400 ? -6.191 17.698 -47.823 1.00 56.28 400 VAL A C 1
ATOM 3056 O O . VAL A 1 400 ? -5.609 18.766 -47.632 1.00 56.28 400 VAL A O 1
ATOM 3059 N N . THR A 1 401 ? -7.436 17.487 -47.403 1.00 60.47 401 THR A N 1
ATOM 3060 C CA . THR A 1 401 ? -8.123 18.388 -46.482 1.00 60.47 401 THR A CA 1
ATOM 3061 C C . THR A 1 401 ? -7.331 18.372 -45.185 1.00 60.47 401 THR A C 1
ATOM 3063 O O . THR A 1 401 ? -7.418 17.413 -44.418 1.00 60.47 401 THR A O 1
ATOM 3066 N N . MET A 1 402 ? -6.488 19.388 -44.977 1.00 62.09 402 MET A N 1
ATOM 3067 C CA . MET A 1 402 ? -5.804 19.576 -43.705 1.00 62.09 402 MET A CA 1
ATOM 3068 C C . MET A 1 402 ? -6.869 19.591 -42.615 1.00 62.09 402 MET A C 1
ATOM 3070 O O . MET A 1 402 ? -7.795 20.401 -42.656 1.00 62.09 402 MET A O 1
ATOM 3074 N N . ILE A 1 403 ? -6.736 18.661 -41.674 1.00 72.56 403 ILE A N 1
ATOM 3075 C CA . ILE A 1 403 ? -7.572 18.582 -40.483 1.00 72.56 403 ILE A CA 1
ATOM 3076 C C . ILE A 1 403 ? -7.543 19.958 -39.819 1.00 72.56 403 ILE A C 1
ATOM 3078 O O . ILE A 1 403 ? -6.473 20.479 -39.496 1.00 72.56 403 ILE A O 1
ATOM 3082 N N . ASN A 1 404 ? -8.716 20.570 -39.675 1.00 83.25 404 ASN A N 1
ATOM 3083 C CA . ASN A 1 404 ? -8.832 21.896 -39.098 1.00 83.25 404 ASN A CA 1
ATOM 3084 C C . ASN A 1 404 ? -8.368 21.832 -37.638 1.00 83.25 404 ASN A C 1
ATOM 3086 O O . ASN A 1 404 ? -8.925 21.094 -36.826 1.00 83.25 404 ASN A O 1
ATOM 3090 N N . MET A 1 405 ? -7.334 22.603 -37.306 1.00 84.75 405 MET A N 1
ATOM 3091 C CA . MET A 1 405 ? -6.716 22.614 -35.978 1.00 84.75 405 MET A CA 1
ATOM 3092 C C . MET A 1 405 ? -7.737 22.909 -34.871 1.00 84.75 405 MET A C 1
ATOM 3094 O O . MET A 1 405 ? -7.637 22.370 -33.773 1.00 84.75 405 MET A O 1
ATOM 3098 N N . ARG A 1 406 ? -8.777 23.687 -35.196 1.00 88.38 406 ARG A N 1
ATOM 3099 C CA . ARG A 1 406 ? -9.876 24.005 -34.284 1.00 88.38 406 ARG A CA 1
ATOM 3100 C C . ARG A 1 406 ? -10.714 22.784 -33.897 1.00 88.38 406 ARG A C 1
ATOM 3102 O O . ARG A 1 406 ? -11.145 22.688 -32.752 1.00 88.38 406 ARG A O 1
ATOM 3109 N N . ASP A 1 407 ? -10.920 21.854 -34.823 1.00 85.56 407 ASP A N 1
ATOM 3110 C CA . ASP A 1 407 ? -11.711 20.645 -34.575 1.00 85.56 407 ASP A CA 1
ATOM 3111 C C . ASP A 1 407 ? -10.927 19.649 -33.709 1.00 85.56 407 ASP A C 1
ATOM 3113 O O . ASP A 1 407 ? -11.503 18.984 -32.851 1.00 85.56 407 ASP A O 1
ATOM 3117 N N . LEU A 1 408 ? -9.596 19.613 -33.861 1.00 86.44 408 LEU A N 1
ATOM 3118 C CA . LEU A 1 408 ? -8.711 18.839 -32.989 1.00 86.44 408 LEU A CA 1
ATOM 3119 C C . LEU A 1 408 ? -8.690 19.399 -31.556 1.00 86.44 408 LEU A C 1
ATOM 3121 O O . LEU A 1 408 ? -8.768 18.627 -30.603 1.00 86.44 408 LEU A O 1
ATOM 3125 N N . GLU A 1 409 ? -8.617 20.725 -31.393 1.00 91.25 409 GLU A N 1
ATOM 3126 C CA . GLU A 1 409 ? -8.710 21.380 -30.078 1.00 91.25 409 GLU A CA 1
ATOM 3127 C C . GLU A 1 409 ? -10.040 21.066 -29.378 1.00 91.25 409 GLU A C 1
ATOM 3129 O O . GLU A 1 409 ? -10.054 20.754 -28.187 1.00 91.25 409 GLU A O 1
ATOM 3134 N N . LEU A 1 410 ? -11.156 21.107 -30.116 1.00 91.50 410 LEU A N 1
ATOM 3135 C CA . LEU A 1 410 ? -12.475 20.766 -29.579 1.00 91.50 410 LEU A CA 1
ATOM 3136 C C . LEU A 1 410 ? -12.568 19.289 -29.183 1.00 91.50 410 LEU A C 1
ATOM 3138 O O . LEU A 1 410 ? -13.068 18.992 -28.101 1.00 91.50 410 LEU A O 1
ATOM 3142 N N . LEU A 1 411 ? -12.044 18.372 -30.003 1.00 89.69 411 LEU A N 1
ATOM 3143 C CA . LEU A 1 411 ? -12.027 16.944 -29.681 1.00 89.69 411 LEU A CA 1
ATOM 3144 C C . LEU A 1 411 ? -11.174 16.650 -28.436 1.00 89.69 411 LEU A C 1
ATOM 3146 O O . LEU A 1 411 ? -11.590 15.873 -27.579 1.00 89.69 411 LEU A O 1
ATOM 3150 N N . LEU A 1 412 ? -10.009 17.292 -28.303 1.00 91.12 412 LEU A N 1
ATOM 3151 C CA . LEU A 1 412 ? -9.154 17.176 -27.117 1.00 91.12 412 LEU A CA 1
ATOM 3152 C C . LEU A 1 412 ? -9.857 17.695 -25.859 1.00 91.12 412 LEU A C 1
ATOM 3154 O O . LEU A 1 412 ? -9.808 17.038 -24.821 1.00 91.12 412 LEU A O 1
ATOM 3158 N N . GLN A 1 413 ? -10.553 18.830 -25.949 1.00 94.31 413 GLN A N 1
ATOM 3159 C CA . GLN A 1 413 ? -11.327 19.354 -24.825 1.00 94.31 413 GLN A CA 1
ATOM 3160 C C . GLN A 1 413 ? -12.498 18.430 -24.456 1.00 94.31 413 GLN A C 1
ATOM 3162 O O . GLN A 1 413 ? -12.750 18.207 -23.274 1.00 94.31 413 GLN A O 1
ATOM 3167 N N . GLU A 1 414 ? -13.203 17.862 -25.440 1.00 90.25 414 GLU A N 1
ATOM 3168 C CA . GLU A 1 414 ? -14.274 16.886 -25.201 1.00 90.25 414 GLU A CA 1
ATOM 3169 C C . GLU A 1 414 ? -13.744 15.599 -24.547 1.00 90.25 414 GLU A C 1
ATOM 3171 O O . GLU A 1 414 ? -14.392 15.064 -23.647 1.00 90.25 414 GLU A O 1
ATOM 3176 N N . LEU A 1 415 ? -12.553 15.131 -24.940 1.00 88.56 415 LEU A N 1
ATOM 3177 C CA . LEU A 1 415 ? -11.882 13.982 -24.325 1.00 88.56 415 LEU A CA 1
ATOM 3178 C C . LEU A 1 415 ? -11.471 14.255 -22.875 1.00 88.56 415 LEU A C 1
ATOM 3180 O O . LEU A 1 415 ? -11.705 13.407 -22.015 1.00 88.56 415 LEU A O 1
ATOM 3184 N N . LEU A 1 416 ? -10.911 15.435 -22.595 1.00 93.12 416 LEU A N 1
ATOM 3185 C CA . LEU A 1 416 ? -10.540 15.844 -21.238 1.00 93.12 416 LEU A CA 1
ATOM 3186 C C . LEU A 1 416 ? -11.769 15.959 -20.330 1.00 93.12 416 LEU A C 1
ATOM 3188 O O . LEU A 1 416 ? -11.772 15.401 -19.236 1.00 93.12 416 LEU A O 1
ATOM 3192 N N . ASN A 1 417 ? -12.839 16.598 -20.808 1.00 90.50 417 ASN A N 1
ATOM 3193 C CA . ASN A 1 417 ? -14.089 16.712 -20.055 1.00 90.50 417 ASN A CA 1
ATOM 3194 C C . ASN A 1 417 ? -14.725 15.335 -19.804 1.00 90.50 417 ASN A C 1
ATOM 3196 O O . ASN A 1 417 ? -15.259 15.085 -18.729 1.00 90.50 417 ASN A O 1
ATOM 3200 N N . TYR A 1 418 ? -14.670 14.422 -20.781 1.00 89.75 418 TYR A N 1
ATOM 3201 C CA . TYR A 1 418 ? -15.154 13.058 -20.582 1.00 89.75 418 TYR A CA 1
ATOM 3202 C C . TYR A 1 418 ? -14.314 12.302 -19.549 1.00 89.75 418 TYR A C 1
ATOM 3204 O O . TYR A 1 418 ? -14.873 11.583 -18.723 1.00 89.75 418 TYR A O 1
ATOM 3212 N N . GLN A 1 419 ? -12.988 12.459 -19.577 1.00 90.69 419 GLN A N 1
ATOM 3213 C CA . GLN A 1 419 ? -12.114 11.843 -18.585 1.00 90.69 419 GLN A CA 1
ATOM 3214 C C . GLN A 1 419 ? -12.449 12.353 -17.174 1.00 90.69 419 GLN A C 1
ATOM 3216 O O . GLN A 1 419 ? -12.665 11.539 -16.276 1.00 90.69 419 GLN A O 1
ATOM 3221 N N . GLU A 1 420 ? -12.600 13.667 -16.999 1.00 93.62 420 GLU A N 1
ATOM 3222 C CA . GLU A 1 420 ? -13.015 14.275 -15.729 1.00 93.62 420 GLU A CA 1
ATOM 3223 C C . GLU A 1 420 ? -14.394 13.763 -15.268 1.00 93.62 420 GLU A C 1
ATOM 3225 O O . GLU A 1 420 ? -14.552 13.354 -14.117 1.00 93.62 420 GLU A O 1
ATOM 3230 N N . ASP A 1 421 ? -15.378 13.683 -16.173 1.00 88.62 421 ASP A N 1
ATOM 3231 C CA . ASP A 1 421 ? -16.702 13.102 -15.904 1.00 88.62 421 ASP A CA 1
ATOM 3232 C C . ASP A 1 421 ? -16.589 11.637 -15.421 1.00 88.62 421 ASP A C 1
ATOM 3234 O O . ASP A 1 421 ? -17.277 11.236 -14.476 1.00 88.62 421 ASP A O 1
ATOM 3238 N N . THR A 1 422 ? -15.711 10.826 -16.029 1.00 86.00 422 THR A N 1
ATOM 3239 C CA . THR A 1 422 ? -15.507 9.423 -15.621 1.00 86.00 422 THR A CA 1
ATOM 3240 C C . THR A 1 422 ? -14.786 9.276 -14.283 1.00 86.00 422 THR A C 1
ATOM 3242 O O . THR A 1 422 ? -15.138 8.400 -13.489 1.00 86.00 422 THR A O 1
ATOM 3245 N N . GLU A 1 423 ? -13.808 10.136 -13.997 1.00 89.56 423 GLU A N 1
ATOM 3246 C CA . GLU A 1 423 ? -13.110 10.161 -12.712 1.00 89.56 423 GLU A CA 1
ATOM 3247 C C . GLU A 1 423 ? -14.077 10.575 -11.593 1.00 89.56 423 GLU A C 1
ATOM 3249 O O . GLU A 1 423 ? -14.178 9.879 -10.577 1.00 89.56 423 GLU A O 1
ATOM 3254 N N . ASN A 1 424 ? -14.890 11.610 -11.823 1.00 89.94 424 ASN A N 1
ATOM 3255 C CA . ASN A 1 424 ? -15.937 12.052 -10.901 1.00 89.94 424 ASN A CA 1
ATOM 3256 C C . ASN A 1 424 ? -16.999 10.969 -10.649 1.00 89.94 424 ASN A C 1
ATOM 3258 O O . ASN A 1 424 ? -17.410 10.761 -9.503 1.00 89.94 424 ASN A O 1
ATOM 3262 N N . GLU A 1 425 ? -17.418 10.225 -11.679 1.00 86.44 425 GLU A N 1
ATOM 3263 C CA . GLU A 1 425 ? -18.331 9.085 -11.516 1.00 86.44 425 GLU A CA 1
ATOM 3264 C C . GLU A 1 425 ? -17.690 7.973 -10.675 1.00 86.44 425 GLU A C 1
ATOM 3266 O O . GLU A 1 425 ? -18.325 7.441 -9.762 1.00 86.44 425 GLU A O 1
ATOM 3271 N N . SER A 1 426 ? -16.426 7.636 -10.946 1.00 84.94 426 SER A N 1
ATOM 3272 C CA . SER A 1 426 ? -15.705 6.605 -10.195 1.00 84.94 426 SER A CA 1
ATOM 3273 C C . SER A 1 426 ? -15.554 6.972 -8.714 1.00 84.94 426 SER A C 1
ATOM 3275 O O . SER A 1 426 ? -15.800 6.129 -7.848 1.00 84.94 426 SER A O 1
ATOM 3277 N N . SER A 1 427 ? -15.262 8.244 -8.427 1.00 89.88 427 SER A N 1
ATOM 3278 C CA . SER A 1 427 ? -15.163 8.803 -7.078 1.00 89.88 427 SER A CA 1
ATOM 3279 C C . SER A 1 427 ? -16.515 8.775 -6.359 1.00 89.88 427 SER A C 1
ATOM 3281 O O . SER A 1 427 ? -16.626 8.265 -5.245 1.00 89.88 427 SER A O 1
ATOM 3283 N N . THR A 1 428 ? -17.584 9.208 -7.035 1.00 89.00 428 THR A N 1
ATOM 3284 C CA . THR A 1 428 ? -18.948 9.181 -6.483 1.00 89.00 428 THR A CA 1
ATOM 3285 C C . THR A 1 428 ? -19.410 7.751 -6.203 1.00 89.00 428 THR A C 1
ATOM 3287 O O . THR A 1 428 ? -20.013 7.476 -5.169 1.00 89.00 428 THR A O 1
ATOM 3290 N N . ARG A 1 429 ? -19.096 6.803 -7.093 1.00 85.56 429 ARG A N 1
ATOM 3291 C CA . ARG A 1 429 ? -19.428 5.387 -6.905 1.00 85.56 429 ARG A CA 1
ATOM 3292 C C . ARG A 1 429 ? -18.676 4.771 -5.727 1.00 85.56 429 ARG A C 1
ATOM 3294 O O . ARG A 1 429 ? -19.244 3.930 -5.033 1.00 85.56 429 ARG A O 1
ATOM 3301 N N . LEU A 1 430 ? -17.422 5.168 -5.511 1.00 89.00 430 LEU A N 1
ATOM 3302 C CA . LEU A 1 430 ? -16.653 4.749 -4.344 1.00 89.00 430 LEU A CA 1
ATOM 3303 C C . LEU A 1 430 ? -17.281 5.301 -3.059 1.00 89.00 430 LEU A C 1
ATOM 3305 O O . LEU A 1 430 ? -17.534 4.528 -2.144 1.00 89.00 430 LEU A O 1
ATOM 3309 N N . LEU A 1 431 ? -17.652 6.585 -3.048 1.00 90.56 431 LEU A N 1
ATOM 3310 C CA . LEU A 1 431 ? -18.317 7.222 -1.910 1.00 90.56 431 LEU A CA 1
ATOM 3311 C C . LEU A 1 431 ? -19.662 6.562 -1.566 1.00 90.56 431 LEU A C 1
ATOM 3313 O O . LEU A 1 431 ? -19.931 6.296 -0.400 1.00 90.56 431 LEU A O 1
ATOM 3317 N N . ILE A 1 432 ? -20.492 6.245 -2.568 1.00 87.25 432 ILE A N 1
ATOM 3318 C CA . ILE A 1 432 ? -21.756 5.518 -2.352 1.00 87.25 432 ILE A CA 1
ATOM 3319 C C . ILE A 1 432 ? -21.482 4.153 -1.716 1.00 87.25 432 ILE A C 1
ATOM 3321 O O . ILE A 1 432 ? -22.174 3.762 -0.780 1.00 87.25 432 ILE A O 1
ATOM 3325 N N . LYS A 1 433 ? -20.459 3.436 -2.190 1.00 89.31 433 LYS A N 1
ATOM 3326 C CA . LYS A 1 433 ? -20.090 2.134 -1.632 1.00 89.31 433 LYS A CA 1
ATOM 3327 C C . LYS A 1 433 ? -19.584 2.251 -0.191 1.00 89.31 433 LYS A C 1
ATOM 3329 O O . LYS A 1 433 ? -19.917 1.396 0.625 1.00 89.31 433 LYS A O 1
ATOM 3334 N N . ASP A 1 434 ? -18.825 3.296 0.128 1.00 86.50 434 ASP A N 1
ATOM 3335 C CA . ASP A 1 434 ? -18.378 3.571 1.496 1.00 86.50 434 ASP A CA 1
ATOM 3336 C C . ASP A 1 434 ? -19.575 3.873 2.410 1.00 86.50 434 ASP A C 1
ATOM 3338 O O . ASP A 1 434 ? -19.688 3.271 3.476 1.00 86.50 434 ASP A O 1
ATOM 3342 N N . MET A 1 435 ? -20.538 4.682 1.955 1.00 88.50 435 MET A N 1
ATOM 3343 C CA . MET A 1 435 ? -21.790 4.932 2.684 1.00 88.50 435 MET A CA 1
ATOM 3344 C C . MET A 1 435 ? -22.622 3.654 2.884 1.00 88.50 435 MET A C 1
ATOM 3346 O O . MET A 1 435 ? -23.133 3.410 3.975 1.00 88.50 435 MET A O 1
ATOM 3350 N N . GLU A 1 436 ? -22.741 2.796 1.866 1.00 87.31 436 GLU A N 1
ATOM 3351 C CA . GLU A 1 436 ? -23.430 1.502 1.985 1.00 87.31 436 GLU A CA 1
ATOM 3352 C C . GLU A 1 436 ? -22.745 0.582 3.008 1.00 87.31 436 GLU A C 1
ATOM 3354 O O . GLU A 1 436 ? -23.420 -0.126 3.762 1.00 87.31 436 GLU A O 1
ATOM 3359 N N . MET A 1 437 ? -21.410 0.586 3.049 1.00 86.12 437 MET A N 1
ATOM 3360 C CA . MET A 1 437 ? -20.628 -0.163 4.032 1.00 86.12 437 MET A CA 1
ATOM 3361 C C . MET A 1 437 ? -20.800 0.407 5.445 1.00 86.12 437 MET A C 1
ATOM 3363 O O . MET A 1 437 ? -20.964 -0.367 6.390 1.00 86.12 437 MET A O 1
ATOM 3367 N N . GLU A 1 438 ? -20.820 1.732 5.605 1.00 89.06 438 GLU A N 1
ATOM 3368 C CA . GLU A 1 438 ? -21.117 2.400 6.878 1.00 89.06 438 GLU A CA 1
ATOM 3369 C C . GLU A 1 438 ? -22.528 2.062 7.380 1.00 89.06 438 GLU A C 1
ATOM 3371 O O . GLU A 1 438 ? -22.695 1.705 8.548 1.00 89.06 438 GLU A O 1
ATOM 3376 N N . ASP A 1 439 ? -23.531 2.056 6.500 1.00 90.44 439 ASP A N 1
ATOM 3377 C CA . ASP A 1 439 ? -24.901 1.645 6.823 1.00 90.44 439 ASP A CA 1
ATOM 3378 C C . ASP A 1 439 ? -24.983 0.168 7.237 1.00 90.44 439 ASP A C 1
ATOM 3380 O O . ASP A 1 439 ? -25.721 -0.198 8.160 1.00 90.44 439 ASP A O 1
ATOM 3384 N N . GLN A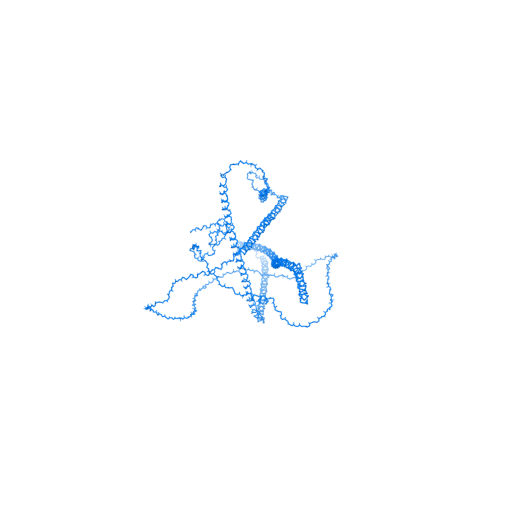 1 440 ? -24.232 -0.712 6.569 1.00 90.44 440 GLN A N 1
ATOM 3385 C CA . GLN A 1 440 ? -24.133 -2.122 6.953 1.00 90.44 440 GLN A CA 1
ATOM 3386 C C . GLN A 1 440 ? -23.467 -2.285 8.321 1.00 90.44 440 GLN A C 1
ATOM 3388 O O . GLN A 1 440 ? -23.970 -3.041 9.157 1.00 90.44 440 GLN A O 1
ATOM 3393 N N . LEU A 1 441 ? -22.387 -1.546 8.588 1.00 86.56 441 LEU A N 1
ATOM 3394 C CA . LEU A 1 441 ? -21.732 -1.521 9.894 1.00 86.56 441 LEU A CA 1
ATOM 3395 C C . LEU A 1 441 ? -22.679 -0.997 10.979 1.00 86.56 441 LEU A C 1
ATOM 3397 O O . LEU A 1 441 ? -22.792 -1.616 12.036 1.00 86.56 441 LEU A O 1
ATOM 3401 N N . ALA A 1 442 ? -23.426 0.076 10.714 1.00 91.06 442 ALA A N 1
ATOM 3402 C CA . ALA A 1 442 ? -24.417 0.620 11.637 1.00 91.06 442 ALA A CA 1
ATOM 3403 C C . ALA A 1 442 ? -25.522 -0.402 11.959 1.00 91.06 442 ALA A C 1
ATOM 3405 O O . ALA A 1 442 ? -25.883 -0.582 13.127 1.00 91.06 442 ALA A O 1
ATOM 3406 N N . LYS A 1 443 ? -26.013 -1.138 10.951 1.00 91.69 443 LYS A N 1
ATOM 3407 C CA . LYS A 1 443 ? -26.970 -2.243 11.139 1.00 91.69 443 LYS A CA 1
ATOM 3408 C C . LYS A 1 443 ? -26.378 -3.364 11.991 1.00 91.69 443 LYS A C 1
ATOM 3410 O O . LYS A 1 443 ? -27.039 -3.823 12.923 1.00 91.69 443 LYS A O 1
ATOM 3415 N N . LEU A 1 444 ? -25.135 -3.773 11.731 1.00 90.50 444 LEU A N 1
ATOM 3416 C CA . LEU A 1 444 ? -24.452 -4.789 12.535 1.00 90.50 444 LEU A CA 1
ATOM 3417 C C . LEU A 1 444 ? -24.285 -4.333 13.989 1.00 90.50 444 LEU A C 1
ATOM 3419 O O . LEU A 1 444 ? -24.642 -5.077 14.902 1.00 90.50 444 LEU A O 1
ATOM 3423 N N . PHE A 1 445 ? -23.861 -3.093 14.235 1.00 90.69 445 PHE A N 1
ATOM 3424 C CA . PHE A 1 445 ? -23.773 -2.550 15.593 1.00 90.69 445 PHE A CA 1
ATOM 3425 C C . PHE A 1 445 ? -25.130 -2.509 16.305 1.00 90.69 445 PHE A C 1
ATOM 3427 O O . PHE A 1 445 ? -25.207 -2.844 17.488 1.00 90.69 445 PHE A O 1
ATOM 3434 N N . ALA A 1 446 ? -26.212 -2.167 15.601 1.00 92.06 446 ALA A N 1
ATOM 3435 C CA . ALA A 1 446 ? -27.559 -2.229 16.162 1.00 92.06 446 ALA A CA 1
ATOM 3436 C C . ALA A 1 446 ? -27.957 -3.669 16.541 1.00 92.06 446 ALA A C 1
ATOM 3438 O O . ALA A 1 446 ? -28.522 -3.886 17.616 1.00 92.06 446 ALA A O 1
ATOM 3439 N N . THR A 1 447 ? -27.618 -4.664 15.711 1.00 92.00 447 THR A N 1
ATOM 3440 C CA . THR A 1 447 ? -27.866 -6.080 16.039 1.00 92.00 447 THR A CA 1
ATOM 3441 C C . THR A 1 447 ? -27.036 -6.566 17.222 1.00 92.00 447 THR A C 1
ATOM 3443 O O . THR A 1 447 ? -27.579 -7.249 18.086 1.00 92.00 447 THR A O 1
ATOM 3446 N N . ILE A 1 448 ? -25.765 -6.163 17.326 1.00 90.94 448 ILE A N 1
ATOM 3447 C CA . ILE A 1 448 ? -24.903 -6.499 18.468 1.00 90.94 448 ILE A CA 1
ATOM 3448 C C . ILE A 1 448 ? -25.500 -5.931 19.756 1.00 90.94 448 ILE A C 1
ATOM 3450 O O . ILE A 1 448 ? -25.711 -6.687 20.700 1.00 90.94 448 ILE A O 1
ATOM 3454 N N . ARG A 1 449 ? -25.882 -4.646 19.777 1.00 93.94 449 ARG A N 1
ATOM 3455 C CA . ARG A 1 449 ? -26.530 -4.030 20.950 1.00 93.94 449 ARG A CA 1
ATOM 3456 C C . ARG A 1 449 ? -27.825 -4.742 21.343 1.00 93.94 449 ARG A C 1
ATOM 3458 O O . ARG A 1 449 ? -28.098 -4.924 22.528 1.00 93.94 449 ARG A O 1
ATOM 3465 N N . ARG A 1 450 ? -28.625 -5.168 20.359 1.00 96.62 450 ARG A N 1
ATOM 3466 C CA . ARG A 1 450 ? -29.833 -5.961 20.614 1.00 96.62 450 ARG A CA 1
ATOM 3467 C C . ARG A 1 450 ? -29.486 -7.302 21.264 1.00 96.62 450 ARG A C 1
ATOM 3469 O O . ARG A 1 450 ? -30.065 -7.623 22.298 1.00 96.62 450 ARG A O 1
ATOM 3476 N N . LEU A 1 451 ? -28.528 -8.046 20.715 1.00 91.12 451 LEU A N 1
ATOM 3477 C CA . LEU A 1 451 ? -28.088 -9.330 21.271 1.00 91.12 451 LEU A CA 1
ATOM 3478 C C . LEU A 1 451 ? -27.486 -9.181 22.675 1.00 91.12 451 LEU A C 1
ATOM 3480 O O . LEU A 1 451 ? -27.733 -10.020 23.537 1.00 91.12 451 LEU A O 1
ATOM 3484 N N . GLU A 1 452 ? -26.748 -8.104 22.940 1.00 93.12 452 GLU A N 1
ATOM 3485 C CA . GLU A 1 452 ? -26.250 -7.781 24.280 1.00 93.12 452 GLU A CA 1
ATOM 3486 C C . GLU A 1 452 ? -27.401 -7.537 25.262 1.00 93.12 452 GLU A C 1
ATOM 3488 O O . GLU A 1 452 ? -27.401 -8.103 26.354 1.00 93.12 452 GLU A O 1
ATOM 3493 N N . SER A 1 453 ? -28.428 -6.782 24.856 1.00 94.94 453 SER A N 1
ATOM 3494 C CA . SER A 1 453 ? -29.618 -6.567 25.688 1.00 94.94 453 SER A CA 1
ATOM 3495 C C . SER A 1 453 ? -30.410 -7.859 25.946 1.00 94.94 453 SER A C 1
ATOM 3497 O O . SER A 1 453 ? -30.900 -8.077 27.056 1.00 94.94 453 SER A O 1
ATOM 3499 N N . GLU A 1 454 ? -30.491 -8.754 24.954 1.00 95.94 454 GLU A N 1
ATOM 3500 C CA . GLU A 1 454 ? -31.122 -10.072 25.085 1.00 95.94 454 GLU A CA 1
ATOM 3501 C C . GLU A 1 454 ? -30.312 -10.974 26.030 1.00 95.94 454 GLU A C 1
ATOM 3503 O O . GLU A 1 454 ? -30.887 -11.584 26.934 1.00 95.94 454 GLU A O 1
ATOM 3508 N N . ARG A 1 455 ? -28.978 -10.997 25.904 1.00 94.88 455 ARG A N 1
ATOM 3509 C CA . ARG A 1 455 ? -28.074 -11.704 26.826 1.00 94.88 455 ARG A CA 1
ATOM 3510 C C . ARG A 1 455 ? -28.244 -11.205 28.258 1.00 94.88 455 ARG A C 1
ATOM 3512 O O . ARG A 1 455 ? -28.368 -12.017 29.171 1.00 94.88 455 ARG A O 1
ATOM 3519 N N . ASP A 1 456 ? -28.263 -9.893 28.466 1.00 94.81 456 ASP A N 1
ATOM 3520 C CA . ASP A 1 456 ? -28.398 -9.305 29.800 1.00 94.81 456 ASP A CA 1
ATOM 3521 C C . ASP A 1 456 ? -29.782 -9.596 30.406 1.00 94.81 456 ASP A C 1
ATOM 3523 O O . ASP A 1 456 ? -29.898 -9.844 31.608 1.00 94.81 456 ASP A O 1
ATOM 3527 N N . SER A 1 457 ? -30.832 -9.646 29.580 1.00 96.00 457 SER A N 1
ATOM 3528 C CA . SER A 1 457 ? -32.169 -10.097 29.987 1.00 96.00 457 SER A CA 1
ATOM 3529 C C . SER A 1 457 ? -32.177 -11.572 30.406 1.00 96.00 457 SER A C 1
ATOM 3531 O O . SER A 1 457 ? -32.693 -11.906 31.476 1.00 96.00 457 SER A O 1
ATOM 3533 N N . LEU A 1 458 ? -31.548 -12.454 29.621 1.00 94.50 458 LEU A N 1
ATOM 3534 C CA . LEU A 1 458 ? -31.419 -13.879 29.946 1.00 94.50 458 LEU A CA 1
ATOM 3535 C C . LEU A 1 458 ? -30.602 -14.105 31.221 1.00 94.50 458 LEU A C 1
ATOM 3537 O O . LEU A 1 458 ? -30.990 -14.922 32.053 1.00 94.50 458 LEU A O 1
ATOM 3541 N N . LEU A 1 459 ? -29.516 -13.355 31.425 1.00 92.81 459 LEU A N 1
ATOM 3542 C CA . LEU A 1 459 ? -28.730 -13.411 32.660 1.00 92.81 459 LEU A CA 1
ATOM 3543 C C . LEU A 1 459 ? -29.562 -12.991 33.877 1.00 92.81 459 LEU A C 1
ATOM 3545 O O . LEU A 1 459 ? -29.530 -13.680 34.896 1.00 92.81 459 LEU A O 1
ATOM 3549 N N . LYS A 1 460 ? -30.368 -11.927 33.766 1.00 95.69 460 LYS A N 1
ATOM 3550 C CA . LYS A 1 460 ? -31.305 -11.519 34.828 1.00 95.69 460 LYS A CA 1
ATOM 3551 C C . LYS A 1 460 ? -32.380 -12.575 35.093 1.00 95.69 460 LYS A C 1
ATOM 3553 O O . LYS A 1 460 ? -32.720 -12.817 36.250 1.00 95.69 460 LYS A O 1
ATOM 3558 N N . GLN A 1 461 ? -32.912 -13.224 34.054 1.00 95.06 461 GLN A N 1
ATOM 3559 C CA . GLN A 1 461 ? -33.858 -14.335 34.214 1.00 95.06 461 GLN A CA 1
ATOM 3560 C C . GLN A 1 461 ? -33.210 -15.528 34.920 1.00 95.06 461 GLN A C 1
ATOM 3562 O O . GLN A 1 461 ? -33.799 -16.072 35.851 1.00 95.06 461 GLN A O 1
ATOM 3567 N N . LEU A 1 462 ? -31.987 -15.893 34.535 1.00 93.56 462 LEU A N 1
ATOM 3568 C CA . LEU A 1 462 ? -31.247 -16.991 35.148 1.00 93.56 462 LEU A CA 1
ATOM 3569 C C . LEU A 1 462 ? -30.935 -16.694 36.619 1.00 93.56 462 LEU A C 1
ATOM 3571 O O . LEU A 1 462 ? -31.189 -17.535 37.473 1.00 93.56 462 LEU A O 1
ATOM 3575 N N . GLN A 1 463 ? -30.486 -15.477 36.939 1.00 93.31 463 GLN A N 1
ATOM 3576 C CA . GLN A 1 463 ? -30.309 -15.027 38.323 1.00 93.31 463 GLN A CA 1
ATOM 3577 C C . GLN A 1 463 ? -31.619 -15.092 39.120 1.00 93.31 463 GLN A C 1
ATOM 3579 O O . GLN A 1 463 ? -31.616 -15.558 40.258 1.00 93.31 463 GLN A O 1
ATOM 3584 N N . LYS A 1 464 ? -32.750 -14.684 38.529 1.00 95.69 464 LYS A N 1
ATOM 3585 C CA . LYS A 1 464 ? -34.069 -14.752 39.174 1.00 95.69 464 LYS A CA 1
ATOM 3586 C C . LYS A 1 464 ? -34.514 -16.191 39.439 1.00 95.69 464 LYS A C 1
ATOM 3588 O O . LYS A 1 464 ? -35.030 -16.458 40.521 1.00 95.69 464 LYS A O 1
ATOM 3593 N N . GLU A 1 465 ? -34.317 -17.109 38.494 1.00 91.75 465 GLU A N 1
ATOM 3594 C CA . GLU A 1 465 ? -34.640 -18.530 38.678 1.00 91.75 465 GLU A CA 1
ATOM 3595 C C . GLU A 1 465 ? -33.704 -19.202 39.689 1.00 91.75 465 GLU A C 1
ATOM 3597 O O . GLU A 1 465 ? -34.177 -19.949 40.541 1.00 91.75 465 GLU A O 1
ATOM 3602 N N . VAL A 1 466 ? -32.407 -18.872 39.691 1.00 91.06 466 VAL A N 1
ATOM 3603 C CA . VAL A 1 466 ? -31.465 -19.323 40.731 1.00 91.06 466 VAL A CA 1
ATOM 3604 C C . VAL A 1 466 ? -31.905 -18.815 42.106 1.00 91.06 466 VAL A C 1
ATOM 3606 O O . VAL A 1 466 ? -32.014 -19.601 43.046 1.00 91.06 466 VAL A O 1
ATOM 3609 N N . PHE A 1 467 ? -32.245 -17.530 42.230 1.00 92.38 467 PHE A N 1
ATOM 3610 C CA . PHE A 1 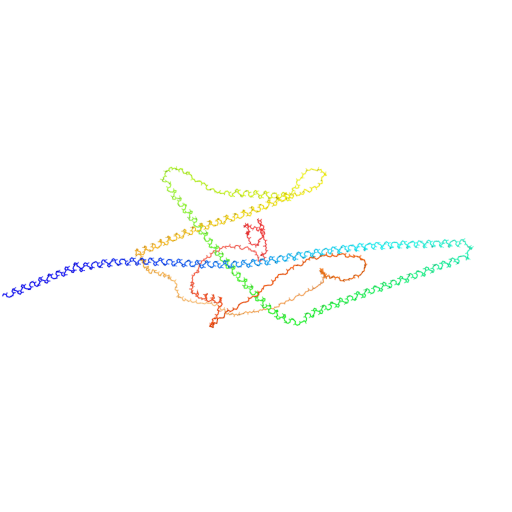467 ? -32.721 -16.951 43.487 1.00 92.38 467 PHE A CA 1
ATOM 3611 C C . PHE A 1 467 ? -34.048 -17.575 43.943 1.00 92.38 467 PHE A C 1
ATOM 3613 O O . PHE A 1 467 ? -34.244 -17.848 45.126 1.00 92.38 467 PHE A O 1
ATOM 3620 N N . LYS A 1 468 ? -34.959 -17.859 43.005 1.00 92.12 468 LYS A N 1
ATOM 3621 C CA . LYS A 1 468 ? -36.219 -18.562 43.272 1.00 92.12 468 LYS A CA 1
ATOM 3622 C C . LYS A 1 468 ? -35.970 -19.997 43.734 1.00 92.12 468 LYS A C 1
ATOM 3624 O O . LYS A 1 468 ? -36.572 -20.392 44.726 1.00 92.12 468 LYS A O 1
ATOM 3629 N N . ALA A 1 469 ? -35.064 -20.739 43.094 1.00 82.44 469 ALA A N 1
ATOM 3630 C CA . ALA A 1 469 ? -34.688 -22.096 43.492 1.00 82.44 469 ALA A CA 1
ATOM 3631 C C . ALA A 1 469 ? -34.129 -22.124 44.924 1.00 82.44 469 ALA A C 1
ATOM 3633 O O . ALA A 1 469 ? -34.606 -22.904 45.752 1.00 82.44 469 ALA A O 1
ATOM 3634 N N . VAL A 1 470 ? -33.217 -21.196 45.242 1.00 86.94 470 VAL A N 1
ATOM 3635 C CA . VAL A 1 470 ? -32.671 -21.006 46.597 1.00 86.94 470 VAL A CA 1
ATOM 3636 C C . VAL A 1 470 ? -33.785 -20.674 47.597 1.00 86.94 470 VAL A C 1
ATOM 3638 O O . VAL A 1 470 ? -33.893 -21.325 48.634 1.00 86.94 470 VAL A O 1
ATOM 3641 N N . LYS A 1 471 ? -34.676 -19.727 47.270 1.00 87.81 471 LYS A N 1
ATOM 3642 C CA . LYS A 1 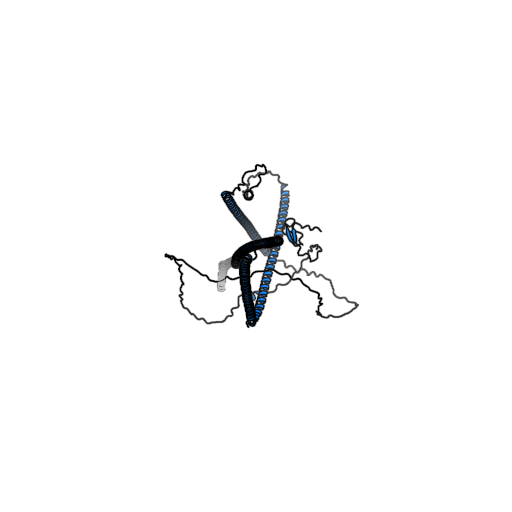471 ? -35.788 -19.313 48.143 1.00 87.81 471 LYS A CA 1
ATOM 3643 C C . LYS A 1 471 ? -36.827 -20.415 48.365 1.00 87.81 471 LYS A C 1
ATOM 3645 O O . LYS A 1 471 ? -37.407 -20.495 49.442 1.00 87.81 471 LYS A O 1
ATOM 3650 N N . THR A 1 472 ? -37.067 -21.271 47.372 1.00 85.75 472 THR A N 1
ATOM 3651 C CA . THR A 1 472 ? -38.001 -22.403 47.494 1.00 85.75 472 THR A CA 1
ATOM 3652 C C . THR A 1 472 ? -37.464 -23.556 48.341 1.00 85.75 472 THR A C 1
ATOM 3654 O O . THR A 1 472 ? -38.169 -24.546 48.517 1.00 85.75 472 THR A O 1
ATOM 3657 N N . GLY A 1 473 ? -36.238 -23.464 48.873 1.00 68.06 473 GLY A N 1
ATOM 3658 C CA . GLY A 1 473 ? -35.678 -24.515 49.724 1.00 68.06 473 GLY A CA 1
ATOM 3659 C C . GLY A 1 473 ? -35.491 -25.845 48.992 1.00 68.06 473 GLY A C 1
ATOM 3660 O O . GLY A 1 473 ? -35.273 -26.874 49.635 1.00 68.06 473 GLY A O 1
ATOM 3661 N N . LEU A 1 474 ? -35.533 -25.830 47.652 1.00 57.31 474 LEU A N 1
ATOM 3662 C CA . LEU A 1 474 ? -35.079 -26.920 46.799 1.00 57.31 474 LEU A CA 1
ATOM 3663 C C . LEU A 1 474 ? -33.553 -26.948 46.872 1.00 57.31 474 LEU A C 1
ATOM 3665 O O . LEU A 1 474 ? -32.837 -26.649 45.920 1.00 57.31 474 LEU A O 1
ATOM 3669 N N . THR A 1 475 ? -33.053 -27.303 48.052 1.00 55.66 475 THR A N 1
ATOM 3670 C CA . THR A 1 475 ? -31.726 -27.881 48.173 1.00 55.66 475 THR A CA 1
ATOM 3671 C C . THR A 1 475 ? -31.688 -29.033 47.171 1.00 55.66 475 THR A C 1
ATOM 3673 O O . THR A 1 475 ? -32.636 -29.829 47.137 1.00 55.66 475 THR A O 1
ATOM 3676 N N . PRO A 1 476 ? -30.679 -29.104 46.287 1.00 55.53 476 PRO A N 1
ATOM 3677 C CA . PRO A 1 476 ? -30.530 -30.256 45.419 1.00 55.53 476 PRO A CA 1
ATOM 3678 C C . PRO A 1 476 ? -30.479 -31.464 46.347 1.00 55.53 476 PRO A C 1
ATOM 3680 O O . PRO A 1 476 ? -29.525 -31.621 47.112 1.00 55.53 476 PRO A O 1
ATOM 3683 N N . LYS A 1 477 ? -31.561 -32.258 46.357 1.00 51.38 477 LYS A N 1
ATOM 3684 C CA . LYS A 1 477 ? -31.604 -33.523 47.082 1.00 51.38 477 LYS A CA 1
ATOM 3685 C C . LYS A 1 477 ? -30.352 -34.253 46.648 1.00 51.38 477 LYS A C 1
ATOM 3687 O O . LYS A 1 477 ? -30.202 -34.540 45.462 1.00 51.38 477 LYS A O 1
ATOM 3692 N N . LYS A 1 478 ? -29.458 -34.439 47.618 1.00 51.22 478 LYS A N 1
ATOM 3693 C CA . LYS A 1 478 ? -28.238 -35.232 47.553 1.00 51.22 478 LYS A CA 1
ATOM 3694 C C . LYS A 1 478 ? -28.569 -36.446 46.688 1.00 51.22 478 LYS A C 1
ATOM 3696 O O . LYS A 1 478 ? -29.332 -37.302 47.123 1.00 51.22 478 LYS A O 1
ATOM 3701 N N . GLN A 1 479 ? -28.144 -36.424 45.425 1.00 46.47 479 GLN A N 1
ATOM 3702 C CA . GLN A 1 479 ? -28.312 -37.575 44.556 1.00 46.47 479 GLN A CA 1
ATOM 3703 C C . GLN A 1 479 ? -27.513 -38.678 45.230 1.00 46.47 479 GLN A C 1
ATOM 3705 O O . GLN A 1 479 ? -26.296 -38.560 45.392 1.00 46.47 479 GLN A O 1
ATOM 3710 N N . ASP A 1 480 ? -28.227 -39.691 45.709 1.00 43.59 480 ASP A N 1
ATOM 3711 C CA . ASP A 1 480 ? -27.620 -40.920 46.177 1.00 43.59 480 ASP A CA 1
ATOM 3712 C C . ASP A 1 480 ? -26.673 -41.447 45.086 1.00 43.59 480 ASP A C 1
ATOM 3714 O O . ASP A 1 480 ? -26.960 -41.295 43.892 1.00 43.59 480 ASP A O 1
ATOM 3718 N N . PRO A 1 481 ? -25.529 -42.042 45.460 1.00 47.31 481 PRO A N 1
ATOM 3719 C CA . PRO A 1 481 ? -24.577 -42.592 44.510 1.00 47.31 481 PRO A CA 1
ATOM 3720 C C . PRO A 1 481 ? -25.199 -43.829 43.849 1.00 47.31 481 PRO A C 1
ATOM 3722 O O . PRO A 1 481 ? -25.064 -44.953 44.331 1.00 47.31 481 PRO A O 1
ATOM 3725 N N . VAL A 1 482 ? -25.926 -43.628 42.751 1.00 43.47 482 VAL A N 1
ATOM 3726 C CA . VAL A 1 482 ? -26.516 -44.717 41.974 1.00 43.47 482 VAL A CA 1
ATOM 3727 C C . VAL A 1 482 ? -25.419 -45.392 41.150 1.00 43.47 482 VAL A C 1
ATOM 3729 O O . VAL A 1 482 ? -24.916 -44.846 40.175 1.00 43.47 482 VAL A O 1
ATOM 3732 N N . HIS A 1 483 ? -25.076 -46.597 41.603 1.00 42.28 483 HIS A N 1
ATOM 3733 C CA . HIS A 1 483 ? -24.598 -47.762 40.861 1.00 42.28 483 HIS A CA 1
ATOM 3734 C C . HIS A 1 483 ? -23.568 -47.567 39.735 1.00 42.28 483 HIS A C 1
ATOM 3736 O O . HIS A 1 483 ? -23.895 -47.325 38.576 1.00 42.28 483 HIS A O 1
ATOM 3742 N N . ASN A 1 484 ? -22.328 -47.946 40.066 1.00 39.25 484 ASN A N 1
ATOM 3743 C CA . ASN A 1 484 ? -21.447 -48.656 39.141 1.00 39.25 484 ASN A CA 1
ATOM 3744 C C . ASN A 1 484 ? -22.196 -49.857 38.538 1.00 39.25 484 ASN A C 1
ATOM 3746 O O . ASN A 1 484 ? -22.390 -50.877 39.206 1.00 39.25 484 ASN A O 1
ATOM 3750 N N . VAL A 1 485 ? -22.580 -49.751 37.267 1.00 40.53 485 VAL A N 1
ATOM 3751 C CA . VAL A 1 485 ? -22.936 -50.907 36.443 1.00 40.53 485 VAL A CA 1
ATOM 3752 C C . VAL A 1 485 ? -21.638 -51.635 36.100 1.00 40.53 485 VAL A C 1
ATOM 3754 O O . VAL A 1 485 ? -20.890 -51.267 35.198 1.00 40.53 485 VAL A O 1
ATOM 3757 N N . ARG A 1 486 ? -21.367 -52.661 36.905 1.00 35.62 486 ARG A N 1
ATOM 3758 C CA . ARG A 1 486 ? -20.412 -53.742 36.674 1.00 35.62 486 ARG A CA 1
ATOM 3759 C C . ARG A 1 486 ? -20.861 -54.508 35.424 1.00 35.62 486 ARG A C 1
ATOM 3761 O O . ARG A 1 486 ? -21.837 -55.247 35.481 1.00 35.62 486 ARG A O 1
ATOM 3768 N N . ILE A 1 487 ? -20.173 -54.309 34.301 1.00 37.19 487 ILE A N 1
ATOM 3769 C CA . ILE A 1 487 ? -20.225 -55.243 33.171 1.00 37.19 487 ILE A CA 1
ATOM 3770 C C . ILE A 1 487 ? -19.282 -56.386 33.538 1.00 37.19 487 ILE A C 1
ATOM 3772 O O . ILE A 1 487 ? -18.064 -56.220 33.577 1.00 37.19 487 ILE A O 1
ATOM 3776 N N . GLU A 1 488 ? -19.874 -57.512 33.916 1.00 35.03 488 GLU A N 1
ATOM 3777 C CA . GLU A 1 488 ? -19.175 -58.767 34.150 1.00 35.03 488 GLU A CA 1
ATOM 3778 C C . GLU A 1 488 ? -18.749 -59.414 32.833 1.00 35.03 488 GLU A C 1
ATOM 3780 O O . GLU A 1 488 ? -19.470 -59.360 31.836 1.00 35.03 488 GLU A O 1
ATOM 3785 N N . GLY A 1 489 ? -17.613 -60.107 32.896 1.00 33.97 489 GLY A N 1
ATOM 3786 C CA . GLY A 1 489 ? -17.372 -61.296 32.092 1.00 33.97 489 GLY A CA 1
ATOM 3787 C C . GLY A 1 489 ? -16.255 -61.163 31.073 1.00 33.97 489 GLY A C 1
ATOM 3788 O O . GLY A 1 489 ? -16.537 -60.970 29.900 1.00 33.97 489 GLY A O 1
ATOM 3789 N N . PHE A 1 490 ? -15.007 -61.353 31.503 1.00 34.22 490 PHE A N 1
ATOM 3790 C CA . PHE A 1 490 ? -14.102 -62.283 30.819 1.00 34.22 490 PHE A CA 1
ATOM 3791 C C . PHE A 1 490 ? -12.979 -62.693 31.785 1.00 34.22 490 PHE A C 1
ATOM 3793 O O . PHE A 1 490 ? -12.068 -61.918 32.071 1.00 34.22 490 PHE A O 1
ATOM 3800 N N . ASP A 1 491 ? -13.122 -63.902 32.330 1.00 35.00 491 ASP A N 1
ATOM 3801 C CA . ASP A 1 491 ? -12.154 -64.580 33.194 1.00 35.00 491 ASP A CA 1
ATOM 3802 C C . ASP A 1 491 ? -10.896 -64.998 32.410 1.00 35.00 491 ASP A C 1
ATOM 3804 O O . ASP A 1 491 ? -11.015 -65.537 31.303 1.00 35.00 491 ASP A O 1
ATOM 3808 N N . PRO A 1 492 ? -9.697 -64.828 32.992 1.00 42.28 492 PRO A N 1
ATOM 3809 C CA . PRO A 1 492 ? -8.481 -65.501 32.575 1.00 42.28 492 PRO A CA 1
ATOM 3810 C C . PRO A 1 492 ? -8.232 -66.720 33.479 1.00 42.28 492 PRO A C 1
ATOM 3812 O O . PRO A 1 492 ? -8.077 -66.562 34.683 1.00 42.28 492 PRO A O 1
ATOM 3815 N N . ASP A 1 493 ? -8.236 -67.921 32.896 1.00 38.44 493 ASP A N 1
ATOM 3816 C CA . ASP A 1 493 ? -7.378 -69.077 33.236 1.00 38.44 493 ASP A CA 1
ATOM 3817 C C . ASP A 1 493 ? -8.079 -70.415 32.945 1.00 38.44 493 ASP A C 1
ATOM 3819 O O . ASP A 1 493 ? -8.894 -70.922 33.715 1.00 38.44 493 ASP A O 1
ATOM 3823 N N . SER A 1 494 ? -7.690 -71.053 31.838 1.00 33.16 494 SER A N 1
ATOM 3824 C CA . SER A 1 494 ? -7.567 -72.514 31.786 1.00 33.16 494 SER A CA 1
ATOM 3825 C C . SER A 1 494 ? -6.718 -72.960 30.600 1.00 33.16 494 SER A C 1
ATOM 3827 O O . SER A 1 494 ? -7.093 -72.841 29.439 1.00 33.16 494 SER A O 1
ATOM 3829 N N . GLU A 1 495 ? -5.538 -73.435 30.983 1.00 35.81 495 GLU A N 1
ATOM 3830 C CA . GLU A 1 495 ? -4.639 -74.412 30.380 1.00 35.81 495 GLU A CA 1
ATOM 3831 C C . GLU A 1 495 ? -4.967 -75.030 28.998 1.00 35.81 495 GLU A C 1
ATOM 3833 O O . GLU A 1 495 ? -6.042 -75.575 28.759 1.00 35.81 495 GLU A O 1
ATOM 3838 N N . ARG A 1 496 ? -3.884 -75.194 28.214 1.00 33.16 496 ARG A N 1
ATOM 3839 C CA . ARG A 1 496 ? -3.234 -76.488 27.865 1.00 33.16 496 ARG A CA 1
ATOM 3840 C C . ARG A 1 496 ? -3.044 -76.772 26.358 1.00 33.16 496 ARG A C 1
ATOM 3842 O O . ARG A 1 496 ? -3.988 -76.806 25.583 1.00 33.16 496 ARG A O 1
ATOM 3849 N N . VAL A 1 497 ? -1.796 -77.172 26.055 1.00 32.62 497 VAL A N 1
ATOM 3850 C CA . VAL A 1 497 ? -1.303 -78.031 24.947 1.00 32.62 497 VAL A CA 1
ATOM 3851 C C . VAL A 1 497 ? -0.763 -77.349 23.664 1.00 32.62 497 VAL A C 1
ATOM 3853 O O . VAL A 1 497 ? -1.492 -76.975 22.755 1.00 32.62 497 VAL A O 1
ATOM 3856 N N . SER A 1 498 ? 0.579 -77.290 23.598 1.00 35.41 498 SER A N 1
ATOM 3857 C CA . SER A 1 498 ? 1.485 -77.225 22.417 1.00 35.41 498 SER A CA 1
ATOM 3858 C C . SER A 1 498 ? 1.380 -78.493 21.515 1.00 35.41 498 SER A C 1
ATOM 3860 O O . SER A 1 498 ? 0.685 -79.407 21.947 1.00 35.41 498 SER A O 1
ATOM 3862 N N . PRO A 1 499 ? 2.121 -78.706 20.382 1.00 51.16 499 PRO A N 1
ATOM 3863 C CA . PRO A 1 499 ? 3.264 -77.949 19.824 1.00 51.16 499 PRO A CA 1
ATOM 3864 C C . PRO A 1 499 ? 3.384 -77.856 18.269 1.00 51.16 499 PRO A C 1
ATOM 3866 O O . PRO A 1 499 ? 2.674 -78.509 17.512 1.00 51.16 499 PRO A O 1
ATOM 3869 N N . GLY A 1 500 ? 4.399 -77.108 17.808 1.00 30.81 500 GLY A N 1
ATOM 3870 C CA . GLY A 1 500 ? 5.020 -77.189 16.468 1.00 30.81 500 GLY A CA 1
ATOM 3871 C C . GLY A 1 500 ? 5.642 -75.840 16.076 1.00 30.81 500 GLY A C 1
ATOM 3872 O O . GLY A 1 500 ? 4.905 -74.921 15.754 1.00 30.81 500 GLY A O 1
ATOM 3873 N N . GLY A 1 501 ? 6.936 -75.573 16.319 1.00 34.66 501 GLY A N 1
ATOM 3874 C CA . GLY A 1 501 ? 8.076 -75.915 15.437 1.00 34.66 501 GLY A CA 1
ATOM 3875 C C . GLY A 1 501 ? 8.078 -74.974 14.218 1.00 34.66 501 GLY A C 1
ATOM 3876 O O . GLY A 1 501 ? 7.107 -74.986 13.481 1.00 34.66 501 GLY A O 1
ATOM 3877 N N . VAL A 1 502 ? 9.043 -74.094 13.924 1.00 33.81 502 VAL A N 1
ATOM 3878 C CA . VAL A 1 502 ? 10.520 -74.175 13.859 1.00 33.81 502 VAL A CA 1
ATOM 3879 C C . VAL A 1 502 ? 11.056 -72.718 13.764 1.00 33.81 502 VAL A C 1
ATOM 3881 O O . VAL A 1 502 ? 10.395 -71.879 13.165 1.00 33.81 502 VAL A O 1
ATOM 3884 N N . SER A 1 503 ? 12.115 -72.330 14.498 1.00 32.38 503 SER A N 1
ATOM 3885 C CA . SER A 1 503 ? 13.498 -72.038 14.016 1.00 32.38 503 SER A CA 1
ATOM 3886 C C . SER A 1 503 ? 13.613 -71.110 12.784 1.00 32.38 503 SER A C 1
ATOM 3888 O O . SER A 1 503 ? 12.970 -71.369 11.782 1.00 32.38 503 SER A O 1
ATOM 3890 N N . ALA A 1 504 ? 14.471 -70.085 12.690 1.00 33.56 504 ALA A N 1
ATOM 3891 C CA . ALA A 1 504 ? 15.660 -69.716 13.456 1.00 33.56 504 ALA A CA 1
ATOM 3892 C C . ALA A 1 504 ? 16.142 -68.281 13.093 1.00 33.56 504 ALA A C 1
ATOM 3894 O O . ALA A 1 504 ? 15.974 -67.828 11.966 1.00 33.56 504 ALA A O 1
ATOM 3895 N N . THR A 1 505 ? 16.803 -67.634 14.065 1.00 36.00 505 THR A N 1
ATOM 3896 C CA . THR A 1 505 ? 18.024 -66.793 13.967 1.00 36.00 505 THR A CA 1
ATOM 3897 C C . THR A 1 505 ? 18.134 -65.596 13.001 1.00 36.00 505 THR A C 1
ATOM 3899 O O . THR A 1 505 ? 18.292 -65.768 11.800 1.00 36.00 505 THR A O 1
ATOM 3902 N N . GLY A 1 506 ? 18.388 -64.416 13.591 1.00 34.22 506 GLY A N 1
ATOM 3903 C CA . GLY A 1 506 ? 19.716 -63.782 13.462 1.00 34.22 506 GLY A CA 1
ATOM 3904 C C . GLY A 1 506 ? 19.861 -62.550 12.542 1.00 34.22 506 GLY A C 1
ATOM 3905 O O . GLY A 1 506 ? 19.702 -62.686 11.334 1.00 34.22 506 GLY A O 1
ATOM 3906 N N . PRO A 1 507 ? 20.250 -61.371 13.075 1.00 56.97 507 PRO A N 1
ATOM 3907 C CA . PRO A 1 507 ? 20.385 -60.103 12.343 1.00 56.97 507 PRO A CA 1
ATOM 3908 C C . PRO A 1 507 ? 21.840 -59.796 11.948 1.00 56.97 507 PRO A C 1
ATOM 3910 O O . PRO A 1 507 ? 22.735 -60.156 12.702 1.00 56.97 507 PRO A O 1
ATOM 3913 N N . LEU A 1 508 ? 22.091 -59.038 10.868 1.00 32.38 508 LEU A N 1
ATOM 3914 C CA . LEU A 1 508 ? 23.331 -58.258 10.697 1.00 32.38 508 LEU A CA 1
ATOM 3915 C C . LEU A 1 508 ? 23.160 -57.031 9.773 1.00 32.38 508 LEU A C 1
ATOM 3917 O O . LEU A 1 508 ? 22.324 -56.974 8.878 1.00 32.38 508 LEU A O 1
ATOM 3921 N N . THR A 1 509 ? 24.005 -56.057 10.087 1.00 39.34 509 THR A N 1
ATOM 3922 C CA . THR A 1 509 ? 24.182 -54.644 9.717 1.00 39.34 509 THR A CA 1
ATOM 3923 C C . THR A 1 509 ? 24.709 -54.376 8.281 1.00 39.34 509 THR A C 1
ATOM 3925 O O . THR A 1 509 ? 24.921 -55.316 7.514 1.00 39.34 509 THR A O 1
ATOM 3928 N N . PRO A 1 510 ? 24.881 -53.094 7.860 1.00 48.53 510 PRO A N 1
ATOM 3929 C CA . PRO A 1 510 ? 24.805 -52.663 6.464 1.00 48.53 510 PRO A CA 1
ATOM 3930 C C . PRO A 1 510 ? 26.165 -52.643 5.754 1.00 48.53 510 PRO A C 1
ATOM 3932 O O . PRO A 1 510 ? 27.219 -52.534 6.383 1.00 48.53 510 PRO A O 1
ATOM 3935 N N . ARG A 1 511 ? 26.155 -52.666 4.413 1.00 31.44 511 ARG A N 1
ATOM 3936 C CA . ARG A 1 511 ? 27.385 -52.593 3.613 1.00 31.44 511 ARG A CA 1
ATOM 3937 C C . ARG A 1 511 ? 27.294 -51.596 2.455 1.00 31.44 511 ARG A C 1
ATOM 3939 O O . ARG A 1 511 ? 26.522 -51.766 1.519 1.00 31.44 511 ARG A O 1
ATOM 3946 N N . ARG A 1 512 ? 28.180 -50.595 2.531 1.00 38.47 512 ARG A N 1
ATOM 3947 C CA . ARG A 1 512 ? 28.726 -49.786 1.428 1.00 38.47 512 ARG A CA 1
ATOM 3948 C C . ARG A 1 512 ? 29.078 -50.644 0.206 1.00 38.47 512 ARG A C 1
ATOM 3950 O O . ARG A 1 512 ? 29.711 -51.691 0.358 1.00 38.47 512 ARG A O 1
ATOM 3957 N N . ARG A 1 513 ? 28.875 -50.091 -0.993 1.00 33.06 513 ARG A N 1
ATOM 3958 C CA . ARG A 1 513 ? 29.783 -50.307 -2.128 1.00 33.06 513 ARG A CA 1
ATOM 3959 C C . ARG A 1 513 ? 29.680 -49.152 -3.129 1.00 33.06 513 ARG A C 1
ATOM 3961 O O . ARG A 1 513 ? 28.602 -48.870 -3.631 1.00 33.06 513 ARG A O 1
ATOM 3968 N N . GLY A 1 514 ? 30.807 -48.495 -3.384 1.00 30.14 514 GLY A N 1
ATOM 3969 C CA . GLY A 1 514 ? 31.053 -47.762 -4.622 1.00 30.14 514 GLY A CA 1
ATOM 3970 C C . GLY A 1 514 ? 31.940 -48.598 -5.546 1.00 30.14 514 GLY A C 1
ATOM 3971 O O . GLY A 1 514 ? 32.593 -49.524 -5.061 1.00 30.14 514 GLY A O 1
ATOM 3972 N N . LEU A 1 515 ? 31.935 -48.267 -6.842 1.00 33.75 515 LEU A N 1
ATOM 3973 C CA . LEU A 1 515 ? 33.096 -48.010 -7.718 1.00 33.75 515 LEU A CA 1
ATOM 3974 C C . LEU A 1 515 ? 32.785 -48.270 -9.209 1.00 33.75 515 LEU A C 1
ATOM 3976 O O . LEU A 1 515 ? 32.218 -49.303 -9.546 1.00 33.75 515 LEU A O 1
ATOM 3980 N N . SER A 1 516 ? 33.300 -47.341 -10.031 1.00 30.25 516 SER A N 1
ATOM 3981 C CA . SER A 1 516 ? 33.853 -47.471 -11.401 1.00 30.25 516 SER A CA 1
ATOM 3982 C C . SER A 1 516 ? 32.901 -47.794 -12.568 1.00 30.25 516 SER A C 1
ATOM 3984 O O . SER A 1 516 ? 32.183 -48.779 -12.536 1.00 30.25 516 SER A O 1
ATOM 3986 N N . SER A 1 517 ? 32.751 -46.922 -13.577 1.00 31.00 517 SER A N 1
ATOM 3987 C CA . SER A 1 517 ? 33.693 -46.457 -14.629 1.00 31.00 517 SER A CA 1
ATOM 3988 C C . SER A 1 517 ? 33.799 -47.424 -15.813 1.00 31.00 517 SER A C 1
ATOM 3990 O O . SER A 1 517 ? 34.340 -48.515 -15.661 1.00 31.00 517 SER A O 1
ATOM 3992 N N . THR A 1 518 ? 33.366 -46.971 -16.997 1.00 32.09 518 THR A N 1
ATOM 3993 C CA . THR A 1 518 ? 33.868 -47.435 -18.300 1.00 32.09 518 THR A CA 1
ATOM 3994 C C . THR A 1 518 ? 33.858 -46.296 -19.317 1.00 32.09 518 THR A C 1
ATOM 3996 O O . THR A 1 518 ? 32.833 -45.663 -19.559 1.00 32.09 518 THR A O 1
ATOM 3999 N N . ASN A 1 519 ? 35.035 -46.091 -19.906 1.00 30.98 519 ASN A N 1
ATOM 4000 C CA . ASN A 1 519 ? 35.346 -45.250 -21.054 1.00 30.98 519 ASN A CA 1
ATOM 4001 C C . ASN A 1 519 ? 34.649 -45.729 -22.336 1.00 30.98 519 ASN A C 1
ATOM 4003 O O . ASN A 1 519 ? 34.481 -46.931 -22.538 1.00 30.98 519 ASN A O 1
ATOM 4007 N N . THR A 1 520 ? 34.400 -44.815 -23.275 1.00 32.34 520 THR A N 1
ATOM 4008 C CA . THR A 1 520 ? 34.557 -45.104 -24.710 1.00 32.34 520 THR A CA 1
ATOM 4009 C C . THR A 1 520 ? 34.820 -43.814 -25.483 1.00 32.34 520 THR A C 1
ATOM 4011 O O . THR A 1 520 ? 34.054 -42.859 -25.449 1.00 32.34 520 THR A O 1
ATOM 4014 N N . SER A 1 521 ? 35.976 -43.807 -26.134 1.00 32.69 521 SER A N 1
ATOM 4015 C CA . SER A 1 521 ? 36.513 -42.834 -27.079 1.00 32.69 521 SER A CA 1
ATOM 4016 C C . SER A 1 521 ? 35.984 -43.084 -28.492 1.00 32.69 521 SER A C 1
ATOM 4018 O O . SER A 1 521 ? 35.998 -44.248 -28.893 1.00 32.69 521 SER A O 1
ATOM 4020 N N . THR A 1 522 ? 35.680 -42.049 -29.290 1.00 30.84 522 THR A N 1
ATOM 4021 C CA . THR A 1 522 ? 36.100 -41.980 -30.713 1.00 30.84 522 THR A CA 1
ATOM 4022 C C . THR A 1 522 ? 35.872 -40.601 -31.368 1.00 30.84 522 THR A C 1
ATOM 4024 O O . THR A 1 522 ? 34.769 -40.070 -31.342 1.00 30.84 522 THR A O 1
ATOM 4027 N N . SER A 1 523 ? 36.954 -40.104 -31.988 1.00 33.16 523 SER A N 1
ATOM 4028 C CA . SER A 1 523 ? 37.072 -39.333 -33.248 1.00 33.16 523 SER A CA 1
ATOM 4029 C C . SER A 1 523 ? 36.474 -37.918 -33.427 1.00 33.16 523 SER A C 1
ATOM 4031 O O . SER A 1 523 ? 35.281 -37.744 -33.649 1.00 33.16 523 SER A O 1
ATOM 4033 N N . GLU A 1 524 ? 37.398 -36.947 -33.500 1.00 32.34 524 GLU A N 1
ATOM 4034 C CA . GLU A 1 524 ? 37.473 -35.789 -34.429 1.00 32.34 524 GLU A CA 1
ATOM 4035 C C . GLU A 1 524 ? 37.330 -36.210 -35.930 1.00 32.34 524 GLU A C 1
ATOM 4037 O O . GLU A 1 524 ? 37.452 -37.417 -36.169 1.00 32.34 524 GLU A O 1
ATOM 4042 N N . PRO A 1 525 ? 37.169 -35.324 -36.966 1.00 49.94 525 PRO A N 1
ATOM 4043 C CA . PRO A 1 525 ? 37.778 -33.979 -37.045 1.00 49.94 525 PRO A CA 1
ATOM 4044 C C . PRO A 1 525 ? 37.116 -32.866 -37.923 1.00 49.94 525 PRO A C 1
ATOM 4046 O O . PRO A 1 525 ? 36.136 -33.073 -38.626 1.00 49.94 525 PRO A O 1
ATOM 4049 N N . VAL A 1 526 ? 37.777 -31.692 -37.893 1.00 34.34 526 VAL A N 1
ATOM 4050 C CA . VAL A 1 526 ? 37.823 -30.540 -38.838 1.00 34.34 526 VAL A CA 1
ATOM 4051 C C . VAL A 1 526 ? 36.541 -29.736 -39.136 1.00 34.34 526 VAL A C 1
ATOM 4053 O O . VAL A 1 526 ? 35.597 -30.226 -39.742 1.00 34.34 526 VAL A O 1
ATOM 4056 N N . GLY A 1 527 ? 36.599 -28.420 -38.877 1.00 30.06 527 GLY A N 1
ATOM 4057 C CA . GLY A 1 527 ? 35.687 -27.441 -39.482 1.00 30.06 527 GLY A CA 1
ATOM 4058 C C . GLY A 1 527 ? 35.844 -26.010 -38.958 1.00 30.06 527 GLY A C 1
ATOM 4059 O O . GLY A 1 527 ? 35.117 -25.593 -38.065 1.00 30.06 527 GLY A O 1
ATOM 4060 N N . SER A 1 528 ? 36.789 -25.256 -39.524 1.00 35.69 528 SER A N 1
ATOM 4061 C CA . SER A 1 528 ? 36.976 -23.810 -39.326 1.00 35.69 528 SER A CA 1
ATOM 4062 C C . SER A 1 528 ? 35.876 -22.972 -39.995 1.00 35.69 528 SER A C 1
ATOM 4064 O O . SER A 1 528 ? 35.626 -23.165 -41.180 1.00 35.69 528 SER A O 1
ATOM 4066 N N . ALA A 1 529 ? 35.322 -21.979 -39.287 1.00 32.41 529 ALA A N 1
ATOM 4067 C CA . ALA A 1 529 ? 34.819 -20.692 -39.814 1.00 32.41 529 ALA A CA 1
ATOM 4068 C C . ALA A 1 529 ? 34.471 -19.774 -38.616 1.00 32.41 529 ALA A C 1
ATOM 4070 O O . ALA A 1 529 ? 33.572 -20.068 -37.840 1.00 32.41 529 ALA A O 1
ATOM 4071 N N . ALA A 1 530 ? 35.332 -18.814 -38.269 1.00 31.50 530 ALA A N 1
ATOM 4072 C CA . ALA A 1 530 ? 35.213 -17.398 -38.645 1.00 31.50 530 ALA A CA 1
ATOM 4073 C C . ALA A 1 530 ? 33.974 -16.692 -38.047 1.00 31.50 530 ALA A C 1
ATOM 4075 O O . ALA A 1 530 ? 32.940 -16.563 -38.696 1.00 31.50 530 ALA A O 1
ATOM 4076 N N . ALA A 1 531 ? 34.117 -16.187 -36.815 1.00 34.44 531 ALA A N 1
ATOM 4077 C CA . ALA A 1 531 ? 33.227 -15.181 -36.238 1.00 34.44 531 ALA A CA 1
ATOM 4078 C C . ALA A 1 531 ? 33.813 -13.778 -36.465 1.00 34.44 531 ALA A C 1
ATOM 4080 O O . ALA A 1 531 ? 35.000 -13.527 -36.251 1.00 34.44 531 ALA A O 1
ATOM 4081 N N . VAL A 1 532 ? 32.947 -12.895 -36.948 1.00 34.00 532 VAL A N 1
ATOM 4082 C CA . VAL A 1 532 ? 33.210 -11.555 -37.466 1.00 34.00 532 VAL A CA 1
ATOM 4083 C C . VAL A 1 532 ? 33.170 -10.509 -36.339 1.00 34.00 532 VAL A C 1
ATOM 4085 O O . VAL A 1 532 ? 32.212 -10.442 -35.582 1.00 34.00 532 VAL A O 1
ATOM 4088 N N . LEU A 1 533 ? 34.259 -9.735 -36.270 1.00 36.38 533 LEU A N 1
ATOM 4089 C CA . LEU A 1 533 ? 34.455 -8.312 -35.927 1.00 36.38 533 LEU A CA 1
ATOM 4090 C C . LEU A 1 533 ? 33.579 -7.597 -34.868 1.00 36.38 533 LEU A C 1
ATOM 4092 O O . LEU A 1 533 ? 32.363 -7.485 -34.972 1.00 36.38 533 LEU A O 1
ATOM 4096 N N . SER A 1 534 ? 34.268 -6.897 -33.957 1.00 32.44 534 SER A N 1
ATOM 4097 C CA . SER A 1 534 ? 33.836 -5.613 -33.375 1.00 32.44 534 SER A CA 1
ATOM 4098 C C . SER A 1 534 ? 35.055 -4.702 -33.115 1.00 32.44 534 SER A C 1
ATOM 4100 O O . SER A 1 534 ? 36.166 -5.219 -32.967 1.00 32.44 534 SER A O 1
ATOM 4102 N N . PRO A 1 535 ? 34.891 -3.362 -33.143 1.00 46.19 535 PRO A N 1
ATOM 4103 C CA . PRO A 1 535 ? 35.912 -2.454 -33.673 1.00 46.19 535 PRO A CA 1
ATOM 4104 C C . PRO A 1 535 ? 36.786 -1.759 -32.616 1.00 46.19 535 PRO A C 1
ATOM 4106 O O . PRO A 1 535 ? 36.377 -1.507 -31.483 1.00 46.19 535 PRO A O 1
ATOM 4109 N N . GLN A 1 536 ? 38.004 -1.403 -33.039 1.00 35.94 536 GLN A N 1
ATOM 4110 C CA . GLN A 1 536 ? 38.950 -0.562 -32.306 1.00 35.94 536 GLN A CA 1
ATOM 4111 C C . GLN A 1 536 ? 38.628 0.930 -32.470 1.00 35.94 536 GLN A C 1
ATOM 4113 O O . GLN A 1 536 ? 38.330 1.403 -33.564 1.00 35.94 536 GLN A O 1
ATOM 4118 N N . ARG A 1 537 ? 38.766 1.670 -31.366 1.00 36.78 537 ARG A N 1
ATOM 4119 C CA . ARG A 1 537 ? 38.820 3.135 -31.306 1.00 36.78 537 ARG A CA 1
ATOM 4120 C C . ARG A 1 537 ? 40.191 3.631 -31.771 1.00 36.78 537 ARG A C 1
ATOM 4122 O O . ARG A 1 537 ? 41.203 3.175 -31.244 1.00 36.78 537 ARG A O 1
ATOM 4129 N N . THR A 1 538 ? 40.223 4.633 -32.646 1.00 40.22 538 THR A N 1
ATOM 4130 C CA . THR A 1 538 ? 41.433 5.415 -32.942 1.00 40.22 538 THR A CA 1
ATOM 4131 C C . THR A 1 538 ? 41.296 6.858 -32.478 1.00 40.22 538 THR A C 1
ATOM 4133 O O . THR A 1 538 ? 40.261 7.500 -32.647 1.00 40.22 538 THR A O 1
ATOM 4136 N N . ALA A 1 539 ? 42.377 7.323 -31.856 1.00 38.94 539 ALA A N 1
ATOM 4137 C CA . ALA A 1 539 ? 42.600 8.665 -31.349 1.00 38.94 539 ALA A CA 1
ATOM 4138 C C . ALA A 1 539 ? 42.984 9.658 -32.465 1.00 38.94 539 ALA A C 1
ATOM 4140 O O . ALA A 1 539 ? 43.464 9.266 -33.527 1.00 38.94 539 ALA A O 1
ATOM 4141 N N . ALA A 1 540 ? 42.772 10.944 -32.177 1.00 43.22 540 ALA A N 1
ATOM 4142 C CA . ALA A 1 540 ? 43.040 12.104 -33.028 1.00 43.22 540 ALA A CA 1
ATOM 4143 C C . ALA A 1 540 ? 44.540 12.356 -33.306 1.00 43.22 540 ALA A C 1
ATOM 4145 O O . ALA A 1 540 ? 45.371 12.018 -32.458 1.00 43.22 540 ALA A O 1
ATOM 4146 N N . PRO A 1 541 ? 44.900 13.037 -34.416 1.00 54.88 541 PRO A N 1
ATOM 4147 C CA . PRO A 1 541 ? 46.247 13.550 -34.624 1.00 54.88 541 PRO A CA 1
ATOM 4148 C C . PRO A 1 541 ? 46.379 15.049 -34.300 1.00 54.88 541 PRO A C 1
ATOM 4150 O O . PRO A 1 541 ? 45.475 15.858 -34.509 1.00 54.88 541 PRO A O 1
ATOM 4153 N N . LEU A 1 542 ? 47.569 15.388 -33.805 1.00 42.28 542 LEU A N 1
ATOM 4154 C CA . LEU A 1 542 ? 48.077 16.720 -33.499 1.00 42.28 542 LEU A CA 1
ATOM 4155 C C . LEU A 1 542 ? 48.955 17.252 -34.655 1.00 42.28 542 LEU A C 1
ATOM 4157 O O . LEU A 1 542 ? 49.852 16.553 -35.113 1.00 42.28 542 LEU A O 1
ATOM 4161 N N . TYR A 1 543 ? 48.738 18.536 -34.967 1.00 37.84 543 TYR A N 1
ATOM 4162 C CA . TYR A 1 543 ? 49.686 19.594 -35.376 1.00 37.84 543 TYR A CA 1
ATOM 4163 C C . TYR A 1 543 ? 50.262 19.763 -36.807 1.00 37.84 543 TYR A C 1
ATOM 4165 O O . TYR A 1 543 ? 50.907 18.887 -37.368 1.00 37.84 543 TYR A O 1
ATOM 4173 N N . ALA A 1 544 ? 50.174 21.051 -37.205 1.00 33.69 544 ALA A N 1
ATOM 4174 C CA . ALA A 1 544 ? 51.159 21.933 -37.867 1.00 33.69 544 ALA A CA 1
ATOM 4175 C C . ALA A 1 544 ? 51.147 22.119 -39.407 1.00 33.69 544 ALA A C 1
ATOM 4177 O O . ALA A 1 544 ? 51.781 21.373 -40.143 1.00 33.69 544 ALA A O 1
ATOM 4178 N N . ASP A 1 545 ? 50.431 23.174 -39.838 1.00 38.19 545 ASP A N 1
ATOM 4179 C CA . ASP A 1 545 ? 50.868 24.410 -40.555 1.00 38.19 545 ASP A CA 1
ATOM 4180 C C . ASP A 1 545 ? 52.182 24.394 -41.386 1.00 38.19 545 ASP A C 1
ATOM 4182 O O . ASP A 1 545 ? 53.174 23.824 -40.921 1.00 38.19 545 ASP A O 1
ATOM 4186 N N . PRO A 1 546 ? 52.286 25.122 -42.536 1.00 56.09 546 PRO A N 1
ATOM 4187 C CA . PRO A 1 546 ? 52.400 26.595 -42.458 1.00 56.09 546 PRO A CA 1
ATOM 4188 C C . PRO A 1 546 ? 51.918 27.467 -43.662 1.00 56.09 546 PRO A C 1
ATOM 4190 O O . PRO A 1 546 ? 51.846 27.017 -44.804 1.00 56.09 546 PRO A O 1
ATOM 4193 N N . CYS A 1 547 ? 51.830 28.785 -43.375 1.00 32.50 547 CYS A N 1
ATOM 4194 C CA . CYS A 1 547 ? 52.044 29.983 -44.235 1.00 32.50 547 CYS A CA 1
ATOM 4195 C C . CYS A 1 547 ? 50.851 30.553 -45.051 1.00 32.50 547 CYS A C 1
ATOM 4197 O O . CYS A 1 547 ? 50.158 29.815 -45.727 1.00 32.50 547 CYS A O 1
ATOM 4199 N N . ARG A 1 548 ? 50.623 31.876 -45.206 1.00 37.06 548 ARG A N 1
ATOM 4200 C CA . ARG A 1 548 ? 51.110 33.144 -44.599 1.00 37.06 548 ARG A CA 1
ATOM 4201 C C . ARG A 1 548 ? 50.348 34.319 -45.284 1.00 37.06 548 ARG A C 1
ATOM 4203 O O . ARG A 1 548 ? 50.138 34.247 -46.487 1.00 37.06 548 ARG A O 1
ATOM 4210 N N . GLN A 1 549 ? 50.145 35.435 -44.558 1.00 34.59 549 GLN A N 1
ATOM 4211 C CA . GLN A 1 549 ? 49.823 36.820 -45.022 1.00 34.59 549 GLN A CA 1
ATOM 4212 C C . GLN A 1 549 ? 48.344 37.083 -45.423 1.00 34.59 549 GLN A C 1
ATOM 4214 O O . GLN A 1 549 ? 47.750 36.263 -46.097 1.00 34.59 549 GLN A O 1
ATOM 4219 N N . HIS A 1 550 ? 47.636 38.162 -45.047 1.00 34.12 550 HIS A N 1
ATOM 4220 C CA . HIS A 1 550 ? 47.998 39.562 -44.745 1.00 34.12 550 HIS A CA 1
ATOM 4221 C C . HIS A 1 550 ? 47.033 40.267 -43.743 1.00 34.12 550 HIS A C 1
ATOM 4223 O O . HIS A 1 550 ? 45.910 39.834 -43.523 1.00 34.12 550 HIS A O 1
ATOM 4229 N N . ALA A 1 551 ? 47.533 41.373 -43.171 1.00 37.25 551 ALA A N 1
ATOM 4230 C CA . ALA A 1 551 ? 46.986 42.340 -42.201 1.00 37.25 551 ALA A CA 1
ATOM 4231 C C . ALA A 1 551 ? 45.549 42.882 -42.410 1.00 37.25 551 ALA A C 1
ATOM 4233 O O . ALA A 1 551 ? 45.165 43.154 -43.541 1.00 37.25 551 ALA A O 1
ATOM 4234 N N . ALA A 1 552 ? 44.853 43.246 -41.316 1.00 33.34 552 ALA A N 1
ATOM 4235 C CA . ALA A 1 552 ? 44.725 44.647 -40.859 1.00 33.34 552 ALA A CA 1
ATOM 4236 C C . ALA A 1 552 ? 43.806 44.825 -39.620 1.00 33.34 552 ALA A C 1
ATOM 4238 O O . ALA A 1 552 ? 42.704 44.300 -39.573 1.00 33.34 552 ALA A O 1
ATOM 4239 N N . ALA A 1 553 ? 44.316 45.627 -38.676 1.00 36.41 553 ALA A N 1
ATOM 4240 C CA . ALA A 1 553 ? 43.672 46.598 -37.774 1.00 36.41 553 ALA A CA 1
ATOM 4241 C C . ALA A 1 553 ? 42.416 46.255 -36.921 1.00 36.41 553 ALA A C 1
ATOM 4243 O O . ALA A 1 553 ? 41.345 45.914 -37.402 1.00 36.41 553 ALA A O 1
ATOM 4244 N N . THR A 1 554 ? 42.602 46.514 -35.621 1.00 40.34 554 THR A N 1
ATOM 4245 C CA . THR A 1 554 ? 41.708 46.608 -34.443 1.00 40.34 554 THR A CA 1
ATOM 4246 C C . THR A 1 554 ? 40.413 47.424 -34.636 1.00 40.34 554 THR A C 1
ATOM 4248 O O . THR A 1 554 ? 40.407 48.351 -35.446 1.00 40.34 554 THR A O 1
ATOM 4251 N N . PRO A 1 555 ? 39.333 47.154 -33.857 1.00 48.66 555 PRO A N 1
ATOM 4252 C CA . PRO A 1 555 ? 39.129 47.799 -32.533 1.00 48.66 555 PRO A CA 1
ATOM 4253 C C . PRO A 1 555 ? 38.470 46.875 -31.463 1.00 48.66 555 PRO A C 1
ATOM 4255 O O . PRO A 1 555 ? 37.785 45.917 -31.787 1.00 48.66 555 PRO A O 1
ATOM 4258 N N . ALA A 1 556 ? 38.870 46.949 -30.188 1.00 35.16 556 ALA A N 1
ATOM 4259 C CA . ALA A 1 556 ? 38.260 47.701 -29.072 1.00 35.16 556 ALA A CA 1
ATOM 4260 C C . ALA A 1 556 ? 36.966 47.103 -28.440 1.00 35.16 556 ALA A C 1
ATOM 4262 O O . ALA A 1 556 ? 35.905 47.112 -29.048 1.00 35.16 556 ALA A O 1
ATOM 4263 N N . THR A 1 557 ? 37.108 46.715 -27.159 1.00 35.81 557 THR A N 1
ATOM 4264 C CA . THR A 1 557 ? 36.170 46.873 -26.015 1.00 35.81 557 THR A CA 1
ATOM 4265 C C . THR A 1 557 ? 34.812 46.142 -25.995 1.00 35.81 557 THR A C 1
ATOM 4267 O O . THR A 1 557 ? 33.902 46.512 -26.722 1.00 35.81 557 THR A O 1
ATOM 4270 N N . GLN A 1 558 ? 34.601 45.241 -25.020 1.00 35.03 558 GLN A N 1
ATOM 4271 C CA . GLN A 1 558 ? 33.812 45.484 -23.786 1.00 35.03 558 GLN A CA 1
ATOM 4272 C C . GLN A 1 558 ? 33.607 44.195 -22.963 1.00 35.03 558 GLN A C 1
ATOM 4274 O O . GLN A 1 558 ? 33.229 43.150 -23.483 1.00 35.03 558 GLN A O 1
ATOM 4279 N N . GLU A 1 559 ? 33.875 44.313 -21.660 1.00 40.94 559 GLU A N 1
ATOM 4280 C CA . GLU A 1 559 ? 33.639 43.332 -20.596 1.00 40.94 559 GLU A CA 1
ATOM 4281 C C . GLU A 1 559 ? 32.154 43.212 -20.210 1.00 40.94 559 GLU A C 1
ATOM 4283 O O . GLU A 1 559 ? 31.413 44.195 -20.255 1.00 40.94 559 GLU A O 1
ATOM 4288 N N . ALA A 1 560 ? 31.766 42.043 -19.686 1.00 36.72 560 ALA A N 1
ATOM 4289 C CA . ALA A 1 560 ? 30.666 41.875 -18.728 1.00 36.72 560 ALA A CA 1
ATOM 4290 C C . ALA A 1 560 ? 30.925 40.646 -17.810 1.00 36.72 560 ALA A C 1
ATOM 4292 O O . ALA A 1 560 ? 31.671 39.752 -18.211 1.00 36.72 560 ALA A O 1
ATOM 4293 N N . PRO A 1 561 ? 30.375 40.600 -16.572 1.00 52.69 561 PRO A N 1
ATOM 4294 C CA . PRO A 1 561 ? 31.120 40.125 -15.398 1.00 52.69 561 PRO A CA 1
ATOM 4295 C C . PRO A 1 561 ? 30.612 38.824 -14.732 1.00 52.69 561 PRO A C 1
ATOM 4297 O O . PRO A 1 561 ? 29.533 38.314 -15.021 1.00 52.69 561 PRO A O 1
ATOM 4300 N N . ALA A 1 562 ? 31.423 38.328 -13.787 1.00 45.12 562 ALA A N 1
ATOM 4301 C CA . ALA A 1 562 ? 31.257 37.117 -12.971 1.00 45.12 562 ALA A CA 1
ATOM 4302 C C . ALA A 1 562 ? 30.180 37.200 -11.856 1.00 45.12 562 ALA A C 1
ATOM 4304 O O . ALA A 1 562 ? 29.869 38.301 -11.388 1.00 45.12 562 ALA A O 1
ATOM 4305 N N . PRO A 1 563 ? 29.673 36.057 -11.333 1.00 49.38 563 PRO A N 1
ATOM 4306 C CA . PRO A 1 563 ? 28.816 36.025 -10.149 1.00 49.38 563 PRO A CA 1
ATOM 4307 C C . PRO A 1 563 ? 29.580 35.752 -8.837 1.00 49.38 563 PRO A C 1
ATOM 4309 O O . PRO A 1 563 ? 30.598 35.066 -8.797 1.00 49.38 563 PRO A O 1
ATOM 4312 N N . LYS A 1 564 ? 29.033 36.329 -7.759 1.00 42.38 564 LYS A N 1
ATOM 4313 C CA . LYS A 1 564 ? 29.556 36.427 -6.387 1.00 42.38 564 LYS A CA 1
ATOM 4314 C C . LYS A 1 564 ? 29.317 35.172 -5.538 1.00 42.38 564 LYS A C 1
ATOM 4316 O O . LYS A 1 564 ? 28.230 34.600 -5.553 1.00 42.38 564 LYS A O 1
ATOM 4321 N N . GLU A 1 565 ? 30.307 34.862 -4.706 1.00 44.44 565 GLU A N 1
ATOM 4322 C CA . GLU A 1 565 ? 30.275 33.904 -3.595 1.00 44.44 565 GLU A CA 1
ATOM 4323 C C . GLU A 1 565 ? 29.418 34.395 -2.407 1.00 44.44 565 GLU A C 1
ATOM 4325 O O . GLU A 1 565 ? 29.271 35.600 -2.172 1.00 44.44 565 GLU A O 1
ATOM 4330 N N . ARG A 1 566 ? 28.881 33.450 -1.619 1.00 34.81 566 ARG A N 1
ATOM 4331 C CA . ARG A 1 566 ? 28.233 33.689 -0.315 1.00 34.81 566 ARG A CA 1
ATOM 4332 C C . ARG A 1 566 ? 28.869 32.827 0.792 1.00 34.81 566 ARG A C 1
ATOM 4334 O O . ARG A 1 566 ? 29.375 31.753 0.481 1.00 34.81 566 ARG A O 1
ATOM 4341 N N . PRO A 1 567 ? 28.841 33.280 2.064 1.00 52.34 567 PRO A N 1
ATOM 4342 C CA . PRO A 1 567 ? 29.892 32.968 3.029 1.00 52.34 567 PRO A CA 1
ATOM 4343 C C . PRO A 1 567 ? 29.515 31.966 4.134 1.00 52.34 567 PRO A C 1
ATOM 4345 O O . PRO A 1 567 ? 28.347 31.698 4.417 1.00 52.34 567 PRO A O 1
ATOM 4348 N N . HIS A 1 568 ? 30.578 31.483 4.782 1.00 41.78 568 HIS A N 1
ATOM 4349 C CA . HIS A 1 568 ? 30.640 30.678 6.002 1.00 41.78 568 HIS A CA 1
ATOM 4350 C C . HIS A 1 568 ? 29.988 31.335 7.227 1.00 41.78 568 HIS A C 1
ATOM 4352 O O . HIS A 1 568 ? 30.068 32.548 7.404 1.00 41.78 568 HIS A O 1
ATOM 4358 N N . ASN A 1 569 ? 29.441 30.502 8.122 1.00 36.22 569 ASN A N 1
ATOM 4359 C CA . ASN A 1 569 ? 28.893 30.921 9.410 1.00 36.22 569 ASN A CA 1
ATOM 4360 C C . ASN A 1 569 ? 29.657 30.298 10.593 1.00 36.22 569 ASN A C 1
ATOM 4362 O O . ASN A 1 569 ? 30.096 29.149 10.540 1.00 36.22 569 ASN A O 1
ATOM 4366 N N . HIS A 1 570 ? 29.838 31.115 11.631 1.00 39.34 570 HIS A N 1
ATOM 4367 C CA . HIS A 1 570 ? 30.773 30.960 12.744 1.00 39.34 570 HIS A CA 1
ATOM 4368 C C . HIS A 1 570 ? 30.310 30.058 13.901 1.00 39.34 570 HIS A C 1
ATOM 4370 O O . HIS A 1 570 ? 29.130 29.935 14.215 1.00 39.34 570 HIS A O 1
ATOM 4376 N N . HIS A 1 571 ? 31.322 29.512 14.584 1.00 35.31 571 HIS A N 1
ATOM 4377 C CA . HIS A 1 571 ? 31.307 28.944 15.931 1.00 35.31 571 HIS A CA 1
ATOM 4378 C C . HIS A 1 571 ? 31.083 30.002 17.024 1.00 35.31 571 HIS A C 1
ATOM 4380 O O . HIS A 1 571 ? 31.738 31.039 17.014 1.00 35.31 571 HIS A O 1
ATOM 4386 N N . HIS A 1 572 ? 30.323 29.645 18.062 1.00 35.22 572 HIS A N 1
ATOM 4387 C CA . HIS A 1 572 ? 30.607 30.052 19.441 1.00 35.22 572 HIS A CA 1
ATOM 4388 C C . HIS A 1 572 ? 30.187 28.940 20.409 1.00 35.22 572 HIS A C 1
ATOM 4390 O O . HIS A 1 572 ? 29.077 28.419 20.332 1.00 35.22 572 HIS A O 1
ATOM 4396 N N . GLY A 1 573 ? 31.103 28.567 21.304 1.00 34.03 573 GLY A N 1
ATOM 4397 C CA . GLY A 1 573 ? 30.848 27.637 22.399 1.00 34.03 573 GLY A CA 1
ATOM 4398 C C . GLY A 1 573 ? 30.351 28.331 23.666 1.00 34.03 573 GLY A C 1
ATOM 4399 O O . GLY A 1 573 ? 30.467 29.546 23.805 1.00 34.03 573 GLY A O 1
ATOM 4400 N N . SER A 1 574 ? 29.879 27.524 24.617 1.00 31.50 574 SER A N 1
ATOM 4401 C CA . SER A 1 574 ? 29.818 27.877 26.036 1.00 31.50 574 SER A CA 1
ATOM 4402 C C . SER A 1 574 ? 29.925 26.628 26.911 1.00 31.50 574 SER A C 1
ATOM 4404 O O . SER A 1 574 ? 29.442 25.552 26.567 1.00 31.50 574 SER A O 1
ATOM 4406 N N . LYS A 1 575 ? 30.648 26.804 28.019 1.00 38.78 575 LYS A N 1
ATOM 4407 C CA . LYS A 1 575 ? 31.085 25.811 29.005 1.00 38.78 575 LYS A CA 1
ATOM 4408 C C . LYS A 1 575 ? 30.078 25.646 30.156 1.00 38.78 575 LYS A C 1
ATOM 4410 O O . LYS A 1 575 ? 29.341 26.573 30.463 1.00 38.78 575 LYS A O 1
ATOM 4415 N N . ALA A 1 576 ? 30.294 24.538 30.876 1.00 34.66 576 ALA A N 1
ATOM 4416 C CA . ALA A 1 576 ? 30.107 24.305 32.316 1.00 34.66 576 ALA A CA 1
ATOM 4417 C C . ALA A 1 576 ? 28.751 23.762 32.804 1.00 34.66 576 ALA A C 1
ATOM 4419 O O . ALA A 1 576 ? 27.765 24.479 32.868 1.00 34.66 576 ALA A O 1
ATOM 4420 N N . ALA A 1 577 ? 28.760 22.519 33.301 1.00 31.47 577 ALA A N 1
ATOM 4421 C CA . ALA A 1 577 ? 28.806 22.247 34.744 1.00 31.47 577 ALA A CA 1
ATOM 4422 C C . ALA A 1 577 ? 29.106 20.758 34.994 1.00 31.47 577 ALA A C 1
ATOM 4424 O O . ALA A 1 577 ? 28.492 19.876 34.400 1.00 31.47 577 ALA A O 1
ATOM 4425 N N . ALA A 1 578 ? 30.077 20.500 35.868 1.00 35.56 578 ALA A N 1
ATOM 4426 C CA . ALA A 1 578 ? 30.402 19.186 36.399 1.00 35.56 578 ALA A CA 1
ATOM 4427 C C . ALA A 1 578 ? 29.611 18.956 37.694 1.00 35.56 578 ALA A C 1
ATOM 4429 O O . ALA A 1 578 ? 29.577 19.838 38.550 1.00 35.56 578 ALA A O 1
ATOM 4430 N N . ALA A 1 579 ? 29.040 17.765 37.856 1.00 31.08 579 ALA A N 1
ATOM 4431 C CA . ALA A 1 579 ? 28.694 17.217 39.160 1.00 31.08 579 ALA A CA 1
ATOM 4432 C C . ALA A 1 579 ? 28.924 15.702 39.138 1.00 31.08 579 ALA A C 1
ATOM 4434 O O . ALA A 1 579 ? 28.358 14.962 38.337 1.00 31.08 579 ALA A O 1
ATOM 4435 N N . THR A 1 580 ? 29.837 15.300 40.006 1.00 37.69 580 THR A N 1
ATOM 4436 C CA . THR A 1 580 ? 30.328 13.963 40.306 1.00 37.69 580 THR A CA 1
ATOM 4437 C C . THR A 1 580 ? 29.251 13.146 41.025 1.00 37.69 580 THR A C 1
ATOM 4439 O O . THR A 1 580 ? 28.676 13.634 41.995 1.00 37.69 580 THR A O 1
ATOM 4442 N N . TYR A 1 581 ? 29.026 11.895 40.618 1.00 30.81 581 TYR A N 1
ATOM 4443 C CA . TYR A 1 581 ? 28.484 10.863 41.508 1.00 30.81 581 TYR A CA 1
ATOM 4444 C C . TYR A 1 581 ? 29.047 9.495 41.105 1.00 30.81 581 TYR A C 1
ATOM 4446 O O . TYR A 1 581 ? 28.776 8.980 40.021 1.00 30.81 581 TYR A O 1
ATOM 4454 N N . GLU A 1 582 ? 29.894 8.949 41.973 1.00 35.44 582 GLU A N 1
ATOM 4455 C CA . GLU A 1 582 ? 30.345 7.561 41.953 1.00 35.44 582 GLU A CA 1
ATOM 4456 C C . GLU A 1 582 ? 29.217 6.652 42.458 1.00 35.44 582 GLU A C 1
ATOM 4458 O O . GLU A 1 582 ? 28.504 7.016 43.393 1.00 35.44 582 GLU A O 1
ATOM 4463 N N . GLY A 1 583 ? 29.094 5.440 41.906 1.00 32.06 583 GLY A N 1
ATOM 4464 C CA . GLY A 1 583 ? 28.384 4.368 42.604 1.00 32.06 583 GLY A CA 1
ATOM 4465 C C . GLY A 1 583 ? 27.658 3.346 41.735 1.00 32.06 583 GLY A C 1
ATOM 4466 O O . GLY A 1 583 ? 26.556 3.591 41.268 1.00 32.06 583 GLY A O 1
ATOM 4467 N N . GLN A 1 584 ? 28.247 2.149 41.698 1.00 31.92 584 GLN A N 1
ATOM 4468 C CA . GLN A 1 584 ? 27.613 0.834 41.536 1.00 31.92 584 GLN A CA 1
ATOM 4469 C C . GLN A 1 584 ? 27.273 0.338 40.123 1.00 31.92 584 GLN A C 1
ATOM 4471 O O . GLN A 1 584 ? 26.341 0.759 39.444 1.00 31.92 584 GLN A O 1
ATOM 4476 N N . GLY A 1 585 ? 28.047 -0.680 39.734 1.00 40.91 585 GLY A N 1
ATOM 4477 C CA . GLY A 1 585 ? 27.801 -1.523 38.581 1.00 40.91 585 GLY A CA 1
ATOM 4478 C C . GLY A 1 585 ? 26.520 -2.339 38.727 1.00 40.91 585 GLY A C 1
ATOM 4479 O O . GLY A 1 585 ? 26.321 -3.066 39.696 1.00 40.91 585 GLY A O 1
ATOM 4480 N N . GLY A 1 586 ? 25.687 -2.257 37.698 1.00 31.64 586 GLY A N 1
ATOM 4481 C CA . GLY A 1 586 ? 24.611 -3.191 37.416 1.00 31.64 586 GLY A CA 1
ATOM 4482 C C . GLY A 1 586 ? 24.659 -3.501 35.927 1.00 31.64 586 GLY A C 1
ATOM 4483 O O . GLY A 1 586 ? 24.469 -2.611 35.098 1.00 31.64 586 GLY A O 1
ATOM 4484 N N . GLY A 1 587 ? 24.981 -4.747 35.581 1.00 41.69 587 GLY A N 1
A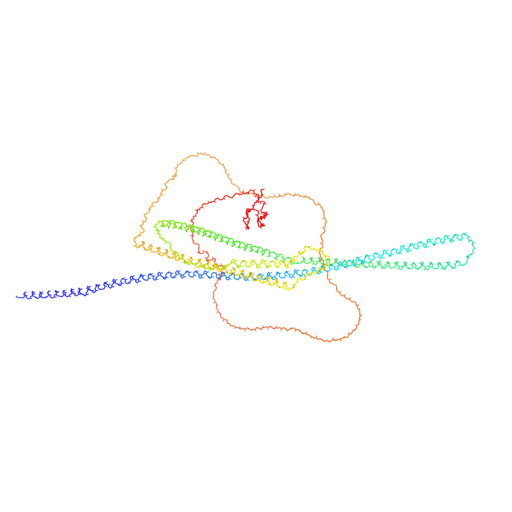TOM 4485 C CA . GLY A 1 587 ? 25.017 -5.211 34.199 1.00 41.69 587 GLY A CA 1
ATOM 4486 C C . GLY A 1 587 ? 23.666 -4.995 33.517 1.00 41.69 587 GLY A C 1
ATOM 4487 O O . GLY A 1 587 ? 22.652 -5.554 33.935 1.00 41.69 587 GLY A O 1
ATOM 4488 N N . ARG A 1 588 ? 23.652 -4.185 32.453 1.00 35.19 588 ARG A N 1
ATOM 4489 C CA . ARG A 1 588 ? 22.496 -4.034 31.565 1.00 35.19 588 ARG A CA 1
ATOM 4490 C C . ARG A 1 588 ? 22.290 -5.340 30.797 1.00 35.19 588 ARG A C 1
ATOM 4492 O O . ARG A 1 588 ? 22.996 -5.606 29.828 1.00 35.19 588 ARG A O 1
ATOM 4499 N N . LYS A 1 589 ? 21.304 -6.137 31.214 1.00 49.75 589 LYS A N 1
ATOM 4500 C CA . LYS A 1 589 ? 20.696 -7.155 30.350 1.00 49.75 589 LYS A CA 1
ATOM 4501 C C . LYS A 1 589 ? 20.025 -6.442 29.171 1.00 49.75 589 LYS A C 1
ATOM 4503 O O . LYS A 1 589 ? 19.322 -5.449 29.361 1.00 49.75 589 LYS A O 1
ATOM 4508 N N . THR A 1 590 ? 20.273 -6.917 27.956 1.00 62.84 590 THR A N 1
ATOM 4509 C CA . THR A 1 590 ? 19.647 -6.396 26.736 1.00 62.84 590 THR A CA 1
ATOM 4510 C C . THR A 1 590 ? 18.161 -6.765 26.701 1.00 62.84 590 THR A C 1
ATOM 4512 O O . THR A 1 590 ? 17.748 -7.776 27.265 1.00 62.84 590 THR A O 1
ATOM 4515 N N . TYR A 1 591 ? 17.346 -5.949 26.030 1.00 45.94 591 TYR A N 1
ATOM 4516 C CA . TYR A 1 591 ? 15.883 -6.094 25.933 1.00 45.94 591 TYR A CA 1
ATOM 4517 C C . TYR A 1 591 ? 15.436 -7.507 25.485 1.00 45.94 591 TYR A C 1
ATOM 4519 O O . TYR A 1 591 ? 14.449 -8.044 25.983 1.00 45.94 591 TYR A O 1
ATOM 4527 N N . ASN A 1 592 ? 16.247 -8.182 24.661 1.00 51.28 592 ASN A N 1
ATOM 4528 C CA . ASN A 1 592 ? 16.010 -9.563 24.219 1.00 51.28 592 ASN A CA 1
ATOM 4529 C C . ASN A 1 592 ? 16.204 -10.633 25.316 1.00 51.28 592 ASN A C 1
ATOM 4531 O O . ASN A 1 592 ? 15.652 -11.727 25.212 1.00 51.28 592 ASN A O 1
ATOM 4535 N N . GLN A 1 593 ? 16.951 -10.347 26.388 1.00 47.62 593 GLN A N 1
ATOM 4536 C CA . GLN A 1 593 ? 17.111 -11.263 27.526 1.00 47.62 593 GLN A CA 1
ATOM 4537 C C . GLN A 1 593 ? 15.919 -11.223 28.492 1.00 47.62 593 GLN A C 1
ATOM 4539 O O . GLN A 1 593 ? 15.606 -12.242 29.103 1.00 47.62 593 GLN A O 1
ATOM 4544 N N . ILE A 1 594 ? 15.219 -10.087 28.589 1.00 58.38 594 ILE A N 1
ATOM 4545 C CA . ILE A 1 594 ? 14.047 -9.929 29.466 1.00 58.38 594 ILE A CA 1
ATOM 4546 C C . ILE A 1 594 ? 12.819 -10.630 28.860 1.00 58.38 594 ILE A C 1
ATOM 4548 O O . ILE A 1 594 ? 12.075 -11.295 29.582 1.00 58.38 594 ILE A O 1
ATOM 4552 N N . LEU A 1 595 ? 12.663 -10.590 27.529 1.00 51.78 595 LEU A N 1
ATOM 4553 C CA . LEU A 1 595 ? 11.570 -11.278 26.826 1.00 51.78 595 LEU A CA 1
ATOM 4554 C C . LEU A 1 595 ? 11.656 -12.814 26.941 1.00 51.78 595 LEU A C 1
ATOM 4556 O O . LEU A 1 595 ? 10.643 -13.494 27.104 1.00 51.78 595 LEU A O 1
ATOM 4560 N N . ASN A 1 596 ? 12.871 -13.372 26.922 1.00 53.19 596 ASN A N 1
ATOM 4561 C CA . ASN A 1 596 ? 13.076 -14.821 27.034 1.00 53.19 596 ASN A CA 1
ATOM 4562 C C . ASN A 1 596 ? 12.912 -15.359 28.469 1.00 53.19 596 ASN A C 1
ATOM 4564 O O . ASN A 1 596 ? 12.584 -16.534 28.646 1.00 53.19 596 ASN A O 1
ATOM 4568 N N . GLU A 1 597 ? 13.098 -14.526 29.500 1.00 47.72 597 GLU A N 1
ATOM 4569 C CA . GLU A 1 597 ? 12.886 -14.926 30.901 1.00 47.72 597 GLU A CA 1
ATOM 4570 C C . GLU A 1 597 ? 11.398 -14.892 31.312 1.00 47.72 597 GLU A C 1
ATOM 4572 O O . GLU A 1 597 ? 10.999 -15.679 32.175 1.00 47.72 597 GLU A O 1
ATOM 4577 N N . GLN A 1 598 ? 10.553 -14.072 30.667 1.00 50.28 598 GLN A N 1
ATOM 4578 C CA . GLN A 1 598 ? 9.101 -14.054 30.916 1.00 50.28 598 GLN A CA 1
ATOM 4579 C C . GLN A 1 598 ? 8.351 -15.208 30.225 1.00 50.28 598 GLN A C 1
ATOM 4581 O O . GLN A 1 598 ? 7.464 -15.802 30.838 1.00 50.28 598 GLN A O 1
ATOM 4586 N N . ASN A 1 599 ? 8.769 -15.632 29.026 1.00 48.75 599 ASN A N 1
ATOM 4587 C CA . ASN A 1 599 ? 8.139 -16.761 28.321 1.00 48.75 599 ASN A CA 1
ATOM 4588 C C . ASN A 1 599 ? 8.402 -18.141 28.955 1.00 48.75 599 ASN A C 1
ATOM 4590 O O . ASN A 1 599 ? 7.701 -19.103 28.650 1.00 48.75 599 ASN A O 1
ATOM 4594 N N . ARG A 1 600 ? 9.370 -18.262 29.875 1.00 43.84 600 ARG A N 1
ATOM 4595 C CA . ARG A 1 600 ? 9.651 -19.524 30.586 1.00 43.84 600 ARG A CA 1
ATOM 4596 C C . ARG A 1 600 ? 8.848 -19.735 31.873 1.00 43.84 600 ARG A C 1
ATOM 4598 O O . ARG A 1 600 ? 8.892 -20.839 32.406 1.00 43.84 600 ARG A O 1
ATOM 4605 N N . ARG A 1 601 ? 8.126 -18.730 32.387 1.00 43.19 601 ARG A N 1
ATOM 4606 C CA . ARG A 1 601 ? 7.426 -18.832 33.688 1.00 43.19 601 ARG A CA 1
ATOM 4607 C C . ARG A 1 601 ? 5.930 -19.167 33.613 1.00 43.19 601 ARG A C 1
ATOM 4609 O O . ARG A 1 601 ? 5.348 -19.411 34.661 1.00 43.19 601 ARG A O 1
ATOM 4616 N N . ASN A 1 602 ? 5.333 -19.261 32.422 1.00 38.75 602 ASN A N 1
ATOM 4617 C CA . ASN A 1 602 ? 3.882 -19.468 32.256 1.00 38.75 602 ASN A CA 1
ATOM 4618 C C . ASN A 1 602 ? 3.461 -20.831 31.672 1.00 38.75 602 ASN A C 1
ATOM 4620 O O . ASN A 1 602 ? 2.348 -20.963 31.173 1.00 38.75 602 ASN A O 1
ATOM 4624 N N . LEU A 1 603 ? 4.296 -21.870 31.760 1.00 41.28 603 LEU A N 1
ATOM 4625 C CA . LEU A 1 603 ? 3.894 -23.225 31.361 1.00 41.28 603 LEU A CA 1
ATOM 4626 C C . LEU A 1 603 ? 3.817 -24.154 32.578 1.00 41.28 603 LEU A C 1
ATOM 4628 O O . LEU A 1 603 ? 4.782 -24.819 32.946 1.00 41.28 603 LEU A O 1
ATOM 4632 N N . GLY A 1 604 ? 2.631 -24.169 33.191 1.00 31.81 604 GLY A N 1
ATOM 4633 C CA . GLY A 1 604 ? 2.111 -25.250 34.032 1.00 31.81 604 GLY A CA 1
ATOM 4634 C C . GLY A 1 604 ? 1.025 -26.038 33.277 1.00 31.81 604 GLY A C 1
ATOM 4635 O O . GLY A 1 604 ? 0.498 -25.544 32.283 1.00 31.81 604 GLY A O 1
ATOM 4636 N N . PRO A 1 605 ? 0.727 -27.282 33.682 1.00 37.97 605 PRO A N 1
ATOM 4637 C CA . PRO A 1 605 ? 0.455 -28.375 32.755 1.00 37.97 605 PRO A CA 1
ATOM 4638 C C . PRO A 1 605 ? -1.016 -28.452 32.342 1.00 37.97 605 PRO A C 1
ATOM 4640 O O . PRO A 1 605 ? -1.894 -28.600 33.191 1.00 37.97 605 PRO A O 1
ATOM 4643 N N . HIS A 1 606 ? -1.283 -28.451 31.033 1.00 31.89 606 HIS A N 1
ATOM 4644 C CA . HIS A 1 606 ? -2.579 -28.876 30.514 1.00 31.89 606 HIS A CA 1
ATOM 4645 C C . HIS A 1 606 ? -2.543 -30.328 30.048 1.00 31.89 606 HIS A C 1
ATOM 4647 O O . HIS A 1 606 ? -1.713 -30.765 29.255 1.00 31.89 606 HIS A O 1
ATOM 4653 N N . ASN A 1 607 ? -3.471 -31.048 30.661 1.00 28.91 607 ASN A N 1
ATOM 4654 C CA . ASN A 1 607 ? -3.719 -32.468 30.626 1.00 28.91 607 ASN A CA 1
ATOM 4655 C C . ASN A 1 607 ? -4.290 -32.887 29.261 1.00 28.91 607 ASN A C 1
ATOM 4657 O O . ASN A 1 607 ? -5.198 -32.241 28.735 1.00 28.91 607 ASN A O 1
ATOM 4661 N N . ASN A 1 608 ? -3.763 -33.984 28.724 1.00 33.59 608 ASN A N 1
ATOM 4662 C CA . ASN A 1 608 ? -4.283 -34.688 27.558 1.00 33.59 608 ASN A CA 1
ATOM 4663 C C . ASN A 1 608 ? -5.678 -35.253 27.852 1.00 33.59 608 ASN A C 1
ATOM 4665 O O . ASN A 1 608 ? -5.855 -35.919 28.867 1.00 33.59 608 ASN A O 1
ATOM 4669 N N . ASN A 1 609 ? -6.623 -35.038 26.933 1.00 29.47 609 ASN A N 1
ATOM 4670 C CA . ASN A 1 609 ? -7.630 -36.008 26.481 1.00 29.47 609 ASN A CA 1
ATOM 4671 C C . ASN A 1 609 ? -8.574 -35.310 25.489 1.00 29.47 609 ASN A C 1
ATOM 4673 O O . ASN A 1 609 ? -9.307 -34.410 25.881 1.00 29.47 609 ASN A O 1
ATOM 4677 N N . ASN A 1 610 ? -8.575 -35.717 24.216 1.00 27.28 610 ASN A N 1
ATOM 4678 C CA . ASN A 1 610 ? -9.656 -36.533 23.643 1.00 27.28 610 ASN A CA 1
ATOM 4679 C C . ASN A 1 610 ? -9.514 -36.630 22.108 1.00 27.28 610 ASN A C 1
ATOM 4681 O O . ASN A 1 610 ? -9.731 -35.671 21.369 1.00 27.28 610 ASN A O 1
ATOM 4685 N N . THR A 1 611 ? -9.158 -37.824 21.643 1.00 32.44 611 THR A N 1
ATOM 4686 C CA . THR A 1 611 ? -9.227 -38.293 20.258 1.00 32.44 611 THR A CA 1
ATOM 4687 C C . THR A 1 611 ? -10.602 -38.902 19.994 1.00 32.44 611 THR A C 1
ATOM 4689 O O . THR A 1 611 ? -10.966 -39.850 20.681 1.00 32.44 611 THR A O 1
ATOM 4692 N N . ASN A 1 612 ? -11.332 -38.402 18.988 1.00 29.73 612 ASN A N 1
ATOM 4693 C CA . ASN A 1 612 ? -12.175 -39.169 18.049 1.00 29.73 612 ASN A CA 1
ATOM 4694 C C . ASN A 1 612 ? -13.147 -38.239 17.305 1.00 29.73 612 ASN A C 1
ATOM 4696 O O . ASN A 1 612 ? -14.064 -37.713 17.927 1.00 29.73 612 ASN A O 1
ATOM 4700 N N . ASN A 1 613 ? -13.042 -38.141 15.973 1.00 29.58 613 ASN A N 1
ATOM 4701 C CA . ASN A 1 613 ? -14.155 -38.572 15.120 1.00 29.58 613 ASN A CA 1
ATOM 4702 C C . ASN A 1 613 ? -13.762 -38.775 13.647 1.00 29.58 613 ASN A C 1
ATOM 4704 O O . ASN A 1 613 ? -12.802 -38.208 13.135 1.00 29.58 613 ASN A O 1
ATOM 4708 N N . ASN A 1 614 ? -14.537 -39.645 13.008 1.00 32.56 614 ASN A N 1
ATOM 4709 C CA . ASN A 1 614 ? -14.255 -40.395 11.794 1.00 32.56 614 ASN A CA 1
ATOM 4710 C C . ASN A 1 614 ? -14.535 -39.657 10.469 1.00 32.56 614 ASN A C 1
ATOM 4712 O O . ASN A 1 614 ? -15.574 -39.039 10.287 1.00 32.56 614 ASN A O 1
ATOM 4716 N N . ASN A 1 615 ? -13.615 -39.854 9.519 1.00 32.66 615 ASN A N 1
ATOM 4717 C CA . ASN A 1 615 ? -13.809 -40.434 8.179 1.00 32.66 615 ASN A CA 1
ATOM 4718 C C . ASN A 1 615 ? -15.059 -40.041 7.346 1.00 32.66 615 ASN A C 1
ATOM 4720 O O . ASN A 1 615 ? -16.148 -40.572 7.549 1.00 32.66 615 ASN A O 1
ATOM 4724 N N . ALA A 1 616 ? -14.842 -39.276 6.266 1.00 30.61 616 ALA A N 1
ATOM 4725 C CA . ALA A 1 616 ? -15.695 -39.278 5.072 1.00 30.61 616 ALA A CA 1
ATOM 4726 C C . ALA A 1 616 ? -14.820 -39.330 3.802 1.00 30.61 616 ALA A C 1
ATOM 4728 O O . ALA A 1 616 ? -14.262 -38.331 3.350 1.00 30.61 616 ALA A O 1
ATOM 4729 N N . LYS A 1 617 ? -14.684 -40.538 3.240 1.00 33.38 617 LYS A N 1
ATOM 4730 C CA . LYS A 1 617 ? -14.077 -40.818 1.930 1.00 33.38 617 LYS A CA 1
ATOM 4731 C C . LYS A 1 617 ? -14.932 -40.199 0.820 1.00 33.38 617 LYS A C 1
ATOM 4733 O O . LYS A 1 617 ? -16.050 -40.650 0.595 1.00 33.38 617 LYS A O 1
ATOM 4738 N N . THR A 1 618 ? -14.378 -39.255 0.064 1.00 32.03 618 THR A N 1
ATOM 4739 C CA . THR A 1 618 ? -14.855 -38.929 -1.288 1.00 32.03 618 THR A CA 1
ATOM 4740 C C . THR A 1 618 ? -13.874 -39.505 -2.308 1.00 32.03 618 THR A C 1
ATOM 4742 O O . THR A 1 618 ? -12.676 -39.228 -2.292 1.00 32.03 618 THR A O 1
ATOM 4745 N N . HIS A 1 619 ? -14.385 -40.390 -3.163 1.00 29.12 619 HIS A N 1
ATOM 4746 C CA . HIS A 1 619 ? -13.651 -41.024 -4.252 1.00 29.12 619 HIS A CA 1
ATOM 4747 C C . HIS A 1 619 ? -13.182 -39.967 -5.268 1.00 29.12 619 HIS A C 1
ATOM 4749 O O . HIS A 1 619 ? -13.991 -39.428 -6.017 1.00 29.12 619 HIS A O 1
ATOM 4755 N N . ARG A 1 620 ? -11.870 -39.705 -5.337 1.00 30.62 620 ARG A N 1
ATOM 4756 C CA . ARG A 1 620 ? -11.242 -39.123 -6.533 1.00 30.62 620 ARG A CA 1
ATOM 4757 C C . ARG A 1 620 ? -10.875 -40.261 -7.480 1.00 30.62 620 ARG A C 1
ATOM 4759 O O . ARG A 1 620 ? -10.055 -41.111 -7.143 1.00 30.62 620 ARG A O 1
ATOM 4766 N N . VAL A 1 621 ? -11.505 -40.275 -8.651 1.00 32.91 621 VAL A N 1
ATOM 4767 C CA . VAL A 1 621 ? -11.115 -41.125 -9.778 1.00 32.91 621 VAL A CA 1
ATOM 4768 C C . VAL A 1 621 ? -9.844 -40.525 -10.377 1.00 32.91 621 VAL A C 1
ATOM 4770 O O . VAL A 1 621 ? -9.879 -39.488 -11.033 1.00 32.91 621 VAL A O 1
ATOM 4773 N N . SER A 1 622 ? -8.708 -41.149 -10.087 1.00 35.25 622 SER A N 1
ATOM 4774 C CA . SER A 1 622 ? -7.418 -40.824 -10.690 1.00 35.25 622 SER A CA 1
ATOM 4775 C C . SER A 1 622 ? -7.378 -41.396 -12.110 1.00 35.25 622 SER A C 1
ATOM 4777 O O . SER A 1 622 ? -7.370 -42.614 -12.279 1.00 35.25 622 SER A O 1
ATOM 4779 N N . MET A 1 623 ? -7.363 -40.533 -13.126 1.00 44.53 623 MET A N 1
ATOM 4780 C CA . MET A 1 623 ? -7.076 -40.922 -14.514 1.00 44.53 623 MET A CA 1
ATOM 4781 C C . MET A 1 623 ? -5.584 -41.291 -14.675 1.00 44.53 623 MET A C 1
ATOM 4783 O O . MET A 1 623 ? -4.734 -40.679 -14.019 1.00 44.53 623 MET A O 1
ATOM 4787 N N . PRO A 1 624 ? -5.230 -42.280 -15.518 1.00 40.78 624 PRO A N 1
ATOM 4788 C CA . PRO A 1 624 ? -3.889 -42.843 -15.580 1.00 40.78 624 PRO A CA 1
ATOM 4789 C C . PRO A 1 624 ? -3.039 -42.120 -16.631 1.00 40.78 624 PRO A C 1
ATOM 4791 O O . PRO A 1 624 ? -2.921 -42.578 -17.761 1.00 40.78 624 PRO A O 1
ATOM 4794 N N . HIS A 1 625 ? -2.391 -41.013 -16.269 1.00 48.16 625 HIS A N 1
ATOM 4795 C CA . HIS A 1 625 ? -1.323 -40.449 -17.101 1.00 48.16 625 HIS A CA 1
ATOM 4796 C C . HIS A 1 625 ? -0.065 -40.213 -16.265 1.00 48.16 625 HIS A C 1
ATOM 4798 O O . HIS A 1 625 ? -0.107 -39.634 -15.180 1.00 48.16 625 HIS A O 1
ATOM 4804 N N . GLY A 1 626 ? 1.054 -40.755 -16.754 1.00 44.88 626 GLY A N 1
ATOM 4805 C CA . GLY A 1 626 ? 2.333 -40.785 -16.054 1.00 44.88 626 GLY A CA 1
ATOM 4806 C C . GLY A 1 626 ? 2.903 -39.391 -15.748 1.00 44.88 626 GLY A C 1
ATOM 4807 O O . GLY A 1 626 ? 2.507 -38.396 -16.355 1.00 44.88 626 GLY A O 1
ATOM 4808 N N . PRO A 1 627 ? 3.877 -39.301 -14.826 1.00 54.50 627 PRO A N 1
ATOM 4809 C CA . PRO A 1 627 ? 4.394 -38.046 -14.264 1.00 54.50 627 PRO A CA 1
ATOM 4810 C C . PRO A 1 627 ? 5.148 -37.117 -15.243 1.00 54.50 627 PRO A C 1
ATOM 4812 O O . PRO A 1 627 ? 5.759 -36.150 -14.791 1.00 54.50 627 PRO A O 1
ATOM 4815 N N . GLN A 1 628 ? 5.108 -37.365 -16.556 1.00 56.97 628 GLN A N 1
ATOM 4816 C CA . GLN A 1 628 ? 5.875 -36.626 -17.569 1.00 56.97 628 GLN A CA 1
ATOM 4817 C C . GLN A 1 628 ? 5.141 -35.414 -18.189 1.00 56.97 628 GLN A C 1
ATOM 4819 O O . GLN A 1 628 ? 5.782 -34.623 -18.869 1.00 56.97 628 GLN A O 1
ATOM 4824 N N . ASN A 1 629 ? 3.855 -35.179 -17.890 1.00 55.59 629 ASN A N 1
ATOM 4825 C CA . ASN A 1 629 ? 3.045 -34.121 -18.534 1.00 55.59 629 ASN A CA 1
ATOM 4826 C C . ASN A 1 629 ? 2.739 -32.887 -17.654 1.00 55.59 629 ASN A C 1
ATOM 4828 O O . ASN A 1 629 ? 1.706 -32.245 -17.816 1.00 55.59 629 ASN A O 1
ATOM 4832 N N . LYS A 1 630 ? 3.615 -32.515 -16.709 1.00 63.06 630 LYS A N 1
ATOM 4833 C CA . LYS A 1 630 ? 3.358 -31.386 -15.779 1.00 63.06 630 LYS A CA 1
ATOM 4834 C C . LYS A 1 630 ? 3.531 -29.977 -16.379 1.00 63.06 630 LYS A C 1
ATOM 4836 O O . LYS A 1 630 ? 3.217 -29.004 -15.697 1.00 63.06 630 LYS A O 1
ATOM 4841 N N . ASN A 1 631 ? 4.002 -29.864 -17.624 1.00 75.19 631 ASN A N 1
ATOM 4842 C CA . ASN A 1 631 ? 4.317 -28.582 -18.276 1.00 75.19 631 ASN A CA 1
ATOM 4843 C C . ASN A 1 631 ? 3.452 -28.267 -19.511 1.00 75.19 631 ASN A C 1
ATOM 4845 O O . ASN A 1 631 ? 3.782 -27.353 -20.258 1.00 75.19 631 ASN A O 1
ATOM 4849 N N . ILE A 1 632 ? 2.369 -29.008 -19.753 1.00 78.69 632 ILE A N 1
ATOM 4850 C CA . ILE A 1 632 ? 1.452 -28.701 -20.859 1.00 78.69 632 ILE A CA 1
ATOM 4851 C C . ILE A 1 632 ? 0.490 -27.597 -20.394 1.00 78.69 632 ILE A C 1
ATOM 4853 O O . ILE A 1 632 ? -0.072 -27.691 -19.301 1.00 78.69 632 ILE A O 1
ATOM 4857 N N . PHE A 1 633 ? 0.317 -26.551 -21.201 1.00 89.00 633 PHE A N 1
ATOM 4858 C CA . PHE A 1 633 ? -0.676 -25.494 -20.990 1.00 89.00 633 PHE A CA 1
ATOM 4859 C C . PHE A 1 633 ? -1.854 -25.702 -21.943 1.00 89.00 633 PHE A C 1
ATOM 4861 O O . PHE A 1 633 ? -1.677 -26.182 -23.062 1.00 89.00 633 PHE A O 1
ATOM 4868 N N . VAL A 1 634 ? -3.061 -25.377 -21.487 1.00 90.56 634 VAL A N 1
ATOM 4869 C CA . VAL A 1 634 ? -4.306 -25.508 -22.250 1.00 90.56 634 VAL A CA 1
ATOM 4870 C C . VAL A 1 634 ? -5.023 -24.170 -22.214 1.00 90.56 634 VAL A C 1
ATOM 4872 O O . VAL A 1 634 ? -5.273 -23.640 -21.130 1.00 90.56 634 VAL A O 1
ATOM 4875 N N . CYS A 1 635 ? -5.369 -23.637 -23.384 1.00 93.69 635 CYS A N 1
ATOM 4876 C CA . CYS A 1 635 ? -6.178 -22.429 -23.488 1.00 93.69 635 CYS A CA 1
ATOM 4877 C C . CYS A 1 635 ? -7.651 -22.767 -23.250 1.00 93.69 635 CYS A C 1
ATOM 4879 O O . CYS A 1 635 ? -8.202 -23.677 -23.873 1.00 93.69 635 CYS A O 1
ATOM 4881 N N . CYS A 1 636 ? -8.318 -22.014 -22.378 1.00 93.75 636 CYS A N 1
ATOM 4882 C CA . CYS A 1 636 ? -9.759 -22.130 -22.215 1.00 93.75 636 CYS A CA 1
ATOM 4883 C C . CYS A 1 636 ? -10.485 -21.687 -23.500 1.00 93.75 636 CYS A C 1
ATOM 4885 O O . CYS A 1 636 ? -10.272 -20.558 -23.942 1.00 93.75 636 CYS A O 1
ATOM 4887 N N . PRO A 1 637 ? -11.401 -22.493 -24.068 1.00 91.75 637 PRO A N 1
ATOM 4888 C CA . PRO A 1 637 ? -12.125 -22.117 -25.282 1.00 91.75 637 PRO A CA 1
ATOM 4889 C C . PRO A 1 637 ? -13.092 -20.942 -25.073 1.00 91.75 637 PRO A C 1
ATOM 4891 O O . PRO A 1 637 ? -13.461 -20.285 -26.039 1.00 91.75 637 PRO A O 1
ATOM 4894 N N . ALA A 1 638 ? -13.502 -20.662 -23.830 1.00 92.56 638 ALA A N 1
ATOM 4895 C CA . ALA A 1 638 ? -14.434 -19.577 -23.524 1.00 92.56 638 ALA A CA 1
ATOM 4896 C C . ALA A 1 638 ? -13.745 -18.224 -23.289 1.00 92.56 638 ALA A C 1
ATOM 4898 O O . ALA A 1 638 ? -14.272 -17.197 -23.705 1.00 92.56 638 ALA A O 1
ATOM 4899 N N . CYS A 1 639 ? -12.590 -18.199 -22.614 1.00 93.19 639 CYS A N 1
ATOM 4900 C CA . CYS A 1 639 ? -11.927 -16.945 -22.228 1.00 93.19 639 CYS A CA 1
ATOM 4901 C C . CYS A 1 639 ? -10.457 -16.840 -22.649 1.00 93.19 639 CYS A C 1
ATOM 4903 O O . CYS A 1 639 ? -9.788 -15.887 -22.264 1.00 93.19 639 CYS A O 1
ATOM 4905 N N . THR A 1 640 ? -9.934 -17.804 -23.412 1.00 93.56 640 THR A N 1
ATOM 4906 C CA . THR A 1 640 ? -8.544 -17.873 -23.913 1.00 93.56 640 THR A CA 1
ATOM 4907 C C . THR A 1 640 ? -7.443 -17.972 -22.852 1.00 93.56 640 THR A C 1
ATOM 4909 O O . THR A 1 640 ? -6.271 -18.041 -23.200 1.00 93.56 640 THR A O 1
ATOM 4912 N N . TYR A 1 641 ? -7.795 -18.051 -21.565 1.00 95.12 641 TYR A N 1
ATOM 4913 C CA . TYR A 1 641 ? -6.825 -18.173 -20.477 1.00 95.12 641 TYR A CA 1
ATOM 4914 C C . TYR A 1 641 ? -6.025 -19.478 -20.560 1.00 95.12 641 TYR A C 1
ATOM 4916 O O . TYR A 1 641 ? -6.613 -20.561 -20.616 1.00 95.12 641 TYR A O 1
ATOM 4924 N N . GLU A 1 642 ? -4.697 -19.369 -20.538 1.00 93.44 642 GLU A N 1
ATOM 4925 C CA . GLU A 1 642 ? -3.770 -20.498 -20.485 1.00 93.44 642 GLU A CA 1
ATOM 4926 C C . GLU A 1 642 ? -3.614 -21.001 -19.050 1.00 93.44 642 GLU A C 1
ATOM 4928 O O . GLU A 1 642 ? -3.154 -20.279 -18.167 1.00 93.44 642 GLU A O 1
ATOM 4933 N N . GLN A 1 643 ? -3.954 -22.267 -18.814 1.00 92.94 643 GLN A N 1
ATOM 4934 C CA . GLN A 1 643 ? -3.778 -22.908 -17.510 1.00 92.94 643 GLN A CA 1
ATOM 4935 C C . GLN A 1 643 ? -3.077 -24.260 -17.628 1.00 92.94 643 GLN A C 1
ATOM 4937 O O . GLN A 1 643 ? -3.069 -24.886 -18.688 1.00 92.94 643 GLN A O 1
ATOM 4942 N N . LYS A 1 644 ? -2.476 -24.728 -16.530 1.00 90.19 644 LYS A N 1
ATOM 4943 C CA . LYS A 1 644 ? -1.737 -25.998 -16.515 1.00 90.19 644 LYS A CA 1
ATOM 4944 C C . LYS A 1 644 ? -2.673 -27.195 -16.711 1.00 90.19 644 LYS A C 1
ATOM 4946 O O . LYS A 1 644 ? -3.751 -27.270 -16.120 1.00 90.19 644 LYS A O 1
ATOM 4951 N N . TYR A 1 645 ? -2.223 -28.154 -17.517 1.00 79.25 645 TYR A N 1
ATOM 4952 C CA . TYR A 1 645 ? -2.912 -29.410 -17.807 1.00 79.25 645 TYR A CA 1
ATOM 4953 C C . TYR A 1 645 ? -3.174 -30.189 -16.505 1.00 79.25 645 TYR A C 1
ATOM 4955 O O . TYR A 1 645 ? -2.239 -30.543 -15.786 1.00 79.25 645 TYR A O 1
ATOM 4963 N N . GLY A 1 646 ? -4.448 -30.426 -16.179 1.00 83.06 646 GLY A N 1
ATOM 4964 C CA . GLY A 1 646 ? -4.870 -31.123 -14.954 1.00 83.06 646 GLY A CA 1
ATOM 4965 C C . GLY A 1 646 ? -6.153 -30.580 -14.317 1.00 83.06 646 GLY A C 1
ATOM 4966 O O . GLY A 1 646 ? -6.839 -31.320 -13.612 1.00 83.06 646 GLY A O 1
ATOM 4967 N N . ASN A 1 647 ? -6.518 -29.328 -14.604 1.00 82.75 647 ASN A N 1
ATOM 4968 C CA . ASN A 1 647 ? -7.769 -28.738 -14.132 1.00 82.75 647 ASN A CA 1
ATOM 4969 C C . ASN A 1 647 ? -8.898 -28.965 -15.149 1.00 82.75 647 ASN A C 1
ATOM 4971 O O . ASN A 1 647 ? -8.808 -28.542 -16.298 1.00 82.75 647 ASN A O 1
ATOM 4975 N N . VAL A 1 648 ? -9.976 -29.627 -14.708 1.00 89.06 648 VAL A N 1
ATOM 4976 C CA . VAL A 1 648 ? -11.173 -29.934 -15.524 1.00 89.06 648 VAL A CA 1
ATOM 4977 C C . VAL A 1 648 ? -11.989 -28.672 -15.837 1.00 89.06 648 VAL A C 1
ATOM 4979 O O . VAL A 1 648 ? -12.792 -28.663 -16.762 1.00 89.06 648 VAL A O 1
ATOM 4982 N N . ARG A 1 649 ? -11.780 -27.582 -15.088 1.00 94.38 649 ARG A N 1
ATOM 4983 C CA . ARG A 1 649 ? -12.477 -26.301 -15.260 1.00 94.38 649 ARG A CA 1
ATOM 4984 C C . ARG A 1 649 ? -11.485 -25.158 -15.398 1.00 94.38 649 ARG A C 1
ATOM 4986 O O . ARG A 1 649 ? -10.410 -25.201 -14.802 1.00 94.38 649 ARG A O 1
ATOM 4993 N N . CYS A 1 650 ? -11.843 -24.153 -16.191 1.00 93.50 650 CYS A N 1
ATOM 4994 C CA . CYS A 1 650 ? -11.064 -22.926 -16.310 1.00 93.50 650 CYS A CA 1
ATOM 4995 C C . CYS A 1 650 ? -11.058 -22.150 -14.987 1.00 93.50 650 CYS A C 1
ATOM 4997 O O . CYS A 1 650 ? -12.125 -21.842 -14.465 1.00 93.50 650 CYS A O 1
ATOM 4999 N N . GLU A 1 651 ? -9.884 -21.775 -14.483 1.00 93.75 651 GLU A N 1
ATOM 5000 C CA . GLU A 1 651 ? -9.732 -21.017 -13.231 1.00 93.75 651 GLU A CA 1
ATOM 5001 C C . GLU A 1 651 ? -10.394 -19.631 -13.282 1.00 93.75 651 GLU A C 1
ATOM 5003 O O . GLU A 1 651 ? -10.826 -19.118 -12.254 1.00 93.75 651 GLU A O 1
ATOM 5008 N N . LEU A 1 652 ? -10.525 -19.043 -14.477 1.00 94.38 652 LEU A N 1
ATOM 5009 C CA . LEU A 1 652 ? -11.098 -17.708 -14.661 1.00 94.38 652 LEU A CA 1
ATOM 5010 C C . LEU A 1 652 ? -12.614 -17.711 -14.875 1.00 94.38 652 LEU A C 1
ATOM 5012 O O . LEU A 1 652 ? -13.321 -16.901 -14.284 1.00 94.38 652 LEU A O 1
ATOM 5016 N N . CYS A 1 653 ? -13.123 -18.586 -15.745 1.00 92.75 653 CYS A N 1
ATOM 5017 C CA . CYS A 1 653 ? -14.535 -18.562 -16.153 1.00 92.75 653 CYS A CA 1
ATOM 5018 C C . CYS A 1 653 ? -15.325 -19.815 -15.757 1.00 92.75 653 CYS A C 1
ATOM 5020 O O . CYS A 1 653 ? -16.496 -19.930 -16.103 1.00 92.75 653 CYS A O 1
ATOM 5022 N N . ASN A 1 654 ? -14.699 -20.768 -15.059 1.00 92.25 654 ASN A N 1
ATOM 5023 C CA . ASN A 1 654 ? -15.298 -22.024 -14.597 1.00 92.25 654 ASN A CA 1
ATOM 5024 C C . ASN A 1 654 ? -15.866 -22.945 -15.699 1.00 92.25 654 ASN A C 1
ATOM 5026 O O . ASN A 1 654 ? -16.517 -23.943 -15.388 1.00 92.25 654 ASN A O 1
ATOM 5030 N N . THR A 1 655 ? -15.598 -22.647 -16.975 1.00 93.75 655 THR A N 1
ATOM 5031 C CA . THR A 1 655 ? -16.011 -23.473 -18.120 1.00 93.75 655 THR A CA 1
ATOM 5032 C C . THR A 1 655 ? -15.299 -24.825 -18.071 1.00 93.75 655 THR A C 1
ATOM 5034 O O . THR A 1 655 ? -14.083 -24.868 -17.865 1.00 93.75 655 THR A O 1
ATOM 5037 N N . GLU A 1 656 ? -16.038 -25.922 -18.260 1.00 93.69 656 GLU A N 1
ATOM 5038 C CA . GLU A 1 656 ? -15.463 -27.268 -18.349 1.00 93.69 656 GLU A CA 1
ATOM 5039 C C . GLU A 1 656 ? -14.606 -27.411 -19.611 1.00 93.69 656 GLU A C 1
ATOM 5041 O O . GLU A 1 656 ? -15.052 -27.152 -20.729 1.00 93.69 656 GLU A O 1
ATOM 5046 N N . LEU A 1 657 ? -13.347 -27.805 -19.419 1.00 90.94 657 LEU A N 1
ATOM 5047 C CA . LEU A 1 657 ? -12.424 -28.096 -20.504 1.00 90.94 657 LEU A CA 1
ATOM 5048 C C . LEU A 1 657 ? -12.684 -29.527 -20.972 1.00 90.94 657 LEU A C 1
ATOM 5050 O O . LEU A 1 657 ? -12.307 -30.493 -20.309 1.00 90.94 657 LEU A O 1
ATOM 5054 N N . VAL A 1 658 ? -13.367 -29.661 -22.108 1.00 85.50 658 VAL A N 1
ATOM 5055 C CA . VAL A 1 658 ? -13.600 -30.958 -22.746 1.00 85.50 658 VAL A CA 1
ATOM 5056 C C . VAL A 1 658 ? -12.326 -31.356 -23.485 1.00 85.50 658 VAL A C 1
ATOM 5058 O O . VAL A 1 658 ? -11.999 -30.795 -24.529 1.00 85.50 658 VAL A O 1
ATOM 5061 N N . PHE A 1 659 ? -11.593 -32.318 -22.931 1.00 79.38 659 PHE A N 1
ATOM 5062 C CA . PHE A 1 659 ? -10.462 -32.941 -23.612 1.00 79.38 659 PHE A CA 1
ATOM 5063 C C . PHE A 1 659 ? -11.009 -34.009 -24.560 1.00 79.38 659 PHE A C 1
ATOM 5065 O O . PHE A 1 659 ? -11.675 -34.945 -24.113 1.00 79.38 659 PHE A O 1
ATOM 5072 N N . ALA A 1 660 ? -10.777 -33.853 -25.864 1.00 53.53 660 ALA A N 1
ATOM 5073 C CA . ALA A 1 660 ? -11.039 -34.933 -26.808 1.00 53.53 660 ALA A CA 1
ATOM 5074 C C . ALA A 1 660 ? -10.115 -36.122 -26.454 1.00 53.53 660 ALA A C 1
ATOM 5076 O O . ALA A 1 660 ? -8.929 -35.877 -26.215 1.00 53.53 660 ALA A O 1
ATOM 5077 N N . PRO A 1 661 ? -10.653 -37.352 -26.335 1.00 51.41 661 PRO A N 1
ATOM 5078 C CA . PRO A 1 661 ? -9.898 -38.529 -25.903 1.00 51.41 661 PRO A CA 1
ATOM 5079 C C . PRO A 1 661 ? -8.799 -38.954 -26.880 1.00 51.41 661 PRO A C 1
ATOM 5081 O O . PRO A 1 661 ? -8.958 -38.714 -28.101 1.00 51.41 661 PRO A O 1
#

pLDDT: mean 72.49, std 23.75, range [27.28, 98.12]

Organism: NCBI:txid28005

Sequence (661 aa):
MDDNMYLTNIVSENESLRMQIEDLNEKLESTGLSQLYQLREENEHLTIEVSQLHVQLEERNHQIEILCQSNNRFENINVSLQELLQQVASQRAELADLKFVLQEKEAAIVALQAQAAAAAQQQQQHDATAAQLTAELQERDAQLAAAREAAAHHEAQHREKEQALLQLREEAAEQSRLRCEREHATGAAAAADEVAAHEAALADALAREVAAEKARMEAQAALQQRTQACEALRQRCAATLAEVEQLRARLQQAEAAKAATPAADAIQMLFATNSEAKALLRQHVHEACAERDARLLQQVNENAALLSRMALLQAESEHLVKKLKAAQHTAAAEDYSKATFTSGAPVAVAGAEPHGTLDCVDYKSKMAGKRTTMEKRVADFLFPLTTTSGAATADAPAGVTMINMRDLELLLQELLNYQEDTENESSTRLLIKDMEMEDQLAKLFATIRRLESERDSLLKQLQKEVFKAVKTGLTPKKQDPVHNVRIEGFDPDSERVSPGGVSATGPLTPRRRGLSSTNTSTSEPVGSAAAVLSPQRTAAPLYADPCRQHAAATPATQEAPAPKERPHNHHHGSKAAAATYEGQGGGRKTYNQILNEQNRRNLGPHNNNNTNNNNAKTHRVSMPHGPQNKNIFVCCPACTYEQKYGNVRCELCNTELVFAP

Foldseek 3Di:
DVVVVVVVVVVVVVVVVVVVVVVVVCCCVVPVVVVVVVVVVVVVVVVVVVVVVVVVVVVVVVVVVVVVVVVVVVVVVVVVVVVVVVVVVVVVVVVVVVVVVVVVVVVVVVVVVVVVVVVVVVVVVVVVVVVVVVVVVVVVVVVVVVVVVVVVVVVVVVVVVVVVVVVVVVVVVVVVVVVVVVCVVDDDDDPPVVVVVVVVVVVVVVVVVVVVVVVVVVVVVVVVVVVVVVVVVVVVVVVVVVVVVVVVVVVVVVVVVVVPDPCVVVVVVVVVVVVVVVVVVVVVVVVVVVVVVVVVVVVVVVVVVVVVVVVVVVVVVVVVVVVVVVVVVVVVVVVVVVVVPDDDDDDDDDDDDDDDDDPPVVVVVVLVVLVVVLVVLVCCVVPVDPPPPDDDDPDDDPPPPPDDVVVVVVNVVSVVVNVVVVVVVVVVVVVVVVVVVVVVVVVVVVVVVVVVVVVVVVVVVVVVVVVVCVVVVPPPPPPDPPDDPDPDDDDDDDDDDDDDDDDDDDDDDDDDDDDDDDDDDDDDDDDDDDDDDDDDDDDDDDDDDDDDDDDDDDDDDDDDDDDDDDDDDDDDDDDDDDDDDDDDDDDDDDPVVVVVVVVVPPDDDDDDDDDDDDDDDDDDDDDDDDPPQQPDWDQDPVPRDTDTPPDQADPPPRHGDDDDD

Secondary structure (DSSP, 8-state):
-HHHHHHHHHHHHHHHHHHHHHHHHHHIIIIIIHHHHHHHHHHHHHHHHHHHHHHHHHHHHHHHHHHHHHHHHHHHHHHHHHHHHHHHHHHHHHHHHHHHHHHHHHHHHHHHHHHHHHHHHHHHHHHHHHHHHHHHHHHHHHHHHHHHHHHHHHHHHHHHHHHHHHHHHHHHHHHHHHHHHHHHHS----TTTHHHHHHHHHHHHHHHHHHHHHHHHHHHHHHHHHHHHHHHHHHHHHHHHHHHHHHHHHHHHHHHHHHTSTTHHHHHHHHHHHHHHHHHHHHHHHHHHHHHHHHHHHHHHHHHHHHHHHHHHHHHHHHHHHHHHHHHHHHHHHHHHHTTS---PPPP----PPP----HHHHHHHHHHHHHHHHHHHHHHH-------------------PPPHHHHHHHHHHHHHHHHHHHHHHHHHHHHHHHHHHHHHHHHHHHHHHHHHHHHHHHHHHHHHHHHHHHTT-------------------------------------------------------------PPP-PPPP-------------------PPPP-------------------------HHHHHHHHTTSS--PPPP------------------TT-TT-EEE-TTT--EEETT-SB-TTT--B-----